Protein AF-A0A2E1SJV2-F1 (afdb_monomer)

Structure (mmCIF, N/CA/C/O backbone):
data_AF-A0A2E1SJV2-F1
#
_entry.id   AF-A0A2E1SJV2-F1
#
loop_
_atom_site.group_PDB
_atom_site.id
_atom_site.type_symbol
_atom_site.label_atom_id
_atom_site.label_alt_id
_atom_site.label_comp_id
_atom_site.label_asym_id
_atom_site.label_entity_id
_atom_site.label_seq_id
_atom_site.pdbx_PDB_ins_code
_atom_site.Cartn_x
_atom_site.Cartn_y
_atom_site.Cartn_z
_atom_site.occupancy
_atom_site.B_iso_or_equiv
_atom_site.auth_seq_id
_atom_site.auth_comp_id
_atom_site.auth_asym_id
_atom_site.auth_atom_id
_atom_site.pdbx_PDB_model_num
ATOM 1 N N . MET A 1 1 ? 0.946 51.300 10.091 1.00 60.34 1 MET A N 1
ATOM 2 C CA . MET A 1 1 ? 0.864 50.452 8.887 1.00 60.34 1 MET A CA 1
ATOM 3 C C . MET A 1 1 ? 0.881 51.401 7.708 1.00 60.34 1 MET A C 1
ATOM 5 O O . MET A 1 1 ? 0.133 52.373 7.735 1.00 60.34 1 MET A O 1
ATOM 9 N N . TYR A 1 2 ? 1.806 51.202 6.782 1.00 70.25 2 TYR A N 1
ATOM 10 C CA . TYR A 1 2 ? 2.090 52.101 5.667 1.00 70.25 2 TYR A CA 1
ATOM 11 C C . TYR A 1 2 ? 2.041 51.269 4.389 1.00 70.25 2 TYR A C 1
ATOM 13 O O . TYR A 1 2 ? 2.600 50.177 4.385 1.00 70.25 2 TYR A O 1
ATOM 21 N N . SER A 1 3 ? 1.367 51.740 3.344 1.00 62.84 3 SER A N 1
ATOM 22 C CA . SER A 1 3 ? 1.240 51.000 2.084 1.00 62.84 3 SER A CA 1
ATOM 23 C C . SER A 1 3 ? 1.877 51.750 0.918 1.00 62.84 3 SER A C 1
ATOM 25 O O . SER A 1 3 ? 1.916 52.982 0.914 1.00 62.84 3 SER A O 1
ATOM 27 N N . LEU A 1 4 ? 2.366 50.993 -0.062 1.00 63.81 4 LEU A N 1
ATOM 28 C CA . LEU A 1 4 ? 2.845 51.457 -1.358 1.00 63.81 4 LEU A CA 1
ATOM 29 C C . LEU A 1 4 ? 2.201 50.595 -2.451 1.00 63.81 4 LEU A C 1
ATOM 31 O O . LEU A 1 4 ? 2.452 49.393 -2.520 1.00 63.81 4 LEU A O 1
ATOM 35 N N . ASP A 1 5 ? 1.413 51.224 -3.317 1.00 65.19 5 ASP A N 1
ATOM 36 C CA . ASP A 1 5 ? 0.739 50.558 -4.433 1.00 65.19 5 ASP A CA 1
ATOM 37 C C . ASP A 1 5 ? 1.574 50.677 -5.716 1.00 65.19 5 ASP A C 1
ATOM 39 O O . ASP A 1 5 ? 1.928 51.778 -6.139 1.00 65.19 5 ASP A O 1
ATOM 43 N N . LEU A 1 6 ? 1.889 49.552 -6.357 1.00 64.00 6 LEU A N 1
ATOM 44 C CA . LEU A 1 6 ? 2.678 49.485 -7.588 1.00 64.00 6 LEU A CA 1
ATOM 45 C C . LEU A 1 6 ? 1.895 48.762 -8.690 1.00 64.00 6 LEU A C 1
ATOM 47 O O . LEU A 1 6 ? 1.257 47.731 -8.463 1.00 64.00 6 LEU A O 1
ATOM 51 N N . LYS A 1 7 ? 1.972 49.273 -9.924 1.00 58.56 7 LYS A N 1
ATOM 52 C CA . LYS A 1 7 ? 1.419 48.577 -11.098 1.00 58.56 7 LYS A CA 1
ATOM 53 C C . LYS A 1 7 ? 2.502 47.752 -11.778 1.00 58.56 7 LYS A C 1
ATOM 55 O O . LYS A 1 7 ? 3.576 48.277 -12.078 1.00 58.56 7 LYS A O 1
ATOM 60 N N . ALA A 1 8 ? 2.195 46.477 -12.033 1.00 53.44 8 ALA A N 1
ATOM 61 C CA . ALA A 1 8 ? 3.137 45.525 -12.617 1.00 53.44 8 ALA A CA 1
ATOM 62 C C . ALA A 1 8 ? 3.618 45.955 -14.008 1.00 53.44 8 ALA A C 1
ATOM 64 O O . ALA A 1 8 ? 4.771 45.699 -14.333 1.00 53.44 8 ALA A O 1
ATOM 65 N N . GLN A 1 9 ? 2.784 46.635 -14.796 1.00 56.28 9 GLN A N 1
ATOM 66 C CA . GLN A 1 9 ? 3.155 47.307 -16.036 1.00 56.28 9 GLN A CA 1
ATOM 67 C C . GLN A 1 9 ? 2.187 48.477 -16.260 1.00 56.28 9 GLN A C 1
ATOM 69 O O . GLN A 1 9 ? 1.059 48.517 -15.768 1.00 56.28 9 GLN A O 1
ATOM 74 N N . CYS A 1 10 ? 2.636 49.481 -17.002 1.00 57.31 10 CYS A N 1
ATOM 75 C CA . CYS A 1 10 ? 1.934 50.750 -17.210 1.00 57.31 10 CYS A CA 1
ATOM 76 C C . CYS A 1 10 ? 0.721 50.648 -18.170 1.00 57.31 10 CYS A C 1
ATOM 78 O O . CYS A 1 10 ? 0.432 51.585 -18.914 1.00 57.31 10 CYS A O 1
ATOM 80 N N . ASN A 1 11 ? 0.023 49.508 -18.179 1.00 59.34 11 ASN A N 1
ATOM 81 C CA . ASN A 1 11 ? -1.088 49.189 -19.072 1.00 59.34 11 ASN A CA 1
ATOM 82 C C . ASN A 1 11 ? -2.442 49.299 -18.349 1.00 59.34 11 ASN A C 1
ATOM 84 O O . ASN A 1 11 ? -2.560 49.092 -17.140 1.00 59.34 11 ASN A O 1
ATOM 88 N N . SER A 1 12 ? -3.502 49.628 -19.090 1.00 53.78 12 SER A N 1
ATOM 89 C CA . SER A 1 12 ? -4.867 49.638 -18.549 1.00 53.78 12 SER A CA 1
ATOM 90 C C . SER A 1 12 ? -5.387 48.201 -18.415 1.00 53.78 12 SER A C 1
ATOM 92 O O . SER A 1 12 ? -5.497 47.510 -19.423 1.00 53.78 12 SER A O 1
ATOM 94 N N . GLY A 1 13 ? -5.711 47.764 -17.190 1.00 56.81 13 GLY A N 1
ATOM 95 C CA . GLY A 1 13 ? -6.354 46.467 -16.918 1.00 56.81 13 GLY A CA 1
ATOM 96 C C . GLY A 1 13 ? -5.509 45.419 -16.182 1.00 56.81 13 GLY A C 1
ATOM 97 O O . GLY A 1 13 ? -6.016 44.332 -15.931 1.00 56.81 13 GLY A O 1
ATOM 98 N N . GLU A 1 14 ? -4.262 45.716 -15.813 1.00 63.84 14 GLU A N 1
ATOM 99 C CA . GLU A 1 14 ? -3.432 44.782 -15.037 1.00 63.84 14 GLU A CA 1
ATOM 100 C C . GLU A 1 14 ? -3.744 44.787 -13.536 1.00 63.84 14 GLU A C 1
ATOM 102 O O . GLU A 1 14 ? -4.152 45.803 -12.967 1.00 63.84 14 GLU A O 1
ATOM 107 N N . THR A 1 15 ? -3.517 43.636 -12.897 1.00 62.56 15 THR A N 1
ATOM 108 C CA . THR A 1 15 ? -3.645 43.443 -11.447 1.00 62.56 15 THR A CA 1
ATOM 109 C C . THR A 1 15 ? -2.653 44.322 -10.685 1.00 62.56 15 THR A C 1
ATOM 111 O O . THR A 1 15 ? -1.442 44.232 -10.887 1.00 62.56 15 THR A O 1
ATOM 114 N N . GLU A 1 16 ? -3.177 45.160 -9.794 1.00 70.94 16 GLU A N 1
ATOM 115 C CA . GLU A 1 16 ? -2.397 46.010 -8.892 1.00 70.94 16 GLU A CA 1
ATOM 116 C C . GLU A 1 16 ? -1.709 45.168 -7.809 1.00 70.94 16 GLU A C 1
ATOM 118 O O . GLU A 1 16 ? -2.302 44.221 -7.276 1.00 70.94 16 GLU A O 1
ATOM 123 N N . ILE A 1 17 ? -0.454 45.514 -7.508 1.00 74.69 17 ILE A N 1
ATOM 124 C CA . ILE A 1 17 ? 0.347 44.884 -6.459 1.00 74.69 17 ILE A CA 1
ATOM 125 C C . ILE A 1 17 ? 0.517 45.903 -5.336 1.00 74.69 17 ILE A C 1
ATOM 127 O O . ILE A 1 17 ? 1.076 46.977 -5.542 1.00 74.69 17 ILE A O 1
ATOM 131 N N . ASN A 1 18 ? 0.049 45.564 -4.143 1.00 78.44 18 ASN A N 1
ATOM 132 C CA . ASN A 1 18 ? 0.100 46.430 -2.974 1.00 78.44 18 ASN A CA 1
ATOM 133 C C . ASN A 1 18 ? 1.112 45.890 -1.961 1.00 78.44 18 ASN A C 1
ATOM 135 O O . ASN A 1 18 ? 1.009 44.752 -1.507 1.00 78.44 18 ASN A O 1
ATOM 139 N N . PHE A 1 19 ? 2.086 46.717 -1.602 1.00 81.00 19 PHE A N 1
ATOM 140 C CA . PHE A 1 19 ? 3.063 46.434 -0.562 1.00 81.00 19 PHE A CA 1
ATOM 141 C C . PHE A 1 19 ? 2.633 47.105 0.736 1.00 81.00 19 PHE A C 1
ATOM 143 O O . PHE A 1 19 ? 2.613 48.331 0.835 1.00 81.00 19 PHE A O 1
ATOM 150 N N . VAL A 1 20 ? 2.349 46.311 1.763 1.00 83.94 20 VAL A N 1
ATOM 151 C CA . VAL A 1 20 ? 1.936 46.794 3.079 1.00 83.94 20 VAL A CA 1
ATOM 152 C C . VAL A 1 20 ? 3.060 46.547 4.077 1.00 83.94 20 VAL A C 1
ATOM 154 O O . VAL A 1 20 ? 3.395 45.412 4.402 1.00 83.94 20 VAL A O 1
ATOM 157 N N . ALA A 1 21 ? 3.649 47.625 4.586 1.00 82.62 21 ALA A N 1
ATOM 158 C CA . ALA A 1 21 ? 4.642 47.581 5.646 1.00 82.62 21 ALA A CA 1
ATOM 159 C C . ALA A 1 21 ? 3.998 47.854 7.015 1.00 82.62 21 ALA A C 1
ATOM 161 O O . ALA A 1 21 ? 3.360 48.890 7.257 1.00 82.62 21 ALA A O 1
ATOM 162 N N . SER A 1 22 ? 4.200 46.939 7.957 1.00 83.00 22 SER A N 1
ATOM 163 C CA . SER A 1 22 ? 3.843 47.111 9.365 1.00 83.00 22 SER A CA 1
ATOM 164 C C . SER A 1 22 ? 5.102 47.193 10.236 1.00 83.00 22 SER A C 1
ATOM 166 O O . SER A 1 22 ? 6.210 46.942 9.770 1.00 83.00 22 SER A O 1
ATOM 168 N N . GLY A 1 23 ? 4.964 47.676 11.475 1.00 78.06 23 GLY A N 1
ATOM 169 C CA . GLY A 1 23 ? 6.099 47.818 12.401 1.00 78.06 23 GLY A CA 1
ATOM 170 C C . GLY A 1 23 ? 7.150 48.885 12.046 1.00 78.06 23 GLY A C 1
ATOM 171 O O . GLY A 1 23 ? 8.113 49.033 12.788 1.00 78.06 23 GLY A O 1
ATOM 172 N N . VAL A 1 24 ? 6.978 49.656 10.965 1.00 77.50 24 VAL A N 1
ATOM 173 C CA . VAL A 1 24 ? 7.882 50.767 10.603 1.00 77.50 24 VAL A CA 1
ATOM 174 C C . VAL A 1 24 ? 7.532 52.046 11.378 1.00 77.50 24 VAL A C 1
ATOM 176 O O . VAL A 1 24 ? 6.358 52.323 11.627 1.00 77.50 24 VAL A O 1
ATOM 179 N N . SER A 1 25 ? 8.541 52.828 11.777 1.00 70.62 25 SER A N 1
ATOM 180 C CA . SER A 1 25 ? 8.392 54.012 12.650 1.00 70.62 25 SER A CA 1
ATOM 181 C C . SER A 1 25 ? 8.785 55.335 11.973 1.00 70.62 25 SER A C 1
ATOM 183 O O . SER A 1 25 ? 8.702 56.403 12.580 1.00 70.62 25 SER A O 1
ATOM 185 N N . GLY A 1 26 ? 9.191 55.284 10.699 1.00 59.59 26 GLY A N 1
ATOM 186 C CA . GLY A 1 26 ? 9.558 56.456 9.896 1.00 59.59 26 GLY A CA 1
ATOM 187 C C . GLY A 1 26 ? 10.998 56.954 10.092 1.00 59.59 26 GLY A C 1
ATOM 188 O O . GLY A 1 26 ? 11.429 57.849 9.366 1.00 59.59 26 GLY A O 1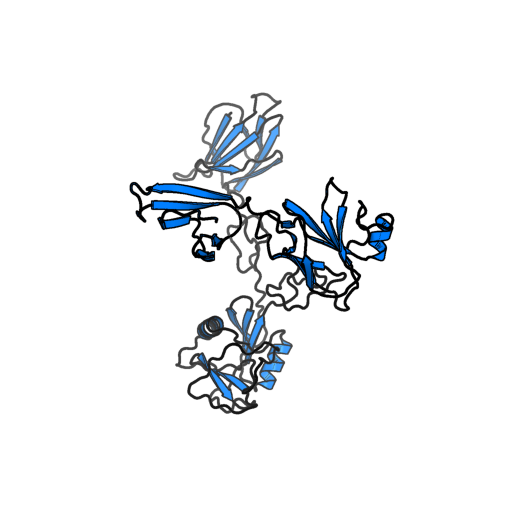
ATOM 189 N N . GLY A 1 27 ? 11.751 56.380 11.039 1.00 65.06 27 GLY A N 1
ATOM 190 C CA . GLY A 1 27 ? 13.170 56.668 11.290 1.00 65.06 27 GLY A CA 1
ATOM 191 C C . GLY A 1 27 ? 14.133 55.612 10.723 1.00 65.06 27 GLY A C 1
ATOM 192 O O . GLY A 1 27 ? 13.719 54.636 10.109 1.00 65.06 27 GLY A O 1
ATOM 193 N N . TRP A 1 28 ? 15.440 55.779 10.969 1.00 69.12 28 TRP A N 1
ATOM 194 C CA . TRP A 1 28 ? 16.489 54.830 10.540 1.00 69.12 28 TRP A CA 1
ATOM 195 C C . TRP A 1 28 ? 16.505 53.504 11.329 1.00 69.12 28 TRP A C 1
ATOM 197 O O . TRP A 1 28 ? 17.317 52.635 11.022 1.00 69.12 28 TRP A O 1
ATOM 207 N N . SER A 1 29 ? 15.656 53.362 12.355 1.00 73.12 29 SER A N 1
ATOM 208 C CA . SER A 1 29 ? 15.596 52.183 13.229 1.00 73.12 29 SER A CA 1
ATOM 209 C C . SER A 1 29 ? 14.617 51.106 12.758 1.00 73.12 29 SER A C 1
ATOM 211 O O . SER A 1 29 ? 14.918 49.932 12.941 1.00 73.12 29 SER A O 1
ATOM 213 N N . ASP A 1 30 ? 13.485 51.490 12.154 1.00 79.31 30 ASP A N 1
ATOM 214 C CA . ASP A 1 30 ? 12.462 50.555 11.669 1.00 79.31 30 ASP A CA 1
ATOM 215 C C . ASP A 1 30 ? 11.915 51.028 10.318 1.00 79.31 30 ASP A C 1
ATOM 217 O O . ASP A 1 30 ? 11.081 51.943 10.247 1.00 79.31 30 ASP A O 1
ATOM 221 N N . TYR A 1 31 ? 12.388 50.407 9.238 1.00 82.62 31 TYR A N 1
ATOM 222 C CA . TYR A 1 31 ? 11.955 50.709 7.875 1.00 82.62 31 TYR A CA 1
ATOM 223 C C . TYR A 1 31 ? 11.876 49.461 6.993 1.00 82.62 31 TYR A C 1
ATOM 225 O O . TYR A 1 31 ? 12.584 48.478 7.212 1.00 82.62 31 TYR A O 1
ATOM 233 N N . ALA A 1 32 ? 11.035 49.551 5.960 1.00 84.62 32 ALA A N 1
ATOM 234 C CA . ALA A 1 32 ? 10.981 48.616 4.845 1.00 84.62 32 ALA A CA 1
ATOM 235 C C . ALA A 1 32 ? 11.414 49.338 3.561 1.00 84.62 32 ALA A C 1
ATOM 237 O O . ALA A 1 32 ? 10.905 50.415 3.241 1.00 84.62 32 ALA A O 1
ATOM 238 N N . LEU A 1 33 ? 12.380 48.764 2.848 1.00 85.69 33 LEU A N 1
ATOM 239 C CA . LEU A 1 33 ? 12.982 49.338 1.647 1.00 85.69 33 LEU A CA 1
ATOM 240 C C . LEU A 1 33 ? 13.081 48.274 0.550 1.00 85.69 33 LEU A C 1
ATOM 242 O O . LEU A 1 33 ? 13.640 47.204 0.772 1.00 85.69 33 LEU A O 1
ATOM 246 N N . LEU A 1 34 ? 12.584 48.589 -0.644 1.00 84.94 34 LEU A N 1
ATOM 247 C CA . LEU A 1 34 ? 12.805 47.804 -1.858 1.00 84.94 34 LEU A CA 1
ATOM 248 C C . LEU A 1 34 ? 13.971 48.428 -2.627 1.00 84.94 34 LEU A C 1
ATOM 250 O O . LEU A 1 34 ? 13.846 49.538 -3.141 1.00 84.94 34 LEU A O 1
ATOM 254 N N . MET A 1 35 ? 15.113 47.747 -2.691 1.00 83.50 35 MET A N 1
ATOM 255 C CA . MET A 1 35 ? 16.310 48.235 -3.382 1.00 83.50 35 MET A CA 1
ATOM 256 C C . MET A 1 35 ? 16.402 47.637 -4.781 1.00 83.50 35 MET A C 1
ATOM 258 O O . MET A 1 35 ? 16.666 46.446 -4.920 1.00 83.50 35 MET A O 1
ATOM 262 N N . GLY A 1 36 ? 16.207 48.451 -5.812 1.00 79.62 36 GLY A N 1
ATOM 263 C CA . GLY A 1 36 ? 16.403 48.055 -7.203 1.00 79.62 36 GLY A CA 1
ATOM 264 C C . GLY A 1 36 ? 17.670 48.672 -7.791 1.00 79.62 36 GLY A C 1
ATOM 265 O O . GLY A 1 36 ? 18.261 49.603 -7.245 1.00 79.62 36 GLY A O 1
ATOM 266 N N . THR A 1 37 ? 18.095 48.160 -8.943 1.00 70.75 37 THR A N 1
ATOM 267 C CA . THR A 1 37 ? 19.259 48.685 -9.681 1.00 70.75 37 THR A CA 1
ATOM 268 C C . THR A 1 37 ? 18.962 49.999 -10.410 1.00 70.75 37 THR A C 1
ATOM 270 O O . THR A 1 37 ? 19.879 50.780 -10.658 1.00 70.75 37 THR A O 1
ATOM 273 N N . ALA A 1 38 ? 17.690 50.249 -10.743 1.00 68.75 38 ALA A N 1
ATOM 274 C CA . ALA A 1 38 ? 17.225 51.451 -11.439 1.00 68.75 38 ALA A CA 1
ATOM 275 C C . ALA A 1 38 ? 16.501 52.451 -10.516 1.00 68.75 38 ALA A C 1
ATOM 277 O O . ALA A 1 38 ? 16.611 53.660 -10.713 1.00 68.75 38 ALA A O 1
ATOM 278 N N . SER A 1 39 ? 15.775 51.961 -9.508 1.00 74.62 39 SER A N 1
ATOM 279 C CA . SER A 1 39 ? 15.030 52.762 -8.529 1.00 74.62 39 SER A CA 1
ATOM 280 C C . SER A 1 39 ? 14.981 52.046 -7.177 1.00 74.62 39 SER A C 1
ATOM 282 O O . SER A 1 39 ? 15.147 50.831 -7.119 1.00 74.62 39 SER A O 1
ATOM 284 N N . SER A 1 40 ? 14.744 52.789 -6.094 1.00 79.50 40 SER A N 1
ATOM 285 C CA . SER A 1 40 ? 14.555 52.224 -4.751 1.00 79.50 40 SER A CA 1
ATOM 286 C C . SER A 1 40 ? 13.360 52.873 -4.062 1.00 79.50 40 SER A C 1
ATOM 288 O O . SER A 1 40 ? 13.193 54.091 -4.142 1.00 79.50 40 SER A O 1
ATOM 290 N N . TYR A 1 41 ? 12.567 52.071 -3.352 1.00 80.19 41 TYR A N 1
ATOM 291 C CA . TYR A 1 41 ? 11.304 52.488 -2.742 1.00 80.19 41 TYR A CA 1
ATOM 292 C C . TYR A 1 41 ? 11.325 52.313 -1.230 1.00 80.19 41 TYR A C 1
ATOM 294 O O . TYR A 1 41 ? 11.324 51.191 -0.724 1.00 80.19 41 TYR A O 1
ATOM 302 N N . LEU A 1 42 ? 11.340 53.432 -0.505 1.00 79.75 42 LEU A N 1
ATOM 303 C CA . LEU A 1 42 ? 11.242 53.449 0.952 1.00 79.75 42 LEU A CA 1
ATOM 304 C C . LEU A 1 42 ? 9.769 53.536 1.369 1.00 79.75 42 LEU A C 1
ATOM 306 O O . LEU A 1 42 ? 9.094 54.513 1.052 1.00 79.75 42 LEU A O 1
ATOM 310 N N . ILE A 1 43 ? 9.283 52.539 2.109 1.00 77.62 43 ILE A N 1
ATOM 311 C CA . ILE A 1 43 ? 7.885 52.448 2.548 1.00 77.62 43 ILE A CA 1
ATOM 312 C C . ILE A 1 43 ? 7.800 52.941 3.998 1.00 77.62 43 ILE A C 1
ATOM 314 O O . ILE A 1 43 ? 7.904 52.160 4.945 1.00 77.62 43 ILE A O 1
ATOM 318 N N . ASN A 1 44 ? 7.688 54.262 4.184 1.00 69.31 44 ASN A N 1
ATOM 319 C CA . ASN A 1 44 ? 7.736 54.891 5.513 1.00 69.31 44 ASN A CA 1
ATOM 320 C C . ASN A 1 44 ? 6.716 56.022 5.765 1.00 69.31 44 ASN A C 1
ATOM 322 O O . ASN A 1 44 ? 6.704 56.571 6.865 1.00 69.31 44 ASN A O 1
ATOM 326 N N . ASN A 1 45 ? 5.869 56.367 4.788 1.00 61.09 45 ASN A N 1
ATOM 327 C CA . ASN A 1 45 ? 4.852 57.419 4.899 1.00 61.09 45 ASN A CA 1
ATOM 328 C C . ASN A 1 45 ? 3.500 56.969 4.311 1.00 61.09 45 ASN A C 1
ATOM 330 O O . ASN A 1 45 ? 3.485 56.110 3.434 1.00 61.09 45 ASN A O 1
ATOM 334 N N . PRO A 1 46 ? 2.357 57.512 4.782 1.00 54.69 46 PRO A N 1
ATOM 335 C CA . PRO A 1 46 ? 1.042 57.146 4.263 1.00 54.69 46 PRO A CA 1
ATOM 336 C C . PRO A 1 46 ? 0.789 57.848 2.924 1.00 54.69 46 PRO A C 1
ATOM 338 O O . PRO A 1 46 ? 0.745 59.078 2.877 1.00 54.69 46 PRO A O 1
ATOM 341 N N . GLY A 1 47 ? 0.591 57.088 1.848 1.00 56.97 47 GLY A N 1
ATOM 342 C CA . GLY A 1 47 ? 0.169 57.639 0.561 1.00 56.97 47 GLY A CA 1
ATOM 343 C C . GLY A 1 47 ? 0.413 56.685 -0.605 1.00 56.97 47 GLY A C 1
ATOM 344 O O . GLY A 1 47 ? 1.504 56.150 -0.758 1.00 56.97 47 GLY A O 1
ATOM 345 N N . SER A 1 48 ? -0.604 56.510 -1.446 1.00 53.75 48 SER A N 1
ATOM 346 C CA . SER A 1 48 ? -0.559 55.712 -2.672 1.00 53.75 48 SER A CA 1
ATOM 347 C C . SER A 1 48 ? 0.123 56.502 -3.798 1.00 53.75 48 SER A C 1
ATOM 349 O O . SER A 1 48 ? -0.521 57.303 -4.483 1.00 53.75 48 SER A O 1
ATOM 351 N N . ASN A 1 49 ? 1.429 56.302 -3.987 1.00 57.66 49 ASN A N 1
ATOM 352 C CA . ASN A 1 49 ? 2.121 56.715 -5.209 1.00 57.66 49 ASN A CA 1
ATOM 353 C C . ASN A 1 49 ? 2.022 55.581 -6.226 1.00 57.66 49 ASN A C 1
ATOM 355 O O . ASN A 1 49 ? 2.750 54.603 -6.114 1.00 57.66 49 ASN A O 1
ATOM 359 N N . ILE A 1 50 ? 1.143 55.722 -7.219 1.00 58.38 50 ILE A N 1
ATOM 360 C CA . ILE A 1 50 ? 1.072 54.774 -8.333 1.00 58.38 50 ILE A CA 1
ATOM 361 C C . ILE A 1 50 ? 2.263 55.046 -9.255 1.00 58.38 50 ILE A C 1
ATOM 363 O O . ILE A 1 50 ? 2.238 55.982 -10.056 1.00 58.38 50 ILE A O 1
ATOM 367 N N . GLU A 1 51 ? 3.295 54.217 -9.146 1.00 65.50 51 GLU A N 1
ATOM 368 C CA . GLU A 1 51 ? 4.400 54.161 -10.101 1.00 65.50 51 GLU A CA 1
ATOM 369 C C . GLU A 1 51 ? 4.323 52.884 -10.945 1.00 65.50 51 GLU A C 1
ATOM 371 O O . GLU A 1 51 ? 3.820 51.845 -10.510 1.00 65.50 51 GLU A O 1
ATOM 376 N N . CYS A 1 52 ? 4.809 52.973 -12.183 1.00 67.94 52 CYS A N 1
ATOM 377 C CA . CYS A 1 52 ? 4.916 51.828 -13.079 1.00 67.94 52 CYS A CA 1
ATOM 378 C C . CYS A 1 52 ? 6.334 51.271 -13.048 1.00 67.94 52 CYS A C 1
ATOM 380 O O . CYS A 1 52 ? 7.288 52.011 -13.292 1.00 67.94 52 CYS A O 1
ATOM 382 N N . ILE A 1 53 ? 6.461 49.964 -12.834 1.00 66.88 53 ILE A N 1
ATOM 383 C CA . ILE A 1 53 ? 7.739 49.256 -12.924 1.00 66.88 53 ILE A CA 1
ATOM 384 C C . ILE A 1 53 ? 7.825 48.567 -14.291 1.00 66.88 53 ILE A C 1
ATOM 386 O O . ILE A 1 53 ? 6.849 48.006 -14.785 1.00 66.88 53 ILE A O 1
ATOM 390 N N . THR A 1 54 ? 8.988 48.641 -14.940 1.00 66.19 54 THR A N 1
ATOM 391 C CA . THR A 1 54 ? 9.233 47.925 -16.200 1.00 66.19 54 THR A CA 1
ATOM 392 C C . THR A 1 54 ? 9.403 46.430 -15.934 1.00 66.19 54 THR A C 1
ATOM 394 O O . THR A 1 54 ? 10.060 46.034 -14.972 1.00 66.19 54 THR A O 1
ATOM 397 N N . ASN A 1 55 ? 8.864 45.603 -16.830 1.00 62.47 55 ASN A N 1
ATOM 398 C CA . ASN A 1 55 ? 9.016 44.153 -16.786 1.00 62.47 55 ASN A CA 1
ATOM 399 C C . ASN A 1 55 ? 10.498 43.731 -16.706 1.00 62.47 55 ASN A C 1
ATOM 401 O O . ASN A 1 55 ? 11.333 44.259 -17.443 1.00 62.47 55 ASN A O 1
ATOM 405 N N . GLY A 1 56 ? 10.816 42.768 -15.841 1.00 64.19 56 GLY A N 1
ATOM 406 C CA . GLY A 1 56 ? 12.164 42.233 -15.627 1.00 64.19 56 GLY A CA 1
ATOM 407 C C . GLY A 1 56 ? 13.000 42.952 -14.563 1.00 64.19 56 GLY A C 1
ATOM 408 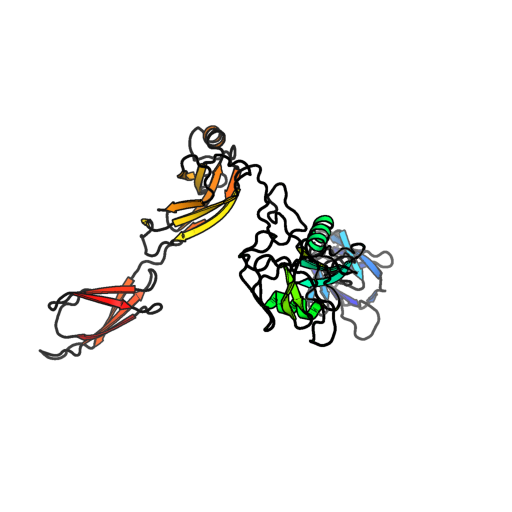O O . GLY A 1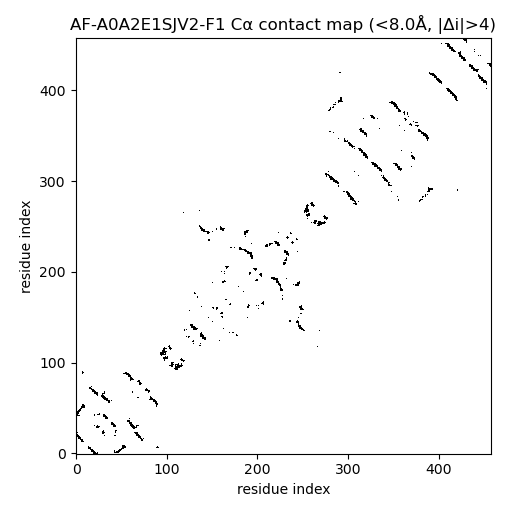 56 ? 14.176 42.625 -14.404 1.00 64.19 56 GLY A O 1
ATOM 409 N N . LEU A 1 57 ? 12.442 43.926 -13.834 1.00 75.25 57 LEU A N 1
ATOM 410 C CA . LEU A 1 57 ? 13.138 44.573 -12.719 1.00 75.25 57 LEU A CA 1
ATOM 411 C C . LEU A 1 57 ? 12.924 43.810 -11.410 1.00 75.25 57 LEU A C 1
ATOM 413 O O . LEU A 1 57 ? 11.803 43.439 -11.066 1.00 75.25 57 LEU A O 1
ATOM 417 N N . CYS A 1 58 ? 14.011 43.625 -10.665 1.00 78.94 58 CYS A N 1
ATOM 418 C CA . CYS A 1 58 ? 14.011 42.980 -9.359 1.00 78.94 58 CYS A CA 1
ATOM 419 C C . CYS A 1 58 ? 14.469 43.944 -8.268 1.00 78.94 58 CYS A C 1
ATOM 421 O O . CYS A 1 58 ? 15.335 44.795 -8.492 1.00 78.94 58 CYS A O 1
ATOM 423 N N . TYR A 1 59 ? 13.903 43.767 -7.081 1.00 85.12 59 TYR A N 1
ATOM 424 C CA . TYR A 1 59 ? 14.164 44.569 -5.901 1.00 85.12 59 TYR A CA 1
ATOM 425 C C . TYR A 1 59 ? 14.522 43.659 -4.733 1.00 85.12 59 TYR A C 1
ATOM 427 O O . TYR A 1 59 ? 13.793 42.720 -4.418 1.00 85.12 59 TYR A O 1
ATOM 435 N N . THR A 1 60 ? 15.628 43.952 -4.062 1.00 86.25 60 THR A N 1
ATOM 436 C CA . THR A 1 60 ? 15.995 43.287 -2.813 1.00 86.25 60 THR A CA 1
ATOM 437 C C . THR A 1 60 ? 15.306 43.978 -1.642 1.00 86.25 60 THR A C 1
ATOM 439 O O . THR A 1 60 ? 15.407 45.193 -1.469 1.00 86.25 60 THR A O 1
ATOM 442 N N . VAL A 1 61 ? 14.613 43.196 -0.825 1.00 88.12 61 VAL A N 1
ATOM 443 C CA . VAL A 1 61 ? 13.892 43.643 0.362 1.00 88.12 61 VAL A CA 1
ATOM 444 C C . VAL A 1 61 ? 14.882 43.877 1.494 1.00 88.12 61 VAL A C 1
ATOM 446 O O . VAL A 1 61 ? 15.647 42.991 1.858 1.00 88.12 61 VAL A O 1
ATOM 449 N N . THR A 1 62 ? 14.853 45.070 2.078 1.00 88.62 62 THR A N 1
ATOM 450 C CA . THR A 1 62 ? 15.588 45.408 3.298 1.00 88.62 62 THR A CA 1
ATOM 451 C C . THR A 1 62 ? 14.603 45.786 4.390 1.00 88.62 62 THR A C 1
ATOM 453 O O . THR A 1 62 ? 13.889 46.781 4.261 1.00 88.62 62 THR A O 1
ATOM 456 N N . LEU A 1 63 ? 14.578 44.995 5.461 1.00 87.88 63 LEU A N 1
ATOM 457 C CA . LEU A 1 63 ? 13.763 45.232 6.653 1.00 87.88 63 LEU A CA 1
ATOM 458 C C . LEU A 1 63 ? 14.685 45.463 7.847 1.00 87.88 63 LEU A C 1
ATOM 460 O O . LEU A 1 63 ? 15.648 44.722 8.048 1.00 87.88 63 LEU A O 1
ATOM 464 N N . THR A 1 64 ? 14.387 46.481 8.648 1.00 86.06 64 THR A N 1
ATOM 465 C CA . THR A 1 64 ? 15.132 46.785 9.876 1.00 86.06 64 THR A CA 1
ATOM 466 C C . THR A 1 64 ? 14.212 46.876 11.084 1.00 86.06 64 THR A C 1
ATOM 468 O O . THR A 1 64 ? 13.023 47.176 10.959 1.00 86.06 64 THR A O 1
ATOM 471 N N . GLY A 1 65 ? 14.775 46.593 12.261 1.00 85.81 65 GLY A N 1
ATOM 472 C CA . GLY A 1 65 ? 14.046 46.651 13.523 1.00 85.81 65 GLY A CA 1
ATOM 473 C C . GLY A 1 65 ? 12.843 45.709 13.528 1.00 85.81 65 GLY A C 1
ATOM 474 O O . GLY A 1 65 ? 13.002 44.511 13.306 1.00 85.81 65 GLY A O 1
ATOM 475 N N . SER A 1 66 ? 11.651 46.253 13.781 1.00 84.88 66 SER A N 1
ATOM 476 C CA . SER A 1 66 ? 10.392 45.484 13.838 1.00 84.88 66 SER A CA 1
ATOM 477 C C . SER A 1 66 ? 9.593 45.485 12.525 1.00 84.88 66 SER A C 1
ATOM 479 O O . SER A 1 66 ? 8.412 45.135 12.527 1.00 84.88 66 SER A O 1
ATOM 481 N N . ALA A 1 67 ? 10.196 45.921 11.416 1.00 84.19 67 ALA A N 1
ATOM 482 C CA . ALA A 1 67 ? 9.509 46.040 10.136 1.00 84.19 67 ALA A CA 1
ATOM 483 C C . ALA A 1 67 ? 9.106 44.673 9.555 1.00 84.19 67 ALA A C 1
ATOM 485 O O . ALA A 1 67 ? 9.931 43.767 9.443 1.00 84.19 67 ALA A O 1
ATOM 486 N N . VAL A 1 68 ? 7.852 44.562 9.113 1.00 85.31 68 VAL A N 1
ATOM 487 C CA . VAL A 1 68 ? 7.319 43.411 8.367 1.00 85.31 68 VAL A CA 1
ATOM 488 C C . VAL A 1 68 ? 6.729 43.916 7.060 1.00 85.31 68 VAL A C 1
ATOM 490 O O . VAL A 1 68 ? 6.046 44.941 7.054 1.00 85.31 68 VAL A O 1
ATOM 493 N N . LEU A 1 69 ? 6.990 43.202 5.966 1.00 85.44 69 LEU A N 1
ATOM 494 C CA . LEU A 1 69 ? 6.462 43.510 4.643 1.00 85.44 69 LEU A CA 1
ATOM 495 C C . LEU A 1 69 ? 5.517 42.400 4.187 1.00 85.44 69 LEU A C 1
ATOM 497 O O . LEU A 1 69 ? 5.870 41.225 4.209 1.00 85.44 69 LEU A O 1
ATOM 501 N N . GLU A 1 70 ? 4.334 42.798 3.748 1.00 86.62 70 GLU A N 1
ATOM 502 C CA . GLU A 1 70 ? 3.315 41.945 3.152 1.00 86.62 70 GLU A CA 1
ATOM 503 C C . GLU A 1 70 ? 3.062 42.409 1.717 1.00 86.62 70 GLU A C 1
ATOM 505 O O . GLU A 1 70 ? 3.018 43.610 1.444 1.00 86.62 70 GLU A O 1
ATOM 510 N N . VAL A 1 71 ? 2.905 41.467 0.794 1.00 82.56 71 VAL A N 1
ATOM 511 C CA . VAL A 1 71 ? 2.659 41.747 -0.622 1.00 82.56 71 VAL A CA 1
ATOM 512 C C . VAL A 1 71 ? 1.308 41.181 -1.003 1.00 82.56 71 VAL A C 1
ATOM 514 O O . VAL A 1 71 ? 1.064 39.992 -0.812 1.00 82.56 71 VAL A O 1
ATOM 517 N N . TYR A 1 72 ? 0.447 42.023 -1.561 1.00 78.06 72 TYR A N 1
ATOM 518 C CA . TYR A 1 72 ? -0.891 41.664 -1.998 1.00 78.06 72 TYR A CA 1
ATOM 519 C C . TYR A 1 72 ? -1.023 41.832 -3.509 1.00 78.06 72 TYR A C 1
ATOM 521 O O . TYR A 1 72 ? -0.588 42.841 -4.055 1.00 78.06 72 TYR A O 1
ATOM 529 N N . GLN A 1 73 ? -1.679 40.893 -4.185 1.00 77.69 73 GLN A N 1
ATOM 530 C CA . GLN A 1 73 ? -2.003 40.986 -5.609 1.00 77.69 73 GLN A CA 1
ATOM 531 C C . GLN A 1 73 ? -3.506 40.790 -5.786 1.00 77.69 73 GLN A C 1
ATOM 533 O O . GLN A 1 73 ? -4.071 39.812 -5.300 1.00 77.69 73 GLN A O 1
ATOM 538 N N . GLY A 1 74 ? -4.186 41.759 -6.408 1.00 74.06 74 GLY A N 1
ATOM 539 C CA . GLY A 1 74 ? -5.652 41.718 -6.527 1.00 74.06 74 GLY A CA 1
ATOM 540 C C . GLY A 1 74 ? -6.390 41.655 -5.176 1.00 74.06 74 GLY A C 1
ATOM 541 O O . GLY A 1 74 ? -7.515 41.169 -5.116 1.00 74.06 74 GLY A O 1
ATOM 542 N N . GLY A 1 75 ? -5.751 42.118 -4.093 1.00 75.38 75 GLY A N 1
ATOM 543 C CA . GLY A 1 75 ? -6.288 42.096 -2.726 1.00 75.38 75 GLY A CA 1
ATOM 544 C C . GLY A 1 75 ? -5.994 40.829 -1.911 1.00 75.38 75 GLY A C 1
ATOM 545 O O . GLY A 1 75 ? -6.383 40.775 -0.747 1.00 75.38 75 GLY A O 1
ATOM 546 N N . VAL A 1 76 ? -5.297 39.833 -2.470 1.00 76.19 76 VAL A N 1
ATOM 547 C CA . VAL A 1 76 ? -4.914 38.589 -1.773 1.00 76.19 76 VAL A CA 1
ATOM 548 C C . VAL A 1 76 ? -3.452 38.658 -1.338 1.00 76.19 76 VAL A C 1
ATOM 550 O O . VAL A 1 76 ? -2.614 39.057 -2.142 1.00 76.19 76 VAL A O 1
ATOM 553 N N . LEU A 1 77 ? -3.141 38.269 -0.095 1.00 80.19 77 LEU A N 1
ATOM 554 C CA . LEU A 1 77 ? -1.763 38.164 0.402 1.00 80.19 77 LEU A CA 1
ATOM 555 C C . LEU A 1 77 ? -1.029 37.051 -0.360 1.00 80.19 77 LEU A C 1
ATOM 557 O O . LEU A 1 77 ? -1.419 35.890 -0.272 1.00 80.19 77 LEU A O 1
ATOM 561 N N . VAL A 1 78 ? 0.025 37.406 -1.090 1.00 74.62 78 VAL A N 1
ATOM 562 C CA . VAL A 1 78 ? 0.783 36.497 -1.968 1.00 74.62 78 VAL A CA 1
ATOM 563 C C . VAL A 1 78 ? 2.221 36.262 -1.506 1.00 74.62 78 VAL A C 1
ATOM 565 O O . VAL A 1 78 ? 2.819 35.261 -1.887 1.00 74.62 78 VAL A O 1
ATOM 568 N N . ALA A 1 79 ? 2.787 37.142 -0.674 1.00 77.50 79 ALA A N 1
ATOM 569 C CA . ALA A 1 79 ? 4.084 36.904 -0.040 1.00 77.50 79 ALA A CA 1
ATOM 570 C C . ALA A 1 79 ? 4.270 37.720 1.246 1.00 77.50 79 ALA A C 1
ATOM 572 O O . ALA A 1 79 ? 3.770 38.838 1.368 1.00 77.50 79 ALA A O 1
ATOM 573 N N . THR A 1 80 ? 5.077 37.191 2.166 1.00 85.94 80 THR A N 1
ATOM 574 C CA . THR A 1 80 ? 5.590 37.895 3.356 1.00 85.94 80 THR A CA 1
ATOM 575 C C . THR A 1 80 ? 7.121 37.854 3.349 1.00 85.94 80 THR A C 1
ATOM 577 O O . THR A 1 80 ? 7.728 37.050 4.064 1.00 85.94 80 THR A O 1
ATOM 580 N N . PRO A 1 81 ? 7.767 38.627 2.463 1.00 82.31 81 PRO A N 1
ATOM 581 C CA . PRO A 1 81 ? 9.197 38.521 2.228 1.00 82.31 81 PRO A CA 1
ATOM 582 C C . PRO A 1 81 ? 10.027 38.875 3.469 1.00 82.31 81 PRO A C 1
ATOM 584 O O . PRO A 1 81 ? 9.723 39.820 4.199 1.00 82.31 81 PRO A O 1
ATOM 587 N N . THR A 1 82 ? 11.117 38.141 3.684 1.00 86.38 82 THR A N 1
ATOM 588 C CA . THR A 1 82 ? 12.076 38.377 4.773 1.00 86.38 82 THR A CA 1
ATOM 589 C C . THR A 1 82 ? 13.242 39.269 4.329 1.00 86.38 82 THR A C 1
ATOM 591 O O . THR A 1 82 ? 13.470 39.493 3.137 1.00 86.38 82 THR A O 1
ATOM 594 N N . ASN A 1 83 ? 13.987 39.821 5.294 1.00 87.75 83 ASN A N 1
ATOM 595 C CA . ASN A 1 83 ? 15.129 40.695 5.016 1.00 87.75 83 ASN A CA 1
ATOM 596 C C . ASN A 1 83 ? 16.175 39.990 4.127 1.00 87.75 83 ASN A C 1
ATOM 598 O O . ASN A 1 83 ? 16.677 38.928 4.486 1.00 87.75 83 ASN A O 1
ATOM 602 N N . GLY A 1 84 ? 16.523 40.599 2.993 1.00 81.19 84 GLY A N 1
ATOM 603 C CA . GLY A 1 84 ? 17.458 40.067 1.999 1.00 81.19 84 GLY A CA 1
ATOM 604 C C . GLY A 1 84 ? 16.812 39.281 0.853 1.00 81.19 84 GLY A C 1
ATOM 605 O O . GLY A 1 84 ? 17.504 38.973 -0.118 1.00 81.19 84 GLY A O 1
ATOM 606 N N . GLN A 1 85 ? 15.511 38.976 0.908 1.00 83.81 85 GLN A N 1
ATOM 607 C CA . GLN A 1 85 ? 14.823 38.316 -0.205 1.00 83.81 85 GLN A CA 1
ATOM 608 C C . GLN A 1 85 ? 14.667 39.246 -1.410 1.00 83.81 85 GLN A C 1
ATOM 610 O O . GLN A 1 85 ? 14.596 40.465 -1.273 1.00 83.81 85 GLN A O 1
ATOM 615 N N . THR A 1 86 ? 14.623 38.668 -2.608 1.00 82.69 86 THR A N 1
ATOM 616 C CA . THR A 1 86 ? 14.472 39.416 -3.861 1.00 82.69 86 THR A CA 1
ATOM 617 C C . THR A 1 86 ? 13.080 39.198 -4.438 1.00 82.69 86 THR A C 1
ATOM 619 O O . THR A 1 86 ? 12.603 38.070 -4.485 1.00 82.69 86 THR A O 1
ATOM 622 N N . ILE A 1 87 ? 12.444 40.280 -4.883 1.00 78.00 87 ILE A N 1
ATOM 623 C CA . ILE A 1 87 ? 11.128 40.291 -5.524 1.00 78.00 87 ILE A CA 1
ATOM 624 C C . ILE A 1 87 ? 11.291 40.839 -6.936 1.00 78.00 87 ILE A C 1
ATOM 626 O O . ILE A 1 87 ? 11.824 41.934 -7.110 1.00 78.00 87 ILE A O 1
ATOM 630 N N . CYS A 1 88 ? 10.826 40.102 -7.939 1.00 76.19 88 CYS A N 1
ATOM 631 C CA . CYS A 1 88 ? 10.925 40.487 -9.345 1.00 76.19 88 CYS A CA 1
ATOM 632 C C . CYS A 1 88 ? 9.553 40.805 -9.939 1.00 76.19 88 CYS A C 1
ATOM 634 O O . CYS A 1 88 ? 8.549 40.222 -9.534 1.00 76.19 88 CYS A O 1
ATOM 636 N N . PHE A 1 89 ? 9.524 41.724 -10.907 1.00 69.75 89 PHE A N 1
ATOM 637 C CA . PHE A 1 89 ? 8.326 42.082 -11.661 1.00 69.75 89 PHE A CA 1
ATOM 638 C C . PHE A 1 89 ? 8.411 41.540 -13.102 1.00 69.75 89 PHE A C 1
ATOM 640 O O . PHE A 1 89 ? 9.477 41.655 -13.712 1.00 69.75 89 PHE A O 1
ATOM 647 N N . PRO A 1 90 ? 7.336 40.939 -13.651 1.00 63.16 90 PRO A N 1
ATOM 648 C CA . PRO A 1 90 ? 5.985 40.921 -13.102 1.00 63.16 90 PRO A CA 1
ATOM 649 C C . PRO A 1 90 ? 5.936 39.987 -11.890 1.00 63.16 90 PRO A C 1
ATOM 651 O O . PRO A 1 90 ? 6.624 38.971 -11.868 1.00 63.16 90 PRO A O 1
ATOM 654 N N . PHE A 1 91 ? 5.201 40.384 -10.848 1.00 62.09 91 PHE A N 1
ATOM 655 C CA . PHE A 1 91 ? 5.149 39.608 -9.613 1.00 62.09 91 PHE A CA 1
ATOM 656 C C . PHE A 1 91 ? 4.422 38.300 -9.906 1.00 62.09 91 PHE A C 1
ATOM 658 O O . PHE A 1 91 ? 3.198 38.264 -10.026 1.00 62.09 91 PHE A O 1
ATOM 665 N N . VAL A 1 92 ? 5.203 37.245 -10.096 1.00 57.59 92 VAL A N 1
ATOM 666 C CA . VAL A 1 92 ? 4.733 35.870 -10.106 1.00 57.59 92 VAL A CA 1
ATOM 667 C C . VAL A 1 92 ? 4.940 35.356 -8.694 1.00 57.59 92 VAL A C 1
ATOM 669 O O . VAL A 1 92 ? 6.074 35.246 -8.228 1.00 57.59 92 VAL A O 1
ATOM 672 N N . ALA A 1 93 ? 3.837 35.101 -7.983 1.00 54.50 93 ALA A N 1
ATOM 673 C CA . ALA A 1 93 ? 3.891 34.227 -6.821 1.00 54.50 93 ALA A CA 1
ATOM 674 C C . ALA A 1 93 ? 4.640 32.962 -7.257 1.00 54.50 93 ALA A C 1
ATOM 676 O O . ALA A 1 93 ? 4.392 32.471 -8.359 1.00 54.50 93 ALA A O 1
ATOM 677 N N . SER A 1 94 ? 5.598 32.505 -6.447 1.00 59.03 94 SER A N 1
ATOM 678 C CA . SER A 1 94 ? 6.302 31.240 -6.659 1.00 59.03 94 SER A CA 1
ATOM 679 C C . SER A 1 94 ? 5.298 30.201 -7.140 1.00 59.03 94 SER A C 1
ATOM 681 O O . SER A 1 94 ? 4.388 29.892 -6.376 1.00 59.03 94 SER A O 1
ATOM 683 N N . ASN A 1 95 ? 5.414 29.756 -8.392 1.00 64.00 95 ASN A N 1
ATOM 684 C CA . ASN A 1 95 ? 4.592 28.684 -8.942 1.00 64.00 95 ASN A CA 1
ATOM 685 C C . ASN A 1 95 ? 5.400 27.397 -8.743 1.00 64.00 95 ASN A C 1
ATOM 687 O O . ASN A 1 95 ? 6.353 27.191 -9.508 1.00 64.00 95 ASN A O 1
ATOM 691 N N . PRO A 1 96 ? 5.146 26.630 -7.663 1.00 70.06 96 PRO A N 1
ATOM 692 C CA . PRO A 1 96 ? 5.822 25.370 -7.423 1.00 70.06 96 PRO A CA 1
ATOM 693 C C . PRO A 1 96 ? 5.238 24.342 -8.392 1.00 70.06 96 PRO A C 1
ATOM 695 O O . PRO A 1 96 ? 4.022 24.279 -8.573 1.00 70.06 96 PRO A O 1
ATOM 698 N N . GLY A 1 97 ? 6.111 23.594 -9.044 1.00 75.94 97 GLY A N 1
ATOM 699 C CA . GLY A 1 97 ? 5.746 22.553 -9.994 1.00 75.94 97 GLY A CA 1
ATOM 700 C C . GLY A 1 97 ? 6.999 22.006 -10.659 1.00 75.94 97 GLY A C 1
ATOM 701 O O . GLY A 1 97 ? 8.094 22.541 -10.464 1.00 75.94 97 GLY A O 1
ATOM 702 N N . CYS A 1 98 ? 6.862 20.961 -11.470 1.00 84.81 98 CYS A N 1
ATOM 703 C CA . CYS A 1 98 ? 8.023 20.385 -12.129 1.00 84.81 98 CYS A CA 1
ATOM 704 C C . CYS A 1 98 ? 8.665 21.376 -13.114 1.00 84.81 98 CYS A C 1
ATOM 706 O O . CYS A 1 98 ? 8.050 21.776 -14.104 1.00 84.81 98 CYS A O 1
ATOM 708 N N . THR A 1 99 ? 9.926 21.743 -12.863 1.00 85.25 99 THR A N 1
ATOM 709 C CA . THR A 1 99 ? 10.678 22.680 -13.724 1.00 85.25 99 THR A CA 1
ATOM 710 C C . THR A 1 99 ? 11.520 21.993 -14.795 1.00 85.25 99 THR A C 1
ATOM 712 O O . THR A 1 99 ? 12.137 22.678 -15.615 1.00 85.25 99 THR A O 1
ATOM 715 N N . ASP A 1 100 ? 11.550 20.660 -14.809 1.00 80.38 100 ASP A N 1
ATOM 716 C CA . ASP A 1 100 ? 12.356 19.900 -15.752 1.00 80.38 100 ASP A CA 1
ATOM 717 C C . ASP A 1 100 ? 11.604 19.651 -17.074 1.00 80.38 100 ASP A C 1
ATOM 719 O O . ASP A 1 100 ? 10.633 18.897 -17.081 1.00 80.38 100 ASP A O 1
ATOM 723 N N . PRO A 1 101 ? 12.044 20.230 -18.210 1.00 80.19 101 PRO A N 1
ATOM 724 C CA . PRO A 1 101 ? 11.388 20.064 -19.507 1.00 80.19 101 PRO A CA 1
ATOM 725 C C . PRO A 1 101 ? 11.399 18.636 -20.070 1.00 80.19 101 PRO A C 1
ATOM 727 O O . PRO A 1 101 ? 10.763 18.413 -21.100 1.00 80.19 101 PRO A O 1
ATOM 730 N N . ILE A 1 102 ? 12.128 17.692 -19.460 1.00 70.94 102 ILE A N 1
ATOM 731 C CA . ILE A 1 102 ? 12.085 16.267 -19.835 1.00 70.94 102 ILE A CA 1
ATOM 732 C C . ILE A 1 102 ? 11.132 15.422 -18.969 1.00 70.94 102 ILE A C 1
ATOM 734 O O . ILE A 1 102 ? 10.988 14.235 -19.245 1.00 70.94 102 ILE A O 1
ATOM 738 N N . ALA A 1 103 ? 10.479 15.997 -17.957 1.00 73.56 103 ALA A N 1
ATOM 739 C CA . ALA A 1 103 ? 9.467 15.310 -17.153 1.00 73.56 103 ALA A CA 1
ATOM 740 C C . ALA A 1 103 ? 8.079 15.349 -17.820 1.00 73.56 103 ALA A C 1
ATOM 742 O O . ALA A 1 103 ? 7.711 16.328 -18.472 1.00 73.56 103 ALA A O 1
ATOM 743 N N . ASP A 1 104 ? 7.261 14.322 -17.599 1.00 74.38 104 ASP A N 1
ATOM 744 C CA . ASP A 1 104 ? 5.917 14.211 -18.182 1.00 74.38 104 ASP A CA 1
ATOM 745 C C . ASP A 1 104 ? 4.928 15.235 -17.629 1.00 74.38 104 ASP A C 1
ATOM 747 O O . ASP A 1 104 ? 3.995 15.649 -18.317 1.00 74.38 104 ASP A O 1
ATOM 751 N N . ASN A 1 105 ? 5.121 15.657 -16.381 1.00 76.56 105 ASN A N 1
ATOM 752 C CA . ASN A 1 105 ? 4.332 16.704 -15.740 1.00 76.56 105 ASN A CA 1
ATOM 753 C C . ASN A 1 105 ? 5.066 18.051 -15.701 1.00 76.56 105 ASN A C 1
ATOM 755 O O . ASN A 1 105 ? 4.773 18.873 -14.831 1.00 76.56 105 ASN A O 1
ATOM 759 N N . TYR A 1 106 ? 6.006 18.280 -16.626 1.00 82.25 106 TYR A N 1
ATOM 760 C CA . TYR A 1 106 ? 6.668 19.570 -16.785 1.00 82.25 106 TYR A CA 1
ATOM 761 C C . TYR A 1 106 ? 5.649 20.718 -16.858 1.00 82.25 106 TYR A C 1
ATOM 763 O O . TYR A 1 106 ? 4.816 20.776 -17.768 1.00 82.25 106 TYR A O 1
ATOM 771 N N . ASP A 1 107 ? 5.750 21.666 -15.926 1.00 77.38 107 ASP A N 1
ATOM 772 C CA . ASP A 1 107 ? 4.970 22.897 -15.936 1.00 77.38 107 ASP A CA 1
ATOM 773 C C . ASP A 1 107 ? 5.850 24.043 -16.445 1.00 77.38 107 ASP A C 1
ATOM 775 O O . ASP A 1 107 ? 6.724 24.563 -15.753 1.00 77.38 107 ASP A O 1
ATOM 779 N N . ALA A 1 108 ? 5.581 24.492 -17.671 1.00 80.62 108 ALA A N 1
ATOM 780 C CA . ALA A 1 108 ? 6.290 25.612 -18.287 1.00 80.62 108 ALA A CA 1
ATOM 781 C C . ALA A 1 108 ? 6.098 26.955 -17.551 1.00 80.62 108 ALA A C 1
ATOM 783 O O . ALA A 1 108 ? 6.803 27.924 -17.848 1.00 80.62 108 ALA A O 1
ATOM 784 N N . LEU A 1 109 ? 5.135 27.039 -16.627 1.00 74.75 109 LEU A N 1
ATOM 785 C CA . LEU A 1 109 ? 4.911 28.185 -15.750 1.00 74.75 109 LEU A CA 1
ATOM 786 C C . LEU A 1 109 ? 5.553 27.994 -14.371 1.00 74.75 109 LEU A C 1
ATOM 788 O O . LEU A 1 109 ? 5.572 28.948 -13.586 1.00 74.75 109 LEU A O 1
ATOM 792 N N . ALA A 1 110 ? 6.050 26.799 -14.037 1.00 75.69 110 ALA A N 1
ATOM 793 C CA . ALA A 1 110 ? 6.753 26.563 -12.786 1.00 75.69 110 ALA A CA 1
ATOM 794 C C . ALA A 1 110 ? 8.094 27.301 -12.787 1.00 75.69 110 ALA A C 1
ATOM 796 O O . ALA A 1 110 ? 8.841 27.329 -13.765 1.00 75.69 110 ALA A O 1
ATOM 797 N N . THR A 1 111 ? 8.385 27.950 -11.664 1.00 74.75 111 THR A N 1
ATOM 798 C CA . THR A 1 111 ? 9.613 28.747 -11.473 1.00 74.75 111 THR A CA 1
ATOM 799 C C . THR A 1 111 ? 10.450 28.252 -10.300 1.00 74.75 111 THR A C 1
ATOM 801 O O . THR A 1 111 ? 11.573 28.718 -10.106 1.00 74.75 111 THR A O 1
ATOM 804 N N . ILE A 1 112 ? 9.909 27.306 -9.532 1.00 72.94 112 ILE A N 1
ATOM 805 C CA . ILE A 1 112 ? 10.550 26.631 -8.411 1.00 72.94 112 ILE A CA 1
ATOM 806 C C . ILE A 1 112 ? 10.198 25.152 -8.532 1.00 72.94 112 ILE A C 1
ATOM 808 O O . ILE A 1 112 ? 9.016 24.820 -8.575 1.00 72.94 112 ILE A O 1
ATOM 812 N N . ASP A 1 113 ? 11.219 24.297 -8.578 1.00 72.19 113 ASP A N 1
ATOM 813 C CA . ASP A 1 113 ? 11.029 22.850 -8.535 1.00 72.19 113 ASP A CA 1
ATOM 814 C C . ASP A 1 113 ? 10.519 22.446 -7.150 1.00 72.19 113 ASP A C 1
ATOM 816 O O . ASP A 1 113 ? 11.160 22.736 -6.135 1.00 72.19 113 ASP A O 1
ATOM 820 N N . ASP A 1 114 ? 9.352 21.815 -7.107 1.00 75.38 114 ASP A N 1
ATOM 821 C CA . ASP A 1 114 ? 8.743 21.289 -5.887 1.00 75.38 114 ASP A CA 1
ATOM 822 C C . ASP A 1 114 ? 9.027 19.793 -5.683 1.00 75.38 114 ASP A C 1
ATOM 824 O O . ASP A 1 114 ? 8.510 19.193 -4.740 1.00 75.38 114 ASP A O 1
ATOM 828 N N . GLY A 1 115 ? 9.865 19.198 -6.540 1.00 69.31 115 GLY A N 1
ATOM 829 C CA . GLY A 1 115 ? 10.190 17.776 -6.515 1.00 69.31 115 GLY A CA 1
ATOM 830 C C . GLY A 1 115 ? 9.069 16.890 -7.055 1.00 69.31 115 GLY A C 1
ATOM 831 O O . GLY A 1 115 ? 9.151 15.674 -6.919 1.00 69.31 115 GLY A O 1
ATOM 832 N N . SER A 1 116 ? 8.029 17.471 -7.667 1.00 73.25 116 SER A N 1
ATOM 833 C CA . SER A 1 116 ? 6.914 16.714 -8.242 1.00 73.25 116 SER A CA 1
ATOM 834 C C . SER A 1 116 ? 7.219 16.108 -9.612 1.00 73.25 116 SER A C 1
ATOM 836 O O . SER A 1 116 ? 6.334 15.464 -10.166 1.00 73.25 116 SER A O 1
ATOM 838 N N . CYS A 1 117 ? 8.414 16.306 -10.186 1.00 81.06 117 CYS A N 1
ATOM 839 C CA . CYS A 1 117 ? 8.747 15.820 -11.526 1.00 81.06 117 CYS A CA 1
ATOM 840 C C . CYS A 1 117 ? 8.552 14.304 -11.671 1.00 81.06 117 CYS A C 1
ATOM 842 O O . CYS A 1 117 ? 9.195 13.504 -10.994 1.00 81.06 117 CYS A O 1
ATOM 844 N N . ILE A 1 118 ? 7.673 13.926 -12.597 1.00 73.88 118 ILE A N 1
ATOM 845 C CA . ILE A 1 118 ? 7.392 12.551 -12.995 1.00 73.88 118 ILE A CA 1
ATOM 846 C C . ILE A 1 118 ? 8.172 12.281 -14.272 1.00 73.88 118 ILE A C 1
ATOM 848 O O . ILE A 1 118 ? 7.991 12.972 -15.272 1.00 73.88 118 ILE A O 1
ATOM 852 N N . TYR A 1 119 ? 9.010 11.253 -14.245 1.00 67.62 119 TYR A N 1
ATOM 853 C CA . TYR A 1 119 ? 9.735 10.783 -15.415 1.00 67.62 119 TYR A CA 1
ATOM 854 C C . TYR A 1 119 ? 9.274 9.359 -15.719 1.00 67.62 119 TYR A C 1
ATOM 856 O O . TYR A 1 119 ? 9.802 8.400 -15.156 1.00 67.62 119 TYR A O 1
ATOM 864 N N . ASN A 1 120 ? 8.292 9.191 -16.607 1.00 64.19 120 ASN A N 1
ATOM 865 C CA . ASN A 1 120 ? 8.108 7.901 -17.255 1.00 64.19 120 ASN A CA 1
ATOM 866 C C . ASN A 1 120 ? 9.304 7.742 -18.185 1.00 64.19 120 ASN A C 1
ATOM 868 O O . ASN A 1 120 ? 9.372 8.331 -19.263 1.00 64.19 120 ASN A O 1
ATOM 872 N N . ASN A 1 121 ? 10.286 6.952 -17.762 1.00 63.72 121 ASN A N 1
ATOM 873 C CA . ASN A 1 121 ? 11.495 6.698 -18.538 1.00 63.72 121 ASN A CA 1
ATOM 874 C C . ASN A 1 121 ? 11.210 5.754 -19.721 1.00 63.72 121 ASN A C 1
ATOM 876 O O . ASN A 1 121 ? 11.978 4.821 -19.970 1.00 63.72 121 ASN A O 1
ATOM 880 N N . CYS A 1 122 ? 10.112 5.982 -20.455 1.00 75.38 122 CYS A N 1
ATOM 881 C CA . CYS A 1 122 ? 9.757 5.273 -21.672 1.00 75.38 122 CYS A CA 1
ATOM 882 C C . CYS A 1 122 ? 10.706 5.684 -22.810 1.00 75.38 122 CYS A C 1
ATOM 884 O O . CYS A 1 122 ? 10.349 6.392 -23.754 1.00 75.38 122 CYS A O 1
ATOM 886 N N . ASN A 1 123 ? 11.971 5.302 -22.667 1.00 74.19 123 ASN A N 1
ATOM 887 C CA . ASN A 1 123 ? 13.037 5.657 -23.582 1.00 74.19 123 ASN A CA 1
ATOM 888 C C . ASN A 1 123 ? 12.800 5.023 -24.955 1.00 74.19 123 ASN A C 1
ATOM 890 O O . ASN A 1 123 ? 12.243 3.937 -25.083 1.00 74.19 123 ASN A O 1
ATOM 894 N N . SER A 1 124 ? 13.281 5.678 -26.011 1.00 81.38 124 SER A N 1
ATOM 895 C CA . SER A 1 124 ? 13.260 5.079 -27.347 1.00 81.38 124 SER A CA 1
ATOM 896 C C . SER A 1 124 ? 14.162 3.840 -27.394 1.00 81.38 124 SER A C 1
ATOM 898 O O . SER A 1 124 ? 15.376 3.947 -27.213 1.00 81.38 124 SER A O 1
ATOM 900 N N . ILE A 1 125 ? 13.580 2.674 -27.683 1.00 87.81 125 ILE A N 1
ATOM 901 C CA . ILE A 1 125 ? 14.297 1.399 -27.810 1.00 87.81 125 ILE A CA 1
ATOM 902 C C . ILE A 1 125 ? 14.494 1.085 -29.297 1.00 87.81 125 ILE A C 1
ATOM 904 O O . ILE A 1 125 ? 13.565 1.132 -30.099 1.00 87.81 125 ILE A O 1
ATOM 908 N N . SER A 1 126 ? 15.731 0.777 -29.694 1.00 90.62 126 SER A N 1
ATOM 909 C CA . SER A 1 126 ? 16.063 0.500 -31.096 1.00 90.62 126 SER A CA 1
ATOM 910 C C . SER A 1 126 ? 15.289 -0.711 -31.623 1.00 90.62 126 SER A C 1
ATOM 912 O O . SER A 1 126 ? 15.395 -1.805 -31.077 1.00 90.62 126 SER A O 1
ATOM 914 N N . GLY A 1 127 ? 14.566 -0.530 -32.729 1.00 92.44 127 GLY A N 1
ATOM 915 C CA . GLY A 1 127 ? 13.733 -1.578 -33.328 1.00 92.44 127 GLY A CA 1
ATOM 916 C C . GLY A 1 127 ? 12.321 -1.667 -32.752 1.00 92.44 127 GLY A C 1
ATOM 917 O O . GLY A 1 127 ? 11.529 -2.437 -33.282 1.00 92.44 127 GLY A O 1
ATOM 918 N N . PHE A 1 128 ? 11.994 -0.862 -31.742 1.00 94.50 128 PHE A N 1
ATOM 919 C CA . PHE A 1 128 ? 10.660 -0.773 -31.166 1.00 94.50 128 PHE A CA 1
ATOM 920 C C . PHE A 1 128 ? 10.028 0.596 -31.433 1.00 94.50 128 PHE A C 1
ATOM 922 O O . PHE A 1 128 ? 10.703 1.628 -31.447 1.00 94.50 128 PHE A O 1
ATOM 929 N N . THR A 1 129 ? 8.715 0.592 -31.613 1.00 93.94 129 THR A N 1
ATOM 930 C CA . THR A 1 129 ? 7.858 1.770 -31.650 1.00 93.94 129 THR A CA 1
ATOM 931 C C . THR A 1 129 ? 7.142 1.885 -30.309 1.00 93.94 129 THR A C 1
ATOM 933 O O . THR A 1 129 ? 6.462 0.959 -29.878 1.00 93.94 129 THR A O 1
ATOM 936 N N . TYR A 1 130 ? 7.311 3.018 -29.629 1.00 92.62 130 TYR A N 1
ATOM 937 C CA . TYR A 1 130 ? 6.576 3.319 -28.401 1.00 92.62 130 TYR A CA 1
ATOM 938 C C . TYR A 1 130 ? 5.096 3.559 -28.722 1.00 92.62 130 TYR A C 1
ATOM 940 O O . TYR A 1 130 ? 4.783 4.381 -29.585 1.00 92.62 130 TYR A O 1
ATOM 948 N N . ILE A 1 131 ? 4.208 2.833 -28.041 1.00 91.69 131 ILE A N 1
ATOM 949 C CA . ILE A 1 131 ? 2.759 2.858 -28.288 1.00 91.69 131 ILE A CA 1
ATOM 950 C C . ILE A 1 131 ? 2.048 3.736 -27.252 1.00 91.69 131 ILE A C 1
ATOM 952 O O . ILE A 1 131 ? 1.124 4.472 -27.595 1.00 91.69 131 ILE A O 1
ATOM 956 N N . GLY A 1 132 ? 2.495 3.717 -25.997 1.00 88.81 132 GLY A N 1
ATOM 957 C CA . GLY A 1 132 ? 1.924 4.541 -24.935 1.00 88.81 132 GLY A CA 1
ATOM 958 C C . GLY A 1 132 ? 2.179 3.971 -23.547 1.00 88.81 132 GLY A C 1
ATOM 959 O O . GLY A 1 132 ? 2.924 3.003 -23.383 1.00 88.81 132 GLY A O 1
ATOM 960 N N . THR A 1 133 ? 1.528 4.569 -22.555 1.00 87.38 133 THR A N 1
ATOM 961 C CA . THR A 1 133 ? 1.562 4.131 -21.159 1.00 87.38 133 THR A CA 1
ATOM 962 C C . THR A 1 133 ? 0.182 3.694 -20.685 1.00 87.38 133 THR A C 1
ATOM 964 O O . THR A 1 133 ? -0.835 4.292 -21.042 1.00 87.38 133 THR A O 1
ATOM 967 N N . ILE A 1 134 ? 0.152 2.655 -19.853 1.00 84.75 134 ILE A N 1
ATOM 968 C CA . ILE A 1 134 ? -1.025 2.247 -19.077 1.00 84.75 134 ILE A CA 1
ATOM 969 C C . ILE A 1 134 ? -0.546 2.075 -17.639 1.00 84.75 134 ILE A C 1
ATOM 971 O O . ILE A 1 134 ? 0.361 1.290 -17.373 1.00 84.75 134 ILE A O 1
ATOM 975 N N . GLY A 1 135 ? -1.119 2.849 -16.716 1.00 78.44 135 GLY A N 1
ATOM 976 C CA . GLY A 1 135 ? -0.621 2.904 -15.343 1.00 78.44 135 GLY A CA 1
ATOM 977 C C . GLY A 1 135 ? 0.854 3.312 -15.300 1.00 78.44 135 GLY A C 1
ATOM 978 O O . GLY A 1 135 ? 1.215 4.381 -15.787 1.00 78.44 135 GLY A O 1
ATOM 979 N N . SER A 1 136 ? 1.679 2.444 -14.718 1.00 75.31 136 SER A N 1
ATOM 980 C CA . SER A 1 136 ? 3.125 2.596 -14.534 1.00 75.31 136 SER A CA 1
ATOM 981 C C . SER A 1 136 ? 3.987 1.981 -15.641 1.00 75.31 136 SER A C 1
ATOM 983 O O . SER A 1 136 ? 5.216 2.043 -15.572 1.00 75.31 136 SER A O 1
ATOM 985 N N . CYS A 1 137 ? 3.362 1.346 -16.633 1.00 84.62 137 CYS A N 1
ATOM 986 C CA . CYS A 1 137 ? 4.060 0.539 -17.622 1.00 84.62 137 CYS A CA 1
ATOM 987 C C . CYS A 1 137 ? 4.142 1.255 -18.973 1.00 84.62 137 CYS A C 1
ATOM 989 O O . CYS A 1 137 ? 3.174 1.856 -19.449 1.00 84.62 137 CYS A O 1
ATOM 991 N N . CYS A 1 138 ? 5.310 1.162 -19.604 1.00 88.44 138 CYS A N 1
ATOM 992 C CA . CYS A 1 138 ? 5.564 1.601 -20.970 1.00 88.44 138 CYS A CA 1
ATOM 993 C C . CYS A 1 138 ? 5.321 0.440 -21.938 1.00 88.44 138 CYS A C 1
ATOM 995 O O . CYS A 1 138 ? 5.896 -0.634 -21.757 1.00 88.44 138 CYS A O 1
ATOM 997 N N . TYR A 1 139 ? 4.549 0.668 -22.998 1.00 93.19 139 TYR A N 1
ATOM 998 C CA . TYR A 1 139 ? 4.226 -0.354 -23.993 1.00 93.19 139 TYR A CA 1
ATOM 999 C C . TYR A 1 139 ? 4.904 -0.047 -25.325 1.00 93.19 139 TYR A C 1
ATOM 1001 O O . TYR A 1 139 ? 4.866 1.084 -25.825 1.00 93.19 139 TYR A O 1
ATOM 1009 N N . TYR A 1 140 ? 5.509 -1.073 -25.917 1.00 95.00 140 TYR A N 1
ATOM 1010 C CA . TYR A 1 140 ? 6.261 -0.971 -27.160 1.00 95.00 140 TYR A CA 1
ATOM 1011 C C . TYR A 1 140 ? 5.911 -2.103 -28.118 1.00 95.00 140 TYR A C 1
ATOM 1013 O O . TYR A 1 140 ? 5.909 -3.272 -27.744 1.00 95.00 140 TYR A O 1
ATOM 1021 N N . GLU A 1 141 ? 5.715 -1.767 -29.384 1.00 95.69 141 GLU A N 1
ATOM 1022 C CA . GLU A 1 141 ? 5.587 -2.732 -30.470 1.00 95.69 141 GLU A CA 1
ATOM 1023 C C . GLU A 1 141 ? 6.948 -2.903 -31.146 1.00 95.69 141 GLU A C 1
ATOM 1025 O O . GLU A 1 141 ? 7.610 -1.918 -31.472 1.00 95.69 141 GLU A O 1
ATOM 1030 N N . TYR A 1 142 ? 7.398 -4.133 -31.371 1.00 96.81 142 TYR A N 1
ATOM 1031 C CA . TYR A 1 142 ? 8.581 -4.358 -32.200 1.00 96.81 142 TYR A CA 1
ATOM 1032 C C . TYR A 1 142 ? 8.247 -4.161 -33.683 1.00 96.81 142 TYR A C 1
ATOM 1034 O O . TYR A 1 142 ? 7.167 -4.511 -34.132 1.00 96.81 142 TYR A O 1
ATOM 1042 N N . ASN A 1 143 ? 9.184 -3.644 -34.474 1.00 94.75 143 ASN A N 1
ATOM 1043 C CA . ASN A 1 143 ? 8.908 -3.223 -35.854 1.00 94.75 143 ASN A CA 1
ATOM 1044 C C . ASN A 1 143 ? 8.795 -4.375 -36.876 1.00 94.75 143 ASN A C 1
ATOM 1046 O O . ASN A 1 143 ? 8.595 -4.111 -38.063 1.00 94.75 143 ASN A O 1
ATOM 1050 N N . ASP A 1 144 ? 8.967 -5.630 -36.454 1.00 95.06 144 ASP A N 1
ATOM 1051 C CA . ASP A 1 144 ? 8.893 -6.813 -37.318 1.00 95.06 144 ASP A CA 1
ATOM 1052 C C . ASP A 1 144 ? 8.201 -7.985 -36.601 1.00 95.06 144 ASP A C 1
ATOM 1054 O O . ASP A 1 144 ? 8.065 -8.012 -35.378 1.00 95.06 144 ASP A O 1
ATOM 1058 N N . THR A 1 145 ? 7.766 -8.975 -37.366 1.00 95.69 145 THR A N 1
ATOM 1059 C CA . THR A 1 145 ? 7.116 -10.180 -36.840 1.00 95.69 145 THR A CA 1
ATOM 1060 C C . THR A 1 145 ? 8.152 -11.197 -36.380 1.00 95.69 145 THR A C 1
ATOM 1062 O O . THR A 1 145 ? 9.250 -11.296 -36.933 1.00 95.69 145 THR A O 1
ATOM 1065 N N . THR A 1 146 ? 7.828 -11.979 -35.351 1.00 96.88 146 THR A N 1
ATOM 1066 C CA . THR A 1 146 ? 8.740 -13.017 -34.847 1.00 96.88 146 THR A CA 1
ATOM 1067 C C . THR A 1 146 ? 7.982 -14.256 -34.369 1.00 96.88 146 THR A C 1
ATOM 1069 O O . THR A 1 146 ? 6.760 -14.247 -34.235 1.00 96.88 146 THR A O 1
ATOM 1072 N N . THR A 1 147 ? 8.711 -15.339 -34.086 1.00 98.00 147 THR A N 1
ATOM 1073 C CA . THR A 1 147 ? 8.169 -16.462 -33.305 1.00 98.00 147 THR A CA 1
ATOM 1074 C C . THR A 1 147 ? 7.989 -16.049 -31.846 1.00 98.00 147 THR A C 1
ATOM 1076 O O . THR A 1 147 ? 8.836 -15.301 -31.355 1.00 98.00 147 THR A O 1
ATOM 1079 N N . TRP A 1 148 ? 7.030 -16.615 -31.113 1.00 98.00 148 TRP A N 1
ATOM 1080 C CA . TRP A 1 148 ? 6.795 -16.247 -29.708 1.00 98.00 148 TRP A CA 1
ATOM 1081 C C . TRP A 1 148 ? 8.058 -16.347 -28.836 1.00 98.00 148 TRP A C 1
ATOM 1083 O O . TRP A 1 148 ? 8.406 -15.419 -28.114 1.00 98.00 148 TRP A O 1
ATOM 1093 N N . THR A 1 149 ? 8.829 -17.431 -28.966 1.00 97.00 149 THR A N 1
ATOM 1094 C CA . THR A 1 149 ? 10.059 -17.627 -28.173 1.00 97.00 149 THR A CA 1
ATOM 1095 C C . THR A 1 149 ? 11.106 -16.546 -28.466 1.00 97.00 149 THR A C 1
ATOM 1097 O O . THR A 1 149 ? 11.806 -16.088 -27.566 1.00 97.00 149 THR A O 1
ATOM 1100 N N . ALA A 1 150 ? 11.214 -16.119 -29.728 1.00 97.69 150 ALA A N 1
ATOM 1101 C CA . ALA A 1 150 ? 12.104 -15.026 -30.113 1.00 97.69 150 ALA A CA 1
ATOM 1102 C C . ALA A 1 150 ? 11.588 -13.676 -29.600 1.00 97.69 150 ALA A C 1
ATOM 1104 O O . ALA A 1 150 ? 12.396 -12.876 -29.135 1.00 97.69 150 ALA A O 1
ATOM 1105 N N . ALA A 1 151 ? 10.270 -13.455 -29.634 1.00 97.69 151 ALA A N 1
ATOM 1106 C CA . ALA A 1 151 ? 9.618 -12.286 -29.057 1.00 97.69 151 ALA A CA 1
ATOM 1107 C C . ALA A 1 151 ? 9.939 -12.161 -27.561 1.00 97.69 151 ALA A C 1
ATOM 1109 O O . ALA A 1 151 ? 10.429 -11.125 -27.124 1.00 97.69 151 ALA A O 1
ATOM 1110 N N . ASN A 1 152 ? 9.775 -13.249 -26.804 1.00 95.25 152 ASN A N 1
ATOM 1111 C CA . ASN A 1 152 ? 10.055 -13.276 -25.371 1.00 95.25 152 ASN A CA 1
ATOM 1112 C C . ASN A 1 152 ? 11.528 -12.946 -25.062 1.00 95.25 152 ASN A C 1
ATOM 1114 O O . ASN A 1 152 ? 11.825 -12.058 -24.266 1.00 95.25 152 ASN A O 1
ATOM 1118 N N . VAL A 1 153 ? 12.472 -13.594 -25.759 1.00 95.31 153 VAL A N 1
ATOM 1119 C CA . VAL A 1 153 ? 13.910 -13.295 -25.611 1.00 95.31 153 VAL A CA 1
ATOM 1120 C C . VAL A 1 153 ? 14.219 -11.836 -25.958 1.00 95.31 153 VAL A C 1
ATOM 1122 O O . VAL A 1 153 ? 15.026 -11.201 -25.277 1.00 95.31 153 VAL A O 1
ATOM 1125 N N . LEU A 1 154 ? 13.588 -11.300 -27.003 1.00 95.94 154 LEU A N 1
ATOM 1126 C CA . LEU A 1 154 ? 13.785 -9.923 -27.437 1.00 95.94 154 LEU A CA 1
ATOM 1127 C C . LEU A 1 154 ? 13.314 -8.929 -26.368 1.00 95.94 154 LEU A C 1
ATOM 1129 O O . LEU A 1 154 ? 14.081 -8.026 -26.027 1.00 95.94 154 LEU A O 1
ATOM 1133 N N . CYS A 1 155 ? 12.116 -9.122 -25.811 1.00 94.00 155 CYS A N 1
ATOM 1134 C CA . CYS A 1 155 ? 11.571 -8.287 -24.741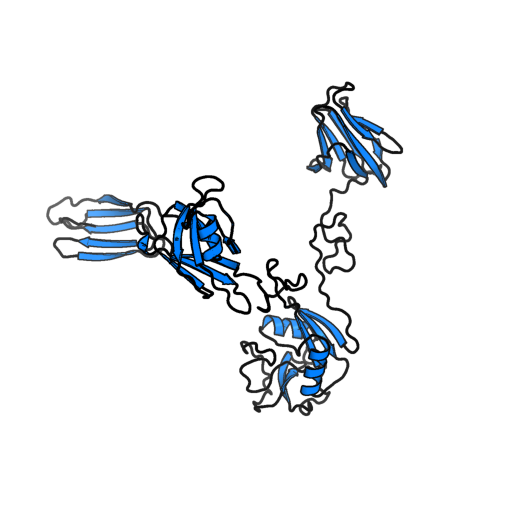 1.00 94.00 155 CYS A CA 1
ATOM 1135 C C . CYS A 1 155 ? 12.472 -8.310 -23.498 1.00 94.00 155 CYS A C 1
ATOM 1137 O O . CYS A 1 155 ? 12.931 -7.258 -23.050 1.00 94.00 155 CYS A O 1
ATOM 1139 N N . ILE A 1 156 ? 12.849 -9.508 -23.034 1.00 87.75 156 ILE A N 1
ATOM 1140 C CA . ILE A 1 156 ? 13.740 -9.694 -21.875 1.00 87.75 156 ILE A CA 1
ATOM 1141 C C . ILE A 1 156 ? 15.091 -9.008 -22.097 1.00 87.75 156 ILE A C 1
ATOM 1143 O O . ILE A 1 156 ? 15.605 -8.321 -21.215 1.00 87.75 156 ILE A O 1
ATOM 1147 N N . SER A 1 157 ? 15.673 -9.141 -23.292 1.00 90.69 157 SER A N 1
ATOM 1148 C CA . SER A 1 157 ? 16.970 -8.523 -23.603 1.00 90.69 157 SER A CA 1
ATOM 1149 C C . SER A 1 157 ? 16.952 -6.988 -23.604 1.00 90.69 157 SER A C 1
ATOM 1151 O O . SER A 1 157 ? 18.016 -6.378 -23.500 1.00 90.69 157 SER A O 1
ATOM 1153 N N . ASN A 1 158 ? 15.767 -6.371 -23.693 1.00 88.44 158 ASN A N 1
ATOM 1154 C CA . ASN A 1 158 ? 15.564 -4.922 -23.647 1.00 88.44 158 ASN A CA 1
ATOM 1155 C C . ASN A 1 158 ? 14.993 -4.437 -22.301 1.00 88.44 158 ASN A C 1
ATOM 1157 O O . ASN A 1 158 ? 14.576 -3.286 -22.202 1.00 88.44 158 ASN A O 1
ATOM 1161 N N . GLY A 1 159 ? 15.021 -5.281 -21.263 1.00 83.06 159 GLY A N 1
ATOM 1162 C CA . GLY A 1 159 ? 14.617 -4.904 -19.904 1.00 83.06 159 GLY A CA 1
ATOM 1163 C C . GLY A 1 159 ? 13.107 -4.914 -19.662 1.00 83.06 159 GLY A C 1
ATOM 1164 O O . GLY A 1 159 ? 12.660 -4.313 -18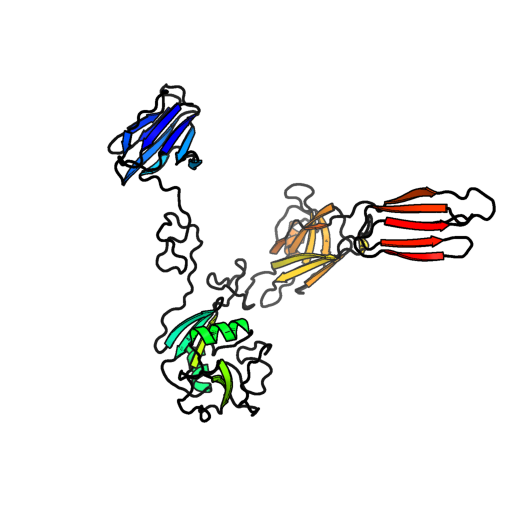.694 1.00 83.06 159 GLY A O 1
ATOM 1165 N N . GLY A 1 160 ? 12.337 -5.575 -20.529 1.00 88.50 160 GLY A N 1
ATOM 1166 C CA . GLY A 1 160 ? 10.897 -5.768 -20.371 1.00 88.50 160 GLY A CA 1
ATOM 1167 C C . GLY A 1 160 ? 10.486 -7.231 -20.459 1.00 88.50 160 GLY A C 1
ATOM 1168 O O . GLY A 1 160 ? 11.317 -8.138 -20.481 1.00 88.50 160 GLY A O 1
ATOM 1169 N N . THR A 1 161 ? 9.190 -7.465 -20.580 1.00 93.19 161 THR A N 1
ATOM 1170 C CA . THR A 1 161 ? 8.599 -8.778 -20.866 1.00 93.19 161 THR A CA 1
ATOM 1171 C C . THR A 1 161 ? 7.641 -8.656 -22.039 1.00 93.19 161 THR A C 1
ATOM 1173 O O . THR A 1 161 ? 7.306 -7.550 -22.466 1.00 93.19 161 THR A O 1
ATOM 1176 N N . LEU A 1 162 ? 7.203 -9.783 -22.606 1.00 97.12 162 LEU A N 1
ATOM 1177 C CA . LEU A 1 162 ?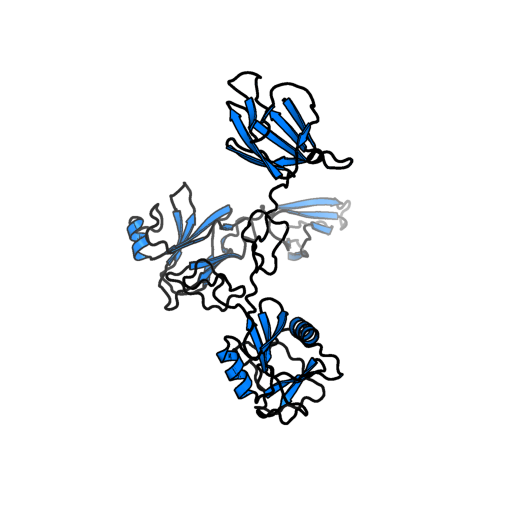 5.949 -9.737 -23.358 1.00 97.12 162 LEU A CA 1
ATOM 1178 C C . LEU A 1 162 ? 4.839 -9.236 -22.425 1.00 97.12 162 LEU A C 1
ATOM 1180 O O . LEU A 1 162 ? 4.932 -9.410 -21.210 1.00 97.12 162 LEU A O 1
ATOM 1184 N N . VAL A 1 163 ? 3.807 -8.626 -22.999 1.00 95.94 163 VAL A N 1
ATOM 1185 C CA . VAL A 1 163 ? 2.730 -8.008 -22.218 1.00 95.94 163 VAL A CA 1
ATOM 1186 C C . VAL A 1 163 ? 1.899 -9.024 -21.426 1.00 95.94 163 VAL A C 1
ATOM 1188 O O . VAL A 1 163 ? 1.509 -10.065 -21.968 1.00 95.94 163 VAL A O 1
ATOM 1191 N N . SER A 1 164 ? 1.580 -8.699 -20.174 1.00 94.38 164 SER A N 1
ATOM 1192 C CA . SER A 1 164 ? 0.778 -9.518 -19.260 1.00 94.38 164 SER A CA 1
ATOM 1193 C C . SER A 1 164 ? -0.485 -8.744 -18.876 1.00 94.38 164 SER A C 1
ATOM 1195 O O . SER A 1 164 ? -0.433 -7.794 -18.109 1.00 94.38 164 SER A O 1
ATOM 1197 N N . ILE A 1 165 ? -1.641 -9.131 -19.423 1.00 94.75 165 ILE A N 1
ATOM 1198 C CA . ILE A 1 165 ? -2.869 -8.324 -19.330 1.00 94.75 165 ILE A CA 1
ATOM 1199 C C . ILE A 1 165 ? -3.727 -8.797 -18.153 1.00 94.75 165 ILE A C 1
ATOM 1201 O O . ILE A 1 165 ? -4.446 -9.793 -18.241 1.00 94.75 165 ILE A O 1
ATOM 1205 N N . ASN A 1 166 ? -3.699 -8.063 -17.049 1.00 90.75 166 ASN A N 1
ATOM 1206 C CA . ASN A 1 166 ? -4.239 -8.513 -15.766 1.00 90.75 166 ASN A CA 1
ATOM 1207 C C . ASN A 1 166 ? -5.667 -8.037 -15.479 1.00 90.75 166 ASN A C 1
ATOM 1209 O O . ASN A 1 166 ? -6.332 -8.566 -14.584 1.00 90.75 166 ASN A O 1
ATOM 1213 N N . THR A 1 167 ? -6.170 -7.049 -16.223 1.00 92.50 167 THR A N 1
ATOM 1214 C CA . THR A 1 167 ? -7.512 -6.494 -16.000 1.00 92.50 167 THR A CA 1
ATOM 1215 C C . THR A 1 167 ? -8.244 -6.181 -17.300 1.00 92.50 167 THR A C 1
ATOM 1217 O O . THR A 1 167 ? -7.638 -5.943 -18.345 1.00 92.50 167 THR A O 1
ATOM 1220 N N . SER A 1 168 ? -9.575 -6.095 -17.225 1.00 94.06 168 SER A N 1
ATOM 1221 C CA . SER A 1 168 ? -10.385 -5.636 -18.358 1.00 94.06 168 SER A CA 1
ATOM 1222 C C . SER A 1 168 ? -10.055 -4.196 -18.760 1.00 94.06 168 SER A C 1
ATOM 1224 O O . SER A 1 168 ? -10.028 -3.887 -19.944 1.00 94.06 168 SER A O 1
ATOM 1226 N N . LEU A 1 169 ? -9.758 -3.324 -17.788 1.00 91.69 169 LEU A N 1
ATOM 1227 C CA . LEU A 1 169 ? -9.400 -1.927 -18.045 1.00 91.69 169 LEU A CA 1
ATOM 1228 C C . LEU A 1 169 ? -8.070 -1.805 -18.797 1.00 91.69 169 LEU A C 1
ATOM 1230 O O . LEU A 1 169 ? -7.946 -0.985 -19.706 1.00 91.69 169 LEU A O 1
ATOM 1234 N N . GLU A 1 170 ? -7.086 -2.622 -18.426 1.00 92.38 170 GLU A N 1
ATOM 1235 C CA . GLU A 1 170 ? -5.815 -2.709 -19.139 1.00 92.38 170 GLU A CA 1
ATOM 1236 C C . GLU A 1 170 ? -6.027 -3.211 -20.567 1.00 92.38 170 GLU A C 1
ATOM 1238 O O . GLU A 1 170 ? -5.556 -2.576 -21.507 1.00 92.38 170 GLU A O 1
ATOM 1243 N N . SER A 1 171 ? -6.809 -4.283 -20.745 1.00 93.88 171 SER A N 1
ATOM 1244 C CA . SER A 1 171 ? -7.148 -4.803 -22.074 1.00 93.88 171 SER A CA 1
ATOM 1245 C C . SER A 1 171 ? -7.808 -3.738 -22.957 1.00 93.88 171 SER A C 1
ATOM 1247 O O . SER A 1 171 ? -7.431 -3.585 -24.119 1.00 93.88 171 SER A O 1
ATOM 1249 N N . ASP A 1 172 ? -8.772 -2.983 -22.425 1.00 92.19 172 ASP A N 1
ATOM 1250 C CA . ASP A 1 172 ? -9.454 -1.906 -23.153 1.00 92.19 172 ASP A CA 1
ATOM 1251 C C . ASP A 1 172 ? -8.490 -0.766 -23.519 1.00 92.19 172 ASP A C 1
ATOM 1253 O O . ASP A 1 172 ? -8.506 -0.265 -24.647 1.00 92.19 172 ASP A O 1
ATOM 1257 N N . SER A 1 173 ? -7.623 -0.375 -22.580 1.00 92.81 173 SER A N 1
ATOM 1258 C CA . SER A 1 173 ? -6.633 0.691 -22.777 1.00 92.81 173 SER A CA 1
ATOM 1259 C C . SER A 1 173 ? -5.593 0.302 -23.826 1.00 92.81 173 SER A C 1
ATOM 1261 O O . SER A 1 173 ? -5.278 1.096 -24.711 1.00 92.81 173 SER A O 1
ATOM 1263 N N . LEU A 1 174 ? -5.115 -0.941 -23.784 1.00 93.38 174 LEU A N 1
ATOM 1264 C CA . LEU A 1 174 ? -4.158 -1.474 -24.744 1.00 93.38 174 LEU A CA 1
ATOM 1265 C C . LEU A 1 174 ? -4.761 -1.559 -26.148 1.00 93.38 174 LEU A C 1
ATOM 1267 O O . LEU A 1 174 ? -4.132 -1.138 -27.116 1.00 93.38 174 LEU A O 1
ATOM 1271 N N . ASN A 1 175 ? -6.013 -2.008 -26.261 1.00 92.00 175 ASN A N 1
ATOM 1272 C CA . ASN A 1 175 ? -6.737 -2.021 -27.531 1.00 92.00 175 ASN A CA 1
ATOM 1273 C C . ASN A 1 175 ? -6.895 -0.621 -28.133 1.00 92.00 175 ASN A C 1
ATOM 1275 O O . ASN A 1 175 ? -6.767 -0.454 -29.348 1.00 92.00 175 ASN A O 1
ATOM 1279 N N . LEU A 1 176 ? -7.131 0.389 -27.293 1.00 90.69 176 LEU A N 1
ATOM 1280 C CA . LEU A 1 176 ? -7.184 1.779 -27.729 1.00 90.69 176 LEU A CA 1
ATOM 1281 C C . LEU A 1 176 ? -5.815 2.281 -28.214 1.00 90.69 176 LEU A C 1
ATOM 1283 O O . LEU A 1 176 ? -5.750 2.906 -29.273 1.00 90.69 176 LEU A O 1
ATOM 1287 N N . LEU A 1 177 ? -4.742 1.999 -27.469 1.00 90.88 177 LEU A N 1
ATOM 1288 C CA . LEU A 1 177 ? -3.374 2.403 -27.811 1.00 90.88 177 LEU A CA 1
ATOM 1289 C C . LEU A 1 177 ? -2.886 1.771 -29.124 1.00 90.88 177 LEU A C 1
ATOM 1291 O O . LEU A 1 177 ? -2.288 2.454 -29.952 1.00 90.88 177 LEU A O 1
ATOM 1295 N N . LEU A 1 178 ? -3.194 0.492 -29.344 1.00 91.19 178 LEU A N 1
ATOM 1296 C CA . LEU A 1 178 ? -2.859 -0.234 -30.574 1.00 91.19 178 LEU A CA 1
ATOM 1297 C C . LEU A 1 178 ? -3.759 0.146 -31.763 1.00 91.19 178 LEU A C 1
ATOM 1299 O O . LEU A 1 178 ? -3.465 -0.204 -32.904 1.00 91.19 178 LEU A O 1
ATOM 1303 N N . GLY A 1 179 ? -4.859 0.865 -31.516 1.00 85.88 179 GLY A N 1
ATOM 1304 C CA . GLY A 1 179 ? -5.826 1.231 -32.548 1.00 85.88 179 GLY A CA 1
ATOM 1305 C C . GLY A 1 179 ? -6.649 0.048 -33.071 1.00 85.88 179 GLY A C 1
ATOM 1306 O O . GLY A 1 179 ? -7.135 0.106 -34.202 1.00 85.88 179 GLY A O 1
ATOM 1307 N N . ASN A 1 180 ? -6.825 -1.002 -32.263 1.00 84.88 180 ASN A N 1
ATOM 1308 C CA . ASN A 1 180 ? -7.575 -2.206 -32.618 1.00 84.88 180 ASN A CA 1
ATOM 1309 C C . ASN A 1 180 ? -9.052 -1.867 -32.867 1.00 84.88 180 ASN A C 1
ATOM 1311 O O . ASN A 1 180 ? -9.765 -1.383 -31.988 1.00 84.88 180 ASN A O 1
ATOM 1315 N N . ASN A 1 181 ? -9.522 -2.084 -34.096 1.00 75.44 181 ASN A N 1
ATOM 1316 C CA . ASN A 1 181 ? -10.828 -1.605 -34.558 1.00 75.44 181 ASN A CA 1
ATOM 1317 C C . ASN A 1 181 ? -11.521 -2.555 -35.556 1.00 75.44 181 ASN A C 1
ATOM 1319 O O . ASN A 1 181 ? -12.420 -2.130 -36.284 1.00 75.44 181 ASN A O 1
ATOM 1323 N N . ASN A 1 182 ? -11.160 -3.845 -35.562 1.00 68.88 182 ASN A N 1
ATOM 1324 C CA . ASN A 1 182 ? -11.702 -4.888 -36.454 1.00 68.88 182 ASN A CA 1
ATOM 1325 C C . ASN A 1 182 ? -11.394 -4.714 -37.957 1.00 68.88 182 ASN A C 1
ATOM 1327 O O . ASN A 1 182 ? -11.895 -5.491 -38.773 1.00 68.88 182 ASN A O 1
ATOM 1331 N N . THR A 1 183 ? -10.605 -3.713 -38.365 1.00 58.78 183 THR A N 1
ATOM 1332 C CA . THR A 1 183 ? -10.300 -3.452 -39.782 1.00 58.78 183 THR A CA 1
ATOM 1333 C C . THR A 1 183 ? -8.820 -3.163 -39.995 1.00 58.78 183 THR A C 1
ATOM 1335 O O . THR A 1 183 ? -8.403 -2.008 -40.002 1.00 58.78 183 THR A O 1
ATOM 1338 N N . GLY A 1 184 ? -8.036 -4.218 -40.232 1.00 63.53 184 GLY A N 1
ATOM 1339 C CA . GLY A 1 184 ? -6.580 -4.103 -40.345 1.00 63.53 184 GLY A CA 1
ATOM 1340 C C . GLY A 1 184 ? -5.918 -3.779 -39.001 1.00 63.53 184 GLY A C 1
ATOM 1341 O O . GLY A 1 184 ? -6.594 -3.483 -38.022 1.00 63.53 184 GLY A O 1
ATOM 1342 N N . GLY A 1 185 ? -4.593 -3.893 -38.954 1.00 74.12 185 GLY A N 1
ATOM 1343 C CA . GLY A 1 185 ? -3.801 -3.748 -37.731 1.00 74.12 185 GLY A CA 1
ATOM 1344 C C . GLY A 1 185 ? -2.933 -4.975 -37.476 1.00 74.12 185 GLY A C 1
ATOM 1345 O O . GLY A 1 185 ? -3.256 -6.074 -37.935 1.00 74.12 185 GLY A O 1
ATOM 1346 N N . ASN A 1 186 ? -1.827 -4.755 -36.774 1.00 89.12 186 ASN A N 1
ATOM 1347 C CA . ASN A 1 186 ? -0.893 -5.800 -36.379 1.00 89.12 186 ASN A CA 1
ATOM 1348 C C . ASN A 1 186 ? -1.535 -6.705 -35.316 1.00 89.12 186 ASN A C 1
ATOM 1350 O O . ASN A 1 186 ? -2.408 -6.275 -34.566 1.00 89.12 186 ASN A O 1
ATOM 1354 N N . GLN A 1 187 ? -1.113 -7.964 -35.272 1.00 93.81 187 GLN A N 1
ATOM 1355 C CA . GLN A 1 187 ? -1.429 -8.889 -34.184 1.00 93.81 187 GLN A CA 1
ATOM 1356 C C . GLN A 1 187 ? -0.214 -9.002 -33.269 1.00 93.81 187 GLN A C 1
ATOM 1358 O O . GLN A 1 187 ? 0.915 -8.898 -33.754 1.00 93.81 187 GLN A O 1
ATOM 1363 N N . HIS A 1 188 ? -0.425 -9.252 -31.977 1.00 96.38 188 HIS A N 1
ATOM 1364 C CA . HIS A 1 188 ? 0.638 -9.093 -30.984 1.00 96.38 188 HIS A CA 1
ATOM 1365 C C . HIS A 1 188 ? 0.794 -10.282 -30.058 1.00 96.38 188 HIS A C 1
ATOM 1367 O O . HIS A 1 188 ? -0.168 -10.694 -29.422 1.00 96.38 188 HIS A O 1
ATOM 1373 N N . TRP A 1 189 ? 2.008 -10.804 -29.910 1.00 98.19 189 TRP A N 1
ATOM 1374 C CA . TRP A 1 189 ? 2.274 -11.837 -28.912 1.00 98.19 189 TRP A CA 1
ATOM 1375 C C . TRP A 1 189 ? 2.044 -11.278 -27.507 1.00 98.19 189 TRP A C 1
ATOM 1377 O O . TRP A 1 189 ? 2.482 -10.167 -27.208 1.00 98.19 189 TRP A O 1
ATOM 1387 N N . ILE A 1 190 ? 1.397 -12.069 -26.649 1.00 97.44 190 ILE A N 1
ATOM 1388 C CA . ILE A 1 190 ? 1.231 -11.769 -25.222 1.00 97.44 190 ILE A CA 1
ATOM 1389 C C . ILE A 1 190 ? 1.931 -12.845 -24.385 1.00 97.44 190 ILE A C 1
ATOM 1391 O O . ILE A 1 190 ? 2.271 -13.920 -24.885 1.00 97.44 190 ILE A O 1
ATOM 1395 N N . ASN A 1 191 ? 2.177 -12.563 -23.112 1.00 96.88 191 ASN A N 1
ATOM 1396 C CA . ASN A 1 191 ? 3.062 -13.338 -22.241 1.00 96.88 191 ASN A CA 1
ATOM 1397 C C . ASN A 1 191 ? 2.435 -14.620 -21.664 1.00 96.88 191 ASN A C 1
ATOM 1399 O O . ASN A 1 191 ? 2.635 -14.950 -20.494 1.00 96.88 191 ASN A O 1
ATOM 1403 N N . LEU A 1 192 ? 1.620 -15.318 -22.459 1.00 97.12 192 LEU A N 1
ATOM 1404 C CA . LEU A 1 192 ? 0.808 -16.442 -22.003 1.00 97.12 192 LEU A CA 1
ATOM 1405 C C . LEU A 1 192 ? 0.949 -17.653 -22.923 1.00 97.12 192 LEU A C 1
ATOM 1407 O O . LEU A 1 192 ? 0.838 -17.553 -24.147 1.00 97.12 192 LEU A O 1
ATOM 1411 N N . ILE A 1 193 ? 1.135 -18.812 -22.297 1.00 96.25 193 ILE A N 1
ATOM 1412 C CA . ILE A 1 193 ? 1.052 -20.125 -22.934 1.00 96.25 193 ILE A CA 1
ATOM 1413 C C . ILE A 1 193 ? -0.359 -20.671 -22.713 1.00 96.25 193 ILE A C 1
ATOM 1415 O O . ILE A 1 193 ? -0.873 -20.670 -21.591 1.00 96.25 193 ILE A O 1
ATOM 1419 N N . ASP A 1 194 ? -0.988 -21.146 -23.782 1.00 95.25 194 ASP A N 1
ATOM 1420 C CA . ASP A 1 194 ? -2.328 -21.713 -23.741 1.00 95.25 194 ASP A CA 1
ATOM 1421 C C . ASP A 1 194 ? -2.384 -22.931 -22.807 1.00 95.25 194 ASP A C 1
ATOM 1423 O O . ASP A 1 194 ? -1.570 -23.855 -22.893 1.00 95.25 194 ASP A O 1
ATOM 1427 N N . GLY A 1 195 ? -3.363 -22.923 -21.902 1.00 91.38 195 GLY A N 1
ATOM 1428 C CA . GLY A 1 195 ? -3.525 -23.911 -20.837 1.00 91.38 195 GLY A CA 1
ATOM 1429 C C . GLY A 1 195 ? -2.768 -23.607 -19.537 1.00 91.38 195 GLY A C 1
ATOM 1430 O O . GLY A 1 195 ? -2.951 -24.348 -18.567 1.00 91.38 195 GLY A O 1
ATOM 1431 N N . SER A 1 196 ? -1.960 -22.541 -19.477 1.00 93.88 196 SER A N 1
ATOM 1432 C CA . SER A 1 196 ? -1.295 -22.108 -18.241 1.00 93.88 196 SER A CA 1
ATOM 1433 C C . SER A 1 196 ? -2.257 -21.396 -17.281 1.00 93.88 196 SER A C 1
ATOM 1435 O O . SER A 1 196 ? -3.175 -20.693 -17.698 1.00 93.88 196 SER A O 1
ATOM 1437 N N . SER A 1 197 ? -2.026 -21.555 -15.974 1.00 93.56 197 SER A N 1
ATOM 1438 C CA . SER A 1 197 ? -2.713 -20.795 -14.916 1.00 93.56 197 SER A CA 1
ATOM 1439 C C . SER A 1 197 ? -1.945 -19.546 -14.466 1.00 93.56 197 SER A C 1
ATOM 1441 O O . SER A 1 197 ? -2.394 -18.853 -13.554 1.00 93.56 197 SER A O 1
ATOM 1443 N N . THR A 1 198 ? -0.779 -19.289 -15.055 1.00 93.06 198 THR A N 1
ATOM 1444 C CA . THR A 1 198 ? 0.080 -18.133 -14.773 1.00 93.06 198 THR A CA 1
ATOM 1445 C C . THR A 1 198 ? 0.601 -17.538 -16.075 1.00 93.06 198 THR A C 1
ATOM 1447 O O . THR A 1 198 ? 0.820 -18.264 -17.050 1.00 93.06 198 THR A O 1
ATOM 1450 N N . TRP A 1 199 ? 0.840 -16.233 -16.073 1.00 94.69 199 TRP A N 1
ATOM 1451 C CA . TRP A 1 199 ? 1.686 -15.576 -17.065 1.00 94.69 199 TRP A CA 1
ATOM 1452 C C . TRP A 1 199 ? 3.132 -16.073 -16.928 1.00 94.69 199 TRP A C 1
ATOM 1454 O O . TRP A 1 199 ? 3.532 -16.598 -15.885 1.00 94.69 199 TRP A O 1
ATOM 1464 N N . GLU A 1 200 ? 3.944 -15.900 -17.967 1.00 91.56 200 GLU A N 1
ATOM 1465 C CA . GLU A 1 200 ? 5.343 -16.358 -17.941 1.00 91.56 200 GLU A CA 1
ATOM 1466 C C . GLU A 1 200 ? 6.242 -15.493 -17.038 1.00 91.56 200 GLU A C 1
ATOM 1468 O O . GLU A 1 200 ? 7.353 -15.902 -16.704 1.00 91.56 200 GLU A O 1
ATOM 1473 N N . ASN A 1 201 ? 5.761 -14.325 -16.592 1.00 80.69 201 ASN A N 1
ATOM 1474 C CA . ASN A 1 201 ? 6.402 -13.532 -15.537 1.00 80.69 201 ASN A CA 1
ATOM 1475 C C . ASN A 1 201 ? 6.130 -14.083 -14.114 1.00 80.69 201 ASN A C 1
ATOM 1477 O O . ASN A 1 201 ? 6.753 -13.624 -13.161 1.00 80.69 201 ASN A O 1
ATOM 1481 N N . GLY A 1 202 ? 5.251 -15.085 -13.969 1.00 82.56 202 GLY A N 1
ATOM 1482 C CA . GLY A 1 202 ? 4.889 -15.715 -12.695 1.00 82.56 202 GLY A CA 1
ATOM 1483 C C . GLY A 1 202 ? 3.566 -15.237 -12.090 1.00 82.56 202 GLY A C 1
ATOM 1484 O O . GLY A 1 202 ? 3.074 -15.882 -11.160 1.00 82.56 202 GLY A O 1
ATOM 1485 N N . ASP A 1 203 ? 2.960 -14.176 -12.627 1.00 84.31 203 ASP A N 1
ATOM 1486 C CA . ASP A 1 203 ? 1.697 -13.649 -12.116 1.00 84.31 203 ASP A CA 1
ATOM 1487 C C . ASP A 1 203 ? 0.540 -14.636 -12.343 1.00 84.31 203 ASP A C 1
ATOM 1489 O O . ASP A 1 203 ? 0.471 -15.304 -13.383 1.00 84.31 203 ASP A O 1
ATOM 1493 N N . PRO A 1 204 ? -0.410 -14.747 -11.397 1.00 88.94 204 PRO A N 1
ATOM 1494 C CA . PRO A 1 204 ? -1.587 -15.586 -11.579 1.00 88.94 204 PRO A CA 1
ATOM 1495 C C . PRO A 1 204 ? -2.467 -15.068 -12.724 1.00 88.94 204 PRO A C 1
ATOM 1497 O O . PRO A 1 204 ? -2.729 -13.872 -12.840 1.00 88.94 204 PRO A O 1
ATOM 1500 N N . LEU A 1 205 ? -3.003 -15.978 -13.542 1.00 92.75 205 LEU A N 1
ATOM 1501 C CA . LEU A 1 205 ? -3.946 -15.627 -14.604 1.00 92.75 205 LEU A CA 1
ATOM 1502 C C . LEU A 1 205 ? -5.333 -15.339 -14.005 1.00 92.75 205 LEU A C 1
ATOM 1504 O O . LEU A 1 205 ? -6.139 -16.247 -13.795 1.00 92.75 205 LEU A O 1
ATOM 1508 N N . LEU A 1 206 ? -5.606 -14.067 -13.706 1.00 91.88 206 LEU A N 1
ATOM 1509 C CA . LEU A 1 206 ? -6.861 -13.619 -13.081 1.00 91.88 206 LEU A CA 1
ATOM 1510 C C . LEU A 1 206 ? -7.906 -13.105 -14.085 1.00 91.88 206 LEU A C 1
ATOM 1512 O O . LEU A 1 206 ? -9.088 -13.009 -13.751 1.00 91.88 206 LEU A O 1
ATOM 1516 N N . PHE A 1 207 ? -7.485 -12.791 -15.309 1.00 95.31 207 PHE A N 1
ATOM 1517 C CA . PHE A 1 207 ? -8.318 -12.230 -16.368 1.00 95.31 207 PHE A CA 1
ATOM 1518 C C . PHE A 1 207 ? -8.032 -12.924 -17.703 1.00 95.31 207 PHE A C 1
ATOM 1520 O O . PHE A 1 207 ? -6.894 -13.271 -18.001 1.00 95.31 207 PHE A O 1
ATOM 1527 N N . THR A 1 208 ? -9.076 -13.132 -18.508 1.00 95.06 208 THR A N 1
ATOM 1528 C CA . THR A 1 208 ? -8.965 -13.685 -19.865 1.00 95.06 208 THR A CA 1
ATOM 1529 C C . THR A 1 208 ? -9.926 -12.960 -20.796 1.00 95.06 208 THR A C 1
ATOM 1531 O O . THR A 1 208 ? -11.030 -12.598 -20.382 1.00 95.06 208 THR A O 1
ATOM 1534 N N . ASN A 1 209 ? -9.521 -12.768 -22.051 1.00 95.69 209 ASN A N 1
ATOM 1535 C CA . ASN A 1 209 ? -10.350 -12.132 -23.075 1.00 95.69 209 ASN A CA 1
ATOM 1536 C C . ASN A 1 209 ? -10.311 -12.903 -24.403 1.00 95.69 209 ASN A C 1
ATOM 1538 O O . ASN A 1 209 ? -9.980 -12.346 -25.446 1.00 95.69 209 ASN A O 1
ATOM 1542 N N . TYR A 1 210 ? -10.579 -14.209 -24.354 1.00 95.94 210 TYR A N 1
ATOM 1543 C CA . TYR A 1 210 ? -10.490 -15.086 -25.524 1.00 95.94 210 TYR A CA 1
ATOM 1544 C C . TYR A 1 210 ? -11.510 -14.732 -26.615 1.00 95.94 210 TYR A C 1
ATOM 1546 O O . TYR A 1 210 ? -12.656 -14.382 -26.324 1.00 95.94 210 TYR A O 1
ATOM 1554 N N . ASP A 1 211 ? -11.096 -14.870 -27.873 1.00 94.19 211 ASP A N 1
ATOM 1555 C CA . ASP A 1 211 ? -11.964 -14.700 -29.034 1.00 94.19 211 ASP A CA 1
ATOM 1556 C C . ASP A 1 211 ? -12.950 -15.867 -29.180 1.00 94.19 211 ASP A C 1
ATOM 1558 O O . ASP A 1 211 ? -12.771 -16.954 -28.636 1.00 94.19 211 ASP A O 1
ATOM 1562 N N . VAL A 1 212 ? -13.996 -15.669 -29.976 1.00 91.69 212 VAL A N 1
ATOM 1563 C CA . VAL A 1 212 ? -14.907 -16.746 -30.370 1.00 91.69 212 VAL A CA 1
ATOM 1564 C C . VAL A 1 212 ? -14.249 -17.788 -31.286 1.00 91.69 212 VAL A C 1
ATOM 1566 O O . VAL A 1 212 ? -14.764 -18.903 -31.375 1.00 91.69 212 VAL A O 1
ATOM 1569 N N . SER A 1 213 ? -13.154 -17.445 -31.975 1.00 88.69 213 SER A N 1
ATOM 1570 C CA . SER A 1 213 ? -12.333 -18.368 -32.768 1.00 88.69 213 SER A CA 1
ATOM 1571 C C . SER A 1 213 ? -11.383 -19.216 -31.930 1.00 88.69 213 SER A C 1
ATOM 1573 O O . SER A 1 213 ? -10.948 -20.259 -32.423 1.00 88.69 213 SER A O 1
ATOM 1575 N N . TYR A 1 214 ? -11.116 -18.819 -30.682 1.00 91.94 214 TYR A N 1
ATOM 1576 C CA . TYR A 1 214 ? -10.172 -19.508 -29.812 1.00 91.94 214 TYR A CA 1
ATOM 1577 C C . TYR A 1 214 ? -10.555 -20.974 -29.605 1.00 91.94 214 TYR A C 1
ATOM 1579 O O . TYR A 1 214 ? -11.688 -21.326 -29.251 1.00 91.94 214 TYR A O 1
ATOM 1587 N N . SER A 1 215 ? -9.564 -21.842 -29.785 1.00 90.00 215 SER A N 1
ATOM 1588 C CA . SER A 1 215 ? -9.671 -23.269 -29.524 1.00 90.00 215 SER A CA 1
ATOM 1589 C C . SER A 1 215 ? -8.486 -23.711 -28.684 1.00 90.00 215 SER A C 1
ATOM 1591 O O . SER A 1 215 ? -7.360 -23.706 -29.165 1.00 90.00 215 SER A O 1
ATOM 1593 N N . ALA A 1 216 ? -8.752 -24.187 -27.468 1.00 87.88 216 ALA A N 1
ATOM 1594 C CA . ALA A 1 216 ? -7.711 -24.640 -26.552 1.00 87.88 216 ALA A CA 1
ATOM 1595 C C . ALA A 1 216 ? -6.819 -25.736 -27.172 1.00 87.88 216 ALA A C 1
ATOM 1597 O O . ALA A 1 216 ? -7.271 -26.852 -27.455 1.00 87.88 216 ALA A O 1
ATOM 1598 N N . VAL A 1 217 ? -5.538 -25.419 -27.332 1.00 89.38 217 VAL A N 1
ATOM 1599 C CA . VAL A 1 217 ? -4.449 -26.294 -27.765 1.00 89.38 217 VAL A CA 1
ATOM 1600 C C . VAL A 1 217 ? -3.298 -26.100 -26.780 1.00 89.38 217 VAL A C 1
ATOM 1602 O O . VAL A 1 217 ? -2.469 -25.209 -26.912 1.00 89.38 217 VAL A O 1
ATOM 1605 N N . ASN A 1 218 ? -3.254 -26.958 -25.759 1.00 87.50 218 ASN A N 1
ATOM 1606 C CA . ASN A 1 218 ? -2.264 -26.856 -24.688 1.00 87.50 218 ASN A CA 1
ATOM 1607 C C . ASN A 1 218 ? -0.826 -26.836 -25.243 1.00 87.50 218 ASN A C 1
ATOM 1609 O O . ASN A 1 218 ? -0.416 -27.781 -25.927 1.00 87.50 218 ASN A O 1
ATOM 1613 N N . GLY A 1 219 ? -0.075 -25.787 -24.903 1.00 86.56 219 GLY A N 1
ATOM 1614 C CA . GLY A 1 219 ? 1.298 -25.563 -25.358 1.00 86.56 219 GLY A CA 1
ATOM 1615 C C . GLY A 1 219 ? 1.450 -24.655 -26.583 1.00 86.56 219 GLY A C 1
ATOM 1616 O O . GLY A 1 219 ? 2.589 -24.347 -26.937 1.00 86.56 219 GLY A O 1
ATOM 1617 N N . ASP A 1 220 ? 0.352 -24.213 -27.205 1.00 95.62 220 ASP A N 1
ATOM 1618 C CA . ASP A 1 220 ? 0.382 -23.076 -28.133 1.00 95.62 220 ASP A CA 1
ATOM 1619 C C . ASP A 1 220 ? 0.533 -21.755 -27.358 1.00 95.62 220 ASP A C 1
ATOM 1621 O O . ASP A 1 220 ? 0.392 -21.700 -26.136 1.00 95.62 220 ASP A O 1
ATOM 1625 N N . TYR A 1 221 ? 0.855 -20.677 -28.068 1.00 97.38 221 TYR A N 1
ATOM 1626 C CA . TYR A 1 221 ? 1.130 -19.369 -27.486 1.00 97.38 221 TYR A CA 1
ATOM 1627 C C . TYR A 1 221 ? 0.009 -18.391 -27.791 1.00 97.38 221 TYR A C 1
ATOM 1629 O O . TYR A 1 221 ? -0.530 -18.377 -28.898 1.00 97.38 221 TYR A O 1
ATOM 1637 N N . MET A 1 222 ? -0.329 -17.559 -26.814 1.00 97.19 222 MET A N 1
ATOM 1638 C CA . MET A 1 222 ? -1.422 -16.607 -26.940 1.00 97.19 222 MET A CA 1
ATOM 1639 C C . MET A 1 222 ? -0.961 -15.320 -27.625 1.00 97.19 222 MET A C 1
ATOM 1641 O O . MET A 1 222 ? 0.150 -14.832 -27.400 1.00 97.19 222 MET A O 1
ATOM 1645 N N . PHE A 1 223 ? -1.845 -14.729 -28.421 1.00 96.31 223 PHE A N 1
ATOM 1646 C CA . PHE A 1 223 ? -1.650 -13.424 -29.038 1.00 96.31 223 PHE A CA 1
ATOM 1647 C C . PHE A 1 223 ? -2.942 -12.600 -29.026 1.00 96.31 223 PHE A C 1
ATOM 1649 O O . PHE A 1 223 ? -4.048 -13.136 -29.067 1.00 96.31 223 PHE A O 1
ATOM 1656 N N . LEU A 1 224 ? -2.793 -11.281 -28.972 1.00 95.31 224 LEU A N 1
ATOM 1657 C CA . LEU A 1 224 ? -3.851 -10.293 -29.103 1.00 95.31 224 LEU A CA 1
ATOM 1658 C C . LEU A 1 224 ? -4.144 -10.052 -30.588 1.00 95.31 224 LEU A C 1
ATOM 1660 O O . LEU A 1 224 ? -3.255 -9.721 -31.376 1.00 95.31 224 LEU A O 1
ATOM 1664 N N . GLN A 1 225 ? -5.405 -10.215 -30.968 1.00 92.75 225 GLN A N 1
ATOM 1665 C CA . GLN A 1 225 ? -5.885 -9.943 -32.314 1.00 92.75 225 GLN A CA 1
ATOM 1666 C C . GLN A 1 225 ? -6.246 -8.460 -32.494 1.00 92.75 225 GLN A C 1
ATOM 1668 O O . GLN A 1 225 ? -6.521 -7.735 -31.540 1.00 92.75 225 GLN A O 1
ATOM 1673 N N . ASN A 1 226 ? -6.355 -8.022 -33.750 1.00 89.44 226 ASN A N 1
ATOM 1674 C CA . ASN A 1 226 ? -6.764 -6.658 -34.119 1.00 89.44 226 ASN A CA 1
ATOM 1675 C C . ASN A 1 226 ? -8.239 -6.315 -33.799 1.00 89.44 226 ASN A C 1
ATOM 1677 O O . ASN A 1 226 ? -8.675 -5.172 -33.969 1.00 89.44 226 ASN A O 1
ATOM 1681 N N . ASN A 1 227 ? -9.023 -7.299 -33.353 1.00 89.94 227 ASN A N 1
ATOM 1682 C CA . ASN A 1 227 ? -10.365 -7.116 -32.801 1.00 89.94 227 ASN A CA 1
ATOM 1683 C C . ASN A 1 227 ? -10.365 -6.924 -31.273 1.00 89.94 227 ASN A C 1
ATOM 1685 O O . ASN A 1 227 ? -11.417 -6.679 -30.685 1.00 89.94 227 ASN A O 1
ATOM 1689 N N . GLY A 1 228 ? -9.190 -7.026 -30.651 1.00 90.88 228 GLY A N 1
ATOM 1690 C CA . GLY A 1 228 ? -8.956 -6.837 -29.231 1.00 90.88 228 GLY A CA 1
ATOM 1691 C C . GLY A 1 228 ? -9.191 -8.049 -28.333 1.00 90.88 228 GLY A C 1
ATOM 1692 O O . GLY A 1 228 ? -9.050 -7.920 -27.114 1.00 90.88 228 GLY A O 1
ATOM 1693 N N . PHE A 1 229 ? -9.508 -9.207 -28.915 1.00 94.06 229 PHE A N 1
ATOM 1694 C CA . PHE A 1 229 ? -9.621 -10.491 -28.225 1.00 94.06 229 PHE A CA 1
ATOM 1695 C C . PHE A 1 229 ? -8.375 -11.353 -28.447 1.00 94.06 229 PHE A C 1
ATOM 1697 O O . PHE A 1 229 ? -7.568 -11.098 -29.341 1.00 94.06 229 PHE A O 1
ATOM 1704 N N . TRP A 1 230 ? -8.188 -12.366 -27.606 1.00 95.31 230 TRP A N 1
ATOM 1705 C CA . TRP A 1 230 ? -7.001 -13.219 -27.620 1.00 95.31 230 TRP A CA 1
ATOM 1706 C C . TRP A 1 230 ? -7.272 -14.522 -28.361 1.00 95.31 230 TRP A C 1
ATOM 1708 O O . TRP A 1 230 ? -8.319 -15.138 -28.173 1.00 95.31 230 TRP A O 1
ATOM 1718 N N . ASP A 1 231 ? -6.309 -14.970 -29.151 1.00 95.19 231 ASP A N 1
ATOM 1719 C CA . ASP A 1 231 ? -6.323 -16.283 -29.798 1.00 95.19 231 ASP A CA 1
ATOM 1720 C C . ASP A 1 231 ? -4.977 -16.984 -29.583 1.00 95.19 231 ASP A C 1
ATOM 1722 O O . ASP A 1 231 ? -4.046 -16.389 -29.034 1.00 95.19 231 ASP A O 1
ATOM 1726 N N . ASN A 1 232 ? -4.866 -18.250 -29.969 1.00 95.69 232 ASN A N 1
ATOM 1727 C CA . ASN A 1 232 ? -3.647 -19.035 -29.825 1.00 95.69 232 ASN A CA 1
ATOM 1728 C C . ASN A 1 232 ? -3.032 -19.409 -31.176 1.00 95.69 232 ASN A C 1
ATOM 1730 O O . ASN A 1 232 ? -3.700 -19.556 -32.193 1.00 95.69 232 ASN A O 1
ATOM 1734 N N . SER A 1 233 ? -1.713 -19.559 -31.201 1.00 95.62 233 SER A N 1
ATOM 1735 C CA . SER A 1 233 ? -0.979 -20.020 -32.374 1.00 95.62 233 SER A CA 1
ATOM 1736 C C . SER A 1 233 ? 0.244 -20.831 -31.950 1.00 95.62 233 SER A C 1
ATOM 1738 O O . SER A 1 233 ? 0.846 -20.531 -30.915 1.00 95.62 233 SER A O 1
ATOM 1740 N N . PRO A 1 234 ? 0.708 -21.798 -32.767 1.00 96.50 234 PRO A N 1
ATOM 1741 C CA . PRO A 1 234 ? 2.023 -22.390 -32.575 1.00 96.50 234 PRO A CA 1
ATOM 1742 C C . PRO A 1 234 ? 3.109 -21.310 -32.558 1.00 96.50 234 PRO A C 1
ATOM 1744 O O . PRO A 1 234 ? 2.917 -20.215 -33.096 1.00 96.50 234 PRO A O 1
ATOM 1747 N N . ASN A 1 235 ? 4.275 -21.642 -31.993 1.00 96.38 235 ASN A N 1
ATOM 1748 C CA . ASN A 1 235 ? 5.405 -20.716 -31.814 1.00 96.38 235 ASN A CA 1
ATOM 1749 C C . ASN A 1 235 ? 5.776 -19.929 -33.081 1.00 96.38 235 ASN A C 1
ATOM 1751 O O . ASN A 1 235 ? 6.298 -18.826 -32.980 1.00 96.38 235 ASN A O 1
ATOM 1755 N N . ASP A 1 236 ? 5.558 -20.497 -34.267 1.00 95.06 236 ASP A N 1
ATOM 1756 C CA . ASP A 1 236 ? 5.883 -19.878 -35.551 1.00 95.06 236 ASP A CA 1
ATOM 1757 C C . ASP A 1 236 ? 4.866 -18.835 -36.043 1.00 95.06 236 ASP A C 1
ATOM 1759 O O . ASP A 1 236 ? 5.098 -18.217 -37.079 1.00 95.06 236 ASP A O 1
ATOM 1763 N N . GLY A 1 237 ? 3.766 -18.619 -35.316 1.00 93.88 237 GLY A N 1
ATOM 1764 C CA . GLY A 1 237 ? 2.726 -17.659 -35.684 1.00 93.88 237 GLY A CA 1
ATOM 1765 C C . GLY A 1 237 ? 1.859 -18.096 -36.866 1.00 93.88 237 GLY A C 1
ATOM 1766 O O . GLY A 1 237 ? 1.192 -17.260 -37.466 1.00 93.88 237 GLY A O 1
ATOM 1767 N N . SER A 1 238 ? 1.863 -19.384 -37.225 1.00 92.94 238 SER A N 1
ATOM 1768 C CA . SER A 1 238 ? 1.191 -19.908 -38.425 1.00 92.94 238 SER A CA 1
ATOM 1769 C C . SER A 1 238 ? -0.334 -19.750 -38.464 1.00 92.94 238 SER A C 1
ATOM 1771 O O . SER A 1 238 ? -0.918 -19.926 -39.535 1.00 92.94 238 SER A O 1
ATOM 1773 N N . GLN A 1 239 ? -0.989 -19.406 -37.349 1.00 88.38 239 GLN A N 1
ATOM 1774 C CA . GLN A 1 239 ? -2.416 -19.060 -37.354 1.00 88.38 239 GLN A CA 1
ATOM 1775 C C . GLN A 1 239 ? -2.689 -17.595 -37.754 1.00 88.38 239 GLN A C 1
ATOM 1777 O O . GLN A 1 239 ? -3.839 -17.225 -37.985 1.00 88.38 239 GLN A O 1
ATOM 1782 N N . SER A 1 240 ? -1.648 -16.771 -37.904 1.00 88.62 240 SER A N 1
ATOM 1783 C CA . SER A 1 240 ? -1.736 -15.403 -38.416 1.00 88.62 240 SER A CA 1
ATOM 1784 C C . SER A 1 240 ? -1.439 -15.336 -39.916 1.00 88.62 240 SER A C 1
ATOM 1786 O O . SER A 1 240 ? -0.490 -15.949 -40.405 1.00 88.62 240 SER A O 1
ATOM 1788 N N . ASN A 1 241 ? -2.218 -14.541 -40.656 1.00 83.25 241 ASN A N 1
ATOM 1789 C CA . ASN A 1 241 ? -1.966 -14.290 -42.082 1.00 83.25 241 ASN A CA 1
ATOM 1790 C C . ASN A 1 241 ? -0.851 -13.262 -42.329 1.00 83.25 241 ASN A C 1
ATOM 1792 O O . ASN A 1 241 ? -0.215 -13.312 -43.381 1.00 83.25 241 ASN A O 1
ATOM 1796 N N . ASP A 1 242 ? -0.622 -12.355 -41.376 1.00 84.19 242 ASP A N 1
ATOM 1797 C CA . ASP A 1 242 ? 0.293 -11.214 -41.520 1.00 84.19 242 ASP A CA 1
ATOM 1798 C C . ASP A 1 242 ? 1.496 -11.300 -40.559 1.00 84.19 242 ASP A C 1
ATOM 1800 O O . ASP A 1 242 ? 2.345 -10.412 -40.537 1.00 84.19 242 ASP A O 1
ATOM 1804 N N . GLY A 1 243 ? 1.598 -12.402 -39.807 1.00 91.19 243 GLY A N 1
ATOM 1805 C CA . GLY A 1 243 ? 2.586 -12.601 -38.753 1.00 91.19 243 GLY A CA 1
ATOM 1806 C C . GLY A 1 243 ? 2.221 -11.862 -37.464 1.00 91.19 243 GLY A C 1
ATOM 1807 O O . GLY A 1 243 ? 1.291 -11.057 -37.412 1.00 91.19 243 GLY A O 1
ATOM 1808 N N . ILE A 1 244 ? 2.948 -12.176 -36.391 1.00 96.56 244 ILE A N 1
ATOM 1809 C CA . ILE A 1 244 ? 2.645 -11.674 -35.049 1.00 96.56 244 ILE A CA 1
ATOM 1810 C C . ILE A 1 244 ? 3.851 -10.897 -34.514 1.00 96.56 244 ILE A C 1
ATOM 1812 O O . ILE A 1 244 ? 4.988 -11.382 -34.501 1.00 96.56 244 ILE A O 1
ATOM 1816 N N . TYR A 1 245 ? 3.590 -9.662 -34.105 1.00 96.62 245 TYR A N 1
ATOM 1817 C CA . TYR A 1 245 ? 4.568 -8.705 -33.615 1.00 96.62 245 TYR A CA 1
ATOM 1818 C C . TYR A 1 245 ? 4.774 -8.877 -32.101 1.00 96.62 245 TYR A C 1
ATOM 1820 O O . TYR A 1 245 ? 3.815 -9.084 -31.361 1.00 96.62 245 TYR A O 1
ATOM 1828 N N . PRO A 1 246 ? 6.010 -8.808 -31.590 1.00 97.56 246 PRO A N 1
ATOM 1829 C CA . PRO A 1 246 ? 6.250 -8.666 -30.157 1.00 97.56 246 PRO A CA 1
ATOM 1830 C C . PRO A 1 246 ? 5.606 -7.391 -29.604 1.00 97.56 246 PRO A C 1
ATOM 1832 O O . PRO A 1 246 ? 5.870 -6.297 -30.109 1.00 97.56 246 PRO A O 1
ATOM 1835 N N . LEU A 1 247 ? 4.822 -7.531 -28.537 1.00 97.12 247 LEU A N 1
ATOM 1836 C CA . LEU A 1 247 ? 4.334 -6.415 -27.737 1.00 97.12 247 LEU A CA 1
ATOM 1837 C C . LEU A 1 247 ? 4.961 -6.503 -26.354 1.00 97.12 247 LEU A C 1
ATOM 1839 O O . LEU A 1 247 ? 4.698 -7.428 -25.586 1.00 97.12 247 LEU A O 1
ATOM 1843 N N . MET A 1 248 ? 5.855 -5.560 -26.097 1.00 95.50 248 MET A N 1
ATOM 1844 C CA . MET A 1 248 ? 6.642 -5.491 -24.883 1.00 95.50 248 MET A CA 1
ATOM 1845 C C . MET A 1 248 ? 6.001 -4.531 -23.897 1.00 95.50 248 MET A C 1
ATOM 1847 O O . MET A 1 248 ? 5.619 -3.421 -24.272 1.00 95.50 248 MET A O 1
ATOM 1851 N N . GLU A 1 249 ? 5.988 -4.930 -22.636 1.00 92.38 249 GLU A N 1
ATOM 1852 C CA . GLU A 1 249 ? 5.774 -4.032 -21.512 1.00 92.38 249 GLU A CA 1
ATOM 1853 C C . GLU A 1 249 ? 7.086 -3.853 -20.743 1.00 92.38 249 GLU A C 1
ATOM 1855 O O . GLU A 1 249 ? 7.875 -4.787 -20.580 1.00 92.38 249 GLU A O 1
ATOM 1860 N N . ILE A 1 250 ? 7.330 -2.630 -20.285 1.00 88.12 250 ILE A N 1
ATOM 1861 C CA . ILE A 1 250 ? 8.327 -2.324 -19.262 1.00 88.12 250 ILE A CA 1
ATOM 1862 C C . ILE A 1 250 ? 7.568 -1.634 -18.142 1.00 88.12 250 ILE A C 1
ATOM 1864 O O . ILE A 1 250 ? 7.236 -0.453 -18.250 1.00 88.12 250 ILE A O 1
ATOM 1868 N N . CYS A 1 251 ? 7.264 -2.385 -17.092 1.00 80.81 251 CYS A N 1
ATOM 1869 C CA . CYS A 1 251 ? 6.728 -1.830 -15.861 1.00 80.81 251 CYS A CA 1
ATOM 1870 C C . CYS A 1 251 ? 7.886 -1.350 -14.989 1.00 80.81 251 CYS A C 1
ATOM 1872 O O . CYS A 1 251 ? 8.866 -2.073 -14.802 1.00 80.81 251 CYS A O 1
ATOM 1874 N N . LEU A 1 252 ? 7.787 -0.121 -14.481 1.00 72.31 252 LEU A N 1
ATOM 1875 C CA . LEU A 1 252 ? 8.742 0.429 -13.520 1.00 72.31 252 LEU A CA 1
ATOM 1876 C C . LEU A 1 252 ? 8.476 -0.185 -12.138 1.00 72.31 252 LEU A C 1
ATOM 1878 O O . LEU A 1 252 ? 7.920 0.458 -11.242 1.00 72.31 252 LEU A O 1
ATOM 1882 N N . SER A 1 253 ? 8.821 -1.464 -12.018 1.00 73.75 253 SER A N 1
ATOM 1883 C CA . SER A 1 253 ? 8.725 -2.240 -10.790 1.00 73.75 253 SER A CA 1
ATOM 1884 C C . SER A 1 253 ? 10.107 -2.388 -10.162 1.00 73.75 253 SER A C 1
ATOM 1886 O O . SER A 1 253 ? 11.108 -2.549 -10.858 1.00 73.75 253 SER A O 1
ATOM 1888 N N . GLY A 1 254 ? 10.152 -2.306 -8.844 1.00 74.12 254 GLY A N 1
ATOM 1889 C CA . GLY A 1 254 ? 11.371 -2.318 -8.047 1.00 74.12 254 GLY A CA 1
ATOM 1890 C C . GLY A 1 254 ? 11.008 -2.016 -6.602 1.00 74.12 254 GLY A C 1
ATOM 1891 O O . GLY A 1 254 ? 9.847 -1.746 -6.302 1.00 74.12 254 GLY A O 1
ATOM 1892 N N . CYS A 1 255 ? 11.981 -2.021 -5.698 1.00 79.69 255 CYS A N 1
ATOM 1893 C CA . CYS A 1 255 ? 11.671 -1.714 -4.311 1.00 79.69 255 CYS A CA 1
ATOM 1894 C C . CYS A 1 255 ? 11.187 -0.262 -4.159 1.00 79.69 255 CYS A C 1
ATOM 1896 O O . CYS A 1 255 ? 11.963 0.673 -4.364 1.00 79.69 255 CYS A O 1
ATOM 1898 N N . THR A 1 256 ? 9.928 -0.071 -3.756 1.00 80.00 256 THR A N 1
ATOM 1899 C CA . THR A 1 256 ? 9.346 1.267 -3.542 1.00 80.00 256 THR A CA 1
ATOM 1900 C C . THR A 1 256 ? 9.547 1.798 -2.126 1.00 80.00 256 THR A C 1
ATOM 1902 O O . THR A 1 256 ? 9.175 2.935 -1.845 1.00 80.00 256 THR A O 1
ATOM 1905 N N . ASP A 1 257 ? 10.105 0.992 -1.221 1.00 74.69 257 ASP A N 1
ATOM 1906 C CA . ASP A 1 257 ? 10.362 1.397 0.159 1.00 74.69 257 ASP A CA 1
ATOM 1907 C C . ASP A 1 257 ? 11.665 2.217 0.260 1.00 74.69 257 ASP A C 1
ATOM 1909 O O . ASP A 1 257 ? 12.750 1.658 0.066 1.00 74.69 257 ASP A O 1
ATOM 1913 N N . PRO A 1 258 ? 11.605 3.523 0.597 1.00 78.00 258 PRO A N 1
ATOM 1914 C CA . PRO A 1 258 ? 12.787 4.375 0.730 1.00 78.00 258 PRO A CA 1
ATOM 1915 C C . PRO A 1 258 ? 13.735 3.974 1.870 1.00 78.00 258 PRO A C 1
ATOM 1917 O O . PRO A 1 258 ? 14.857 4.486 1.923 1.00 78.00 258 PRO A O 1
ATOM 1920 N N . LEU A 1 259 ? 13.311 3.098 2.786 1.00 74.25 259 LEU A N 1
ATOM 1921 C CA . LEU A 1 259 ? 14.140 2.565 3.870 1.00 74.25 259 LEU A CA 1
ATOM 1922 C C . LEU A 1 259 ? 14.933 1.316 3.456 1.00 74.25 259 LEU A C 1
ATOM 1924 O O . LEU A 1 259 ? 15.899 0.946 4.133 1.00 74.25 259 LEU A O 1
ATOM 1928 N N . ALA A 1 260 ? 14.591 0.682 2.334 1.00 77.44 260 ALA A N 1
ATOM 1929 C CA . ALA A 1 260 ? 15.313 -0.477 1.832 1.00 77.44 260 ALA A CA 1
ATOM 1930 C C . ALA A 1 260 ? 16.637 -0.091 1.146 1.00 77.44 260 ALA A C 1
ATOM 1932 O O . ALA A 1 260 ? 16.787 0.955 0.515 1.00 77.44 260 ALA A O 1
ATOM 1933 N N . ASN A 1 261 ? 17.624 -0.989 1.191 1.00 79.88 261 ASN A N 1
ATOM 1934 C CA . ASN A 1 261 ? 18.954 -0.740 0.619 1.00 79.88 261 ASN A CA 1
ATOM 1935 C C . ASN A 1 261 ? 18.985 -0.721 -0.914 1.00 79.88 261 ASN A C 1
ATOM 1937 O O . ASN A 1 261 ? 19.946 -0.222 -1.499 1.00 79.88 261 ASN A O 1
ATOM 1941 N N . ASN A 1 262 ? 17.988 -1.315 -1.561 1.00 80.06 262 ASN A N 1
ATOM 1942 C CA . ASN A 1 262 ? 17.812 -1.314 -3.011 1.00 80.06 262 ASN A CA 1
ATOM 1943 C C . ASN A 1 262 ? 16.582 -0.502 -3.432 1.00 80.06 262 ASN A C 1
ATOM 1945 O O . ASN A 1 262 ? 16.030 -0.797 -4.490 1.00 80.06 262 ASN A O 1
ATOM 1949 N N . TYR A 1 263 ? 16.169 0.481 -2.620 1.00 76.94 263 TYR A N 1
ATOM 1950 C CA . TYR A 1 263 ? 15.147 1.446 -3.009 1.00 76.94 263 TYR A CA 1
ATOM 1951 C C . TYR A 1 263 ? 15.421 1.964 -4.423 1.00 76.94 263 TYR A C 1
ATOM 1953 O O . TYR A 1 263 ? 16.494 2.516 -4.698 1.00 76.94 263 TYR A O 1
ATOM 1961 N N . ASP A 1 264 ? 14.451 1.770 -5.308 1.00 72.75 264 ASP A N 1
ATOM 1962 C CA . ASP A 1 264 ? 14.483 2.283 -6.663 1.00 72.75 264 ASP A CA 1
ATOM 1963 C C . ASP A 1 264 ? 13.579 3.522 -6.726 1.00 72.75 264 ASP A C 1
ATOM 1965 O O . ASP A 1 264 ? 12.357 3.393 -6.741 1.00 72.75 264 ASP A O 1
ATOM 1969 N N . PRO A 1 265 ? 14.146 4.741 -6.795 1.00 69.44 265 PRO A N 1
ATOM 1970 C CA . PRO A 1 265 ? 13.353 5.966 -6.858 1.00 69.44 265 PRO A CA 1
ATOM 1971 C C . PRO A 1 265 ? 12.550 6.109 -8.159 1.00 69.44 265 PRO A C 1
ATOM 1973 O O . PRO A 1 265 ? 11.773 7.053 -8.284 1.00 69.44 265 PRO A O 1
ATOM 1976 N N . THR A 1 266 ? 12.767 5.231 -9.142 1.00 63.50 266 THR A N 1
ATOM 1977 C CA . THR A 1 266 ? 11.978 5.164 -10.375 1.00 63.50 266 THR A CA 1
ATOM 1978 C C . THR A 1 266 ? 10.878 4.110 -10.314 1.00 63.50 266 THR A C 1
ATOM 1980 O O . THR A 1 266 ? 9.980 4.143 -11.155 1.00 63.50 266 THR A O 1
ATOM 1983 N N . ALA A 1 267 ? 10.908 3.214 -9.320 1.00 66.75 267 ALA A N 1
ATOM 1984 C CA . ALA A 1 267 ? 9.857 2.237 -9.114 1.00 66.75 267 ALA A CA 1
ATOM 1985 C C . ALA A 1 267 ? 8.602 2.909 -8.554 1.00 66.75 267 ALA A C 1
ATOM 1987 O O . ALA A 1 267 ? 8.641 3.694 -7.609 1.00 66.75 267 ALA A O 1
ATOM 1988 N N . ILE A 1 268 ? 7.465 2.561 -9.142 1.00 68.19 268 ILE A N 1
ATOM 1989 C CA . ILE A 1 268 ? 6.133 3.011 -8.707 1.00 68.19 268 ILE A CA 1
ATOM 1990 C C . ILE A 1 268 ? 5.218 1.828 -8.390 1.00 68.19 268 ILE A C 1
ATOM 1992 O O . ILE A 1 268 ? 4.035 1.993 -8.096 1.00 68.19 268 ILE A O 1
ATOM 1996 N N . THR A 1 269 ? 5.756 0.615 -8.455 1.00 70.25 269 THR A N 1
ATOM 1997 C CA . THR A 1 269 ? 5.102 -0.622 -8.042 1.00 70.25 269 THR A CA 1
ATOM 1998 C C . THR A 1 269 ? 6.144 -1.488 -7.346 1.00 70.25 269 THR A C 1
ATOM 2000 O O . THR A 1 269 ? 7.190 -1.760 -7.933 1.00 70.25 269 THR A O 1
ATOM 2003 N N . ASP A 1 270 ? 5.876 -1.884 -6.100 1.00 74.56 270 ASP A N 1
ATOM 2004 C CA . ASP A 1 270 ? 6.774 -2.772 -5.361 1.00 74.56 270 ASP A CA 1
ATOM 2005 C C . ASP A 1 270 ? 6.786 -4.154 -6.015 1.00 74.56 270 ASP A C 1
ATOM 2007 O O . ASP A 1 270 ? 5.734 -4.774 -6.188 1.00 74.56 270 ASP A O 1
ATOM 2011 N N . ASP A 1 271 ? 7.967 -4.637 -6.385 1.00 72.44 271 ASP A N 1
ATOM 2012 C CA . ASP A 1 271 ? 8.163 -5.991 -6.908 1.00 72.44 271 ASP A CA 1
ATOM 2013 C C . ASP A 1 271 ? 8.519 -7.004 -5.806 1.00 72.44 271 ASP A C 1
ATOM 2015 O O . ASP A 1 271 ? 8.820 -8.165 -6.096 1.00 72.44 271 ASP A O 1
ATOM 2019 N N . GLY A 1 272 ? 8.508 -6.575 -4.539 1.00 73.12 272 GLY A N 1
ATOM 2020 C CA . GLY A 1 272 ? 8.883 -7.391 -3.388 1.00 73.12 272 GLY A CA 1
ATOM 2021 C C . GLY A 1 272 ? 10.383 -7.681 -3.321 1.00 73.12 272 GLY A C 1
ATOM 2022 O O . GLY A 1 272 ? 10.810 -8.537 -2.544 1.00 73.12 272 GLY A O 1
ATOM 2023 N N . SER A 1 273 ? 11.203 -6.996 -4.128 1.00 77.19 273 SER A N 1
ATOM 2024 C CA . SER A 1 273 ? 12.657 -7.159 -4.121 1.00 77.19 273 SER A CA 1
ATOM 2025 C C . SER A 1 273 ? 13.348 -6.381 -3.001 1.00 77.19 273 SER A C 1
ATOM 2027 O O . SER A 1 273 ? 14.577 -6.429 -2.924 1.00 77.19 273 SER A O 1
ATOM 2029 N N . CYS A 1 274 ? 12.612 -5.658 -2.148 1.00 81.69 274 CYS A N 1
ATOM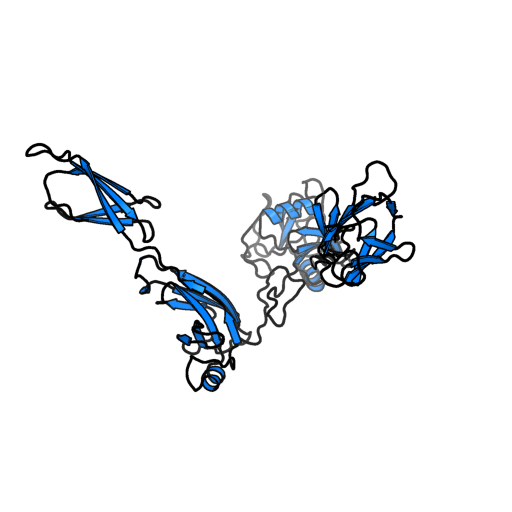 2030 C CA . CYS A 1 274 ? 13.176 -4.820 -1.092 1.00 81.69 274 CYS A CA 1
ATOM 2031 C C . CYS A 1 274 ? 14.167 -5.571 -0.186 1.00 81.69 274 CYS A C 1
ATOM 2033 O O . CYS A 1 274 ? 13.886 -6.625 0.385 1.00 81.69 274 CYS A O 1
ATOM 2035 N N . LEU A 1 275 ? 15.370 -5.009 -0.060 1.00 81.62 275 LEU A N 1
ATOM 2036 C CA . LEU A 1 275 ? 16.508 -5.581 0.642 1.00 81.62 275 LEU A CA 1
ATOM 2037 C C . LEU A 1 275 ? 16.802 -4.804 1.916 1.00 81.62 275 LEU A C 1
ATOM 2039 O O . LEU A 1 275 ? 17.393 -3.723 1.887 1.00 81.62 275 LEU A O 1
ATOM 2043 N N . TYR A 1 276 ? 16.521 -5.420 3.054 1.00 79.31 276 TYR A N 1
ATOM 2044 C CA . TYR A 1 276 ? 16.800 -4.833 4.358 1.00 79.31 276 TYR A CA 1
ATOM 2045 C C . TYR A 1 276 ? 18.105 -5.374 4.952 1.00 79.31 276 TYR A C 1
ATOM 2047 O O . TYR A 1 276 ? 18.464 -6.545 4.793 1.00 79.31 276 TYR A O 1
ATOM 2055 N N . THR A 1 277 ? 18.840 -4.506 5.646 1.00 81.50 277 THR A N 1
ATOM 2056 C CA . THR A 1 277 ? 20.055 -4.858 6.407 1.00 81.50 277 THR A CA 1
ATOM 2057 C C . THR A 1 277 ? 19.732 -5.344 7.814 1.00 81.50 277 THR A C 1
ATOM 2059 O O . THR A 1 277 ? 20.550 -6.031 8.426 1.00 81.50 277 THR A O 1
ATOM 2062 N N . TYR A 1 278 ? 18.552 -4.989 8.317 1.00 86.88 278 TYR A N 1
ATOM 2063 C CA . TYR A 1 278 ? 18.007 -5.355 9.620 1.00 86.88 278 TYR A CA 1
ATOM 2064 C C . TYR A 1 278 ? 16.485 -5.509 9.471 1.00 86.88 278 TYR A C 1
ATOM 2066 O O . TYR A 1 278 ? 15.940 -4.933 8.535 1.00 86.88 278 TYR A O 1
ATOM 2074 N N . PRO A 1 279 ? 15.800 -6.271 10.339 1.00 91.06 279 PRO A N 1
ATOM 2075 C CA . PRO A 1 279 ? 14.341 -6.319 10.339 1.00 91.06 279 PRO A CA 1
ATOM 2076 C C . PRO A 1 279 ? 13.745 -4.935 10.601 1.00 91.06 279 PRO A C 1
ATOM 2078 O O . PRO A 1 279 ? 14.206 -4.247 11.513 1.00 91.06 279 PRO A O 1
ATOM 2081 N N . ASP A 1 280 ? 12.720 -4.585 9.836 1.00 90.94 280 ASP A N 1
ATOM 2082 C CA . ASP A 1 280 ? 12.062 -3.275 9.833 1.00 90.94 280 ASP A CA 1
ATOM 2083 C C . ASP A 1 280 ? 10.545 -3.443 10.027 1.00 90.94 280 ASP A C 1
ATOM 2085 O O . ASP A 1 280 ? 9.994 -4.480 9.643 1.00 90.94 280 ASP A O 1
ATOM 2089 N N . ILE A 1 281 ? 9.870 -2.499 10.689 1.00 93.38 281 ILE A N 1
ATOM 2090 C CA . ILE A 1 281 ? 8.425 -2.595 10.933 1.00 93.38 281 ILE A CA 1
ATOM 2091 C C . ILE A 1 281 ? 7.691 -2.050 9.708 1.00 93.38 281 ILE A C 1
ATOM 2093 O O . ILE A 1 281 ? 7.598 -0.842 9.520 1.00 93.38 281 ILE A O 1
ATOM 2097 N N . ASP A 1 282 ? 7.102 -2.952 8.923 1.00 91.44 282 ASP A N 1
ATOM 2098 C CA . ASP A 1 282 ? 6.281 -2.597 7.762 1.00 91.44 282 ASP A CA 1
ATOM 2099 C C . ASP A 1 282 ? 5.018 -1.849 8.201 1.00 91.44 282 ASP A C 1
ATOM 2101 O O . ASP A 1 282 ? 4.702 -0.742 7.760 1.00 91.44 282 ASP A O 1
ATOM 2105 N N . SER A 1 283 ? 4.291 -2.449 9.144 1.00 92.75 283 SER A N 1
ATOM 2106 C CA . SER A 1 283 ? 3.102 -1.839 9.716 1.00 92.75 283 SER A CA 1
ATOM 2107 C C . SER A 1 283 ? 2.800 -2.377 11.108 1.00 92.75 283 SER A C 1
ATOM 2109 O O . SER A 1 283 ? 3.186 -3.482 11.488 1.00 92.75 283 SER A O 1
ATOM 2111 N N . ALA A 1 284 ? 2.080 -1.582 11.895 1.00 95.25 284 ALA A N 1
ATOM 2112 C CA . ALA A 1 284 ? 1.508 -2.031 13.152 1.00 95.25 284 ALA A CA 1
ATOM 2113 C C . ALA A 1 284 ? 0.167 -1.333 13.399 1.00 95.25 284 ALA A C 1
ATOM 2115 O O . ALA A 1 284 ? 0.077 -0.103 13.390 1.00 95.25 284 ALA A O 1
ATOM 2116 N N . PHE A 1 285 ? -0.890 -2.117 13.609 1.00 93.31 285 PHE A N 1
ATOM 2117 C CA . PHE A 1 285 ? -2.257 -1.609 13.720 1.00 93.31 285 PHE A CA 1
ATOM 2118 C C . PHE A 1 285 ? -3.110 -2.440 14.683 1.00 93.31 285 PHE A C 1
ATOM 2120 O O . PHE A 1 285 ? -2.795 -3.582 15.017 1.00 93.31 285 PHE A O 1
ATOM 2127 N N . VAL A 1 286 ? -4.216 -1.850 15.143 1.00 93.31 286 VAL A N 1
ATOM 2128 C CA . VAL A 1 286 ? -5.209 -2.527 15.988 1.00 93.31 286 VAL A CA 1
ATOM 2129 C C . VAL A 1 286 ? -6.037 -3.470 15.113 1.00 93.31 286 VAL A C 1
ATOM 2131 O O . VAL A 1 286 ? -6.919 -3.016 14.383 1.00 93.31 286 VAL A O 1
ATOM 2134 N N . SER A 1 287 ? -5.755 -4.772 15.161 1.00 92.56 287 SER A N 1
ATOM 2135 C CA . SER A 1 287 ? -6.490 -5.791 14.398 1.00 92.56 287 SER A CA 1
ATOM 2136 C C . SER A 1 287 ? -7.812 -6.166 15.074 1.00 92.56 287 SER A C 1
ATOM 2138 O O . SER A 1 287 ? -8.793 -6.465 14.391 1.00 92.56 287 SER A O 1
ATOM 2140 N N . GLN A 1 288 ? -7.874 -6.099 16.409 1.00 90.62 288 GLN A N 1
ATOM 2141 C CA . GLN A 1 288 ? -9.100 -6.288 17.189 1.00 90.62 288 GLN A CA 1
ATOM 2142 C C . GLN A 1 288 ? -9.219 -5.173 18.238 1.00 90.62 288 GLN A C 1
ATOM 2144 O O . GLN A 1 288 ? -8.387 -5.095 19.142 1.00 90.62 288 GLN A O 1
ATOM 2149 N N . PRO A 1 289 ? -10.213 -4.272 18.131 1.00 86.50 289 PRO A N 1
ATOM 2150 C CA . PRO A 1 289 ? -10.358 -3.168 19.071 1.00 86.50 289 PRO A CA 1
ATOM 2151 C C . PRO A 1 289 ? -11.006 -3.613 20.386 1.00 86.50 289 PRO A C 1
ATOM 2153 O O . PRO A 1 289 ? -11.671 -4.646 20.472 1.00 86.50 289 PRO A O 1
ATOM 2156 N N . ILE A 1 290 ? -10.888 -2.765 21.407 1.00 86.62 290 ILE A N 1
ATOM 2157 C CA . ILE A 1 290 ? -11.616 -2.917 22.668 1.00 86.62 290 ILE A CA 1
ATOM 2158 C C . ILE A 1 290 ? -13.104 -2.639 22.406 1.00 86.62 290 ILE A C 1
ATOM 2160 O O . ILE A 1 290 ? -13.491 -1.520 22.079 1.00 86.62 290 ILE A O 1
ATOM 2164 N N . ILE A 1 291 ? -13.953 -3.660 22.534 1.00 85.94 291 ILE A N 1
ATOM 2165 C CA . ILE A 1 291 ? -15.382 -3.570 22.176 1.00 85.94 291 ILE A CA 1
ATOM 2166 C C . ILE A 1 291 ? -16.294 -3.158 23.338 1.00 85.94 291 ILE A C 1
ATOM 2168 O O . ILE A 1 291 ? -17.427 -2.720 23.122 1.00 85.94 291 ILE A O 1
ATOM 2172 N N . CYS A 1 292 ? -15.828 -3.274 24.577 1.00 84.31 292 CYS A N 1
ATOM 2173 C CA . CYS A 1 292 ? -16.574 -2.854 25.755 1.00 84.31 292 CYS A CA 1
ATOM 2174 C C . CYS A 1 292 ? -15.660 -2.168 26.762 1.00 84.31 292 CYS A C 1
ATOM 2176 O O . CYS A 1 292 ? -14.460 -2.430 26.817 1.00 84.31 292 CYS A O 1
ATOM 2178 N N . TYR A 1 293 ? -16.253 -1.295 27.571 1.00 86.81 293 TYR A N 1
ATOM 2179 C CA . TYR A 1 293 ? -15.545 -0.667 28.673 1.00 86.81 293 TYR A CA 1
ATOM 2180 C C . TYR A 1 293 ? -15.061 -1.746 29.660 1.00 86.81 293 TYR A C 1
ATOM 2182 O O . TYR A 1 293 ? -15.840 -2.589 30.106 1.00 86.81 293 TYR A O 1
ATOM 2190 N N . GLY A 1 294 ? -13.765 -1.765 29.948 1.00 83.50 294 GLY A N 1
ATOM 2191 C CA . GLY A 1 294 ? -13.035 -2.768 30.716 1.00 83.50 294 GLY A CA 1
ATOM 2192 C C . GLY A 1 294 ? -12.654 -4.027 29.929 1.00 83.50 294 GLY A C 1
ATOM 2193 O O . GLY A 1 294 ? -11.985 -4.901 30.478 1.00 83.50 294 GLY A O 1
ATOM 2194 N N . GLY A 1 295 ? -13.054 -4.144 28.661 1.00 84.19 295 GLY A N 1
ATOM 2195 C CA . GLY A 1 295 ? -12.936 -5.345 27.828 1.00 84.19 295 GLY A CA 1
ATOM 2196 C C . GLY A 1 295 ? -11.620 -5.505 27.079 1.00 84.19 295 GLY A C 1
ATOM 2197 O O . GLY A 1 295 ? -11.632 -5.865 25.907 1.00 84.19 295 GLY A O 1
ATOM 2198 N N . PHE A 1 296 ? -10.489 -5.224 27.718 1.00 83.38 296 PHE A N 1
ATOM 2199 C CA . PHE A 1 296 ? -9.194 -5.161 27.035 1.00 83.38 296 PHE A CA 1
ATOM 2200 C C . PHE A 1 296 ? -8.530 -6.526 26.793 1.00 83.38 296 PHE A C 1
ATOM 2202 O O . PHE A 1 296 ? -7.495 -6.593 26.165 1.00 83.38 296 PHE A O 1
ATOM 2209 N N . LEU A 1 297 ? -9.084 -7.645 27.270 1.00 83.12 297 LEU A N 1
ATOM 2210 C CA . LEU A 1 297 ? -8.447 -8.964 27.088 1.00 83.12 297 LEU A CA 1
ATOM 2211 C C . LEU A 1 297 ? -8.549 -9.520 25.661 1.00 83.12 297 LEU A C 1
ATOM 2213 O O . LEU A 1 297 ? -7.829 -10.458 25.326 1.00 83.12 297 LEU A O 1
ATOM 2217 N N . THR A 1 298 ? -9.484 -9.007 24.866 1.00 81.62 298 THR A N 1
ATOM 2218 C CA . THR A 1 298 ? -9.738 -9.453 23.488 1.00 81.62 298 THR A CA 1
ATOM 2219 C C . THR A 1 298 ? -9.172 -8.498 22.452 1.00 81.62 298 THR A C 1
ATOM 2221 O O . THR A 1 298 ? -9.422 -8.687 21.268 1.00 81.62 298 THR A O 1
ATOM 2224 N N . ASP A 1 299 ? -8.487 -7.443 22.884 1.00 88.12 299 ASP A N 1
ATOM 2225 C CA . ASP A 1 299 ? -7.830 -6.563 21.941 1.00 88.12 299 ASP A CA 1
ATOM 2226 C C . ASP A 1 299 ? -6.626 -7.262 21.298 1.00 88.12 299 ASP A C 1
ATOM 2228 O O . ASP A 1 299 ? -6.123 -8.288 21.776 1.00 88.12 299 ASP A O 1
ATOM 2232 N N . GLU A 1 300 ? -6.205 -6.741 20.156 1.00 93.12 300 GLU A N 1
ATOM 2233 C CA . GLU A 1 300 ? -5.072 -7.282 19.427 1.00 93.12 300 GLU A CA 1
ATOM 2234 C C . GLU A 1 300 ? -4.407 -6.191 18.593 1.00 93.12 300 GLU A C 1
ATOM 2236 O O . GLU A 1 300 ? -5.069 -5.432 17.880 1.00 93.12 300 GLU A O 1
ATOM 2241 N N . MET A 1 301 ? -3.083 -6.125 18.693 1.00 95.00 301 MET A N 1
ATOM 2242 C CA . MET A 1 301 ? -2.216 -5.436 17.750 1.00 95.00 301 MET A CA 1
ATOM 2243 C C . MET A 1 301 ? -1.584 -6.478 16.834 1.00 95.00 301 MET A C 1
ATOM 2245 O O . MET A 1 301 ? -0.916 -7.392 17.327 1.00 95.00 301 MET A O 1
ATOM 2249 N N . GLN A 1 302 ? -1.750 -6.304 15.527 1.00 96.81 302 GLN A N 1
ATOM 2250 C CA . GLN A 1 302 ? -0.959 -7.012 14.529 1.00 96.81 302 GLN A CA 1
ATOM 2251 C C . GLN A 1 302 ? 0.223 -6.129 14.124 1.00 96.81 302 GLN A C 1
ATOM 2253 O O . GLN A 1 302 ? 0.067 -4.922 13.932 1.00 96.81 302 GLN A O 1
ATOM 2258 N N . ILE A 1 303 ? 1.402 -6.736 14.039 1.00 97.44 303 ILE A N 1
ATOM 2259 C CA . ILE A 1 303 ? 2.656 -6.103 13.634 1.00 97.44 303 ILE A CA 1
ATOM 2260 C C . ILE A 1 303 ? 3.232 -6.928 12.491 1.00 97.44 303 ILE A C 1
ATOM 2262 O O . ILE A 1 303 ? 3.542 -8.109 12.686 1.00 97.44 303 ILE A O 1
ATOM 2266 N N . ASP A 1 304 ? 3.407 -6.297 11.339 1.00 96.06 304 ASP A N 1
ATOM 2267 C CA . ASP A 1 304 ? 4.018 -6.881 10.154 1.00 96.06 304 ASP A CA 1
ATOM 2268 C C . ASP A 1 304 ? 5.449 -6.346 9.991 1.00 96.06 304 ASP A C 1
ATOM 2270 O O . ASP A 1 304 ? 5.728 -5.169 10.220 1.00 96.06 304 ASP A O 1
ATOM 2274 N N . ILE A 1 305 ? 6.378 -7.251 9.687 1.00 95.44 305 ILE A N 1
ATOM 2275 C CA . ILE A 1 305 ? 7.826 -7.036 9.706 1.00 95.44 305 ILE A CA 1
ATOM 2276 C C . ILE A 1 305 ? 8.416 -7.373 8.342 1.00 95.44 305 ILE A C 1
ATOM 2278 O O . ILE A 1 305 ? 8.363 -8.527 7.897 1.00 95.44 305 ILE A O 1
ATOM 2282 N N . ASN A 1 306 ? 9.097 -6.392 7.761 1.00 90.00 306 ASN A N 1
ATOM 2283 C CA . ASN A 1 306 ? 9.957 -6.565 6.606 1.00 90.00 306 ASN A CA 1
ATOM 2284 C C . ASN A 1 306 ? 11.256 -7.257 7.044 1.00 90.00 306 ASN A C 1
ATOM 2286 O O . ASN A 1 306 ? 12.053 -6.740 7.833 1.00 90.00 306 ASN A O 1
ATOM 2290 N N . GLN A 1 307 ? 11.445 -8.497 6.584 1.00 90.38 307 GLN A N 1
ATOM 2291 C CA . GLN A 1 307 ? 12.601 -9.321 6.940 1.00 90.38 307 GLN A CA 1
ATOM 2292 C C . GLN A 1 307 ? 13.781 -9.107 5.994 1.00 90.38 307 GLN A C 1
ATOM 2294 O O . GLN A 1 307 ? 13.651 -8.762 4.824 1.00 90.38 307 GLN A O 1
ATOM 2299 N N . THR A 1 308 ? 14.973 -9.402 6.501 1.00 86.88 308 THR A N 1
ATOM 2300 C CA . THR A 1 308 ? 16.193 -9.446 5.694 1.00 86.88 308 THR A CA 1
ATOM 2301 C C . THR A 1 308 ? 16.226 -10.710 4.821 1.00 86.88 308 THR A C 1
ATOM 2303 O O . THR A 1 308 ? 15.739 -11.760 5.240 1.00 86.88 308 THR A O 1
ATOM 2306 N N . ASN A 1 309 ? 16.895 -10.671 3.656 1.00 79.25 309 ASN A N 1
ATOM 2307 C CA . ASN A 1 309 ? 17.028 -11.824 2.731 1.00 79.25 309 ASN A CA 1
ATOM 2308 C C . ASN A 1 309 ? 17.438 -13.142 3.402 1.00 79.25 309 ASN A C 1
ATOM 2310 O O . ASN A 1 309 ? 17.047 -14.232 2.991 1.00 79.25 309 ASN A O 1
ATOM 2314 N N . SER A 1 310 ? 18.302 -13.044 4.410 1.00 85.06 310 SER A N 1
ATOM 2315 C CA . SER A 1 310 ? 18.529 -14.111 5.380 1.00 85.06 310 SER A CA 1
ATOM 2316 C C . SER A 1 310 ? 17.872 -13.669 6.679 1.00 85.06 310 SER A C 1
ATOM 2318 O O . SER A 1 310 ? 18.391 -12.713 7.254 1.00 85.06 310 SER A O 1
ATOM 2320 N N . PRO A 1 311 ? 16.765 -14.290 7.125 1.00 90.81 311 PRO A N 1
ATOM 2321 C CA . PRO A 1 311 ? 15.967 -13.774 8.231 1.00 90.81 311 PRO A CA 1
ATOM 2322 C C . PRO A 1 311 ? 16.803 -13.513 9.478 1.00 90.81 311 PRO A C 1
ATOM 2324 O O . PRO A 1 311 ? 17.488 -14.405 9.992 1.00 90.81 311 PRO A O 1
ATOM 2327 N N . SER A 1 312 ? 16.759 -12.271 9.943 1.00 91.94 312 SER A N 1
ATOM 2328 C CA . SER A 1 312 ? 17.505 -11.840 11.116 1.00 91.94 312 SER A CA 1
ATOM 2329 C C . SER A 1 312 ? 16.674 -12.074 12.367 1.00 91.94 312 SER A C 1
ATOM 2331 O O . SER A 1 312 ? 15.468 -11.838 12.405 1.00 91.94 312 SER A O 1
ATOM 2333 N N . ILE A 1 313 ? 17.334 -12.560 13.415 1.00 95.69 313 ILE A N 1
ATOM 2334 C CA . ILE A 1 313 ? 16.682 -12.807 14.697 1.00 95.69 313 ILE A CA 1
ATOM 2335 C C . ILE A 1 313 ? 16.452 -11.468 15.392 1.00 95.69 313 ILE A C 1
ATOM 2337 O O . ILE A 1 313 ? 17.399 -10.714 15.608 1.00 95.69 313 ILE A O 1
ATOM 2341 N N . TYR A 1 314 ? 15.222 -11.219 15.823 1.00 96.44 314 TYR A N 1
ATOM 2342 C CA . TYR A 1 314 ? 14.857 -10.027 16.580 1.00 96.44 314 TYR A CA 1
ATOM 2343 C C . TYR A 1 314 ? 13.947 -10.371 17.759 1.00 96.44 314 TYR A C 1
ATOM 2345 O O . TYR A 1 314 ? 13.359 -11.451 17.810 1.00 96.44 314 TYR A O 1
ATOM 2353 N N . SER A 1 315 ? 13.823 -9.441 18.702 1.00 97.06 315 SER A N 1
ATOM 2354 C CA . SER A 1 315 ? 12.741 -9.430 19.692 1.00 97.06 315 SER A CA 1
ATOM 2355 C C . SER A 1 315 ? 11.881 -8.189 19.478 1.00 97.06 315 SER A C 1
ATOM 2357 O O . SER A 1 315 ? 12.406 -7.127 19.147 1.00 97.06 315 SER A O 1
ATOM 2359 N N . CYS A 1 316 ? 10.575 -8.309 19.696 1.00 97.56 316 CYS A N 1
ATOM 2360 C CA . CYS A 1 316 ? 9.653 -7.182 19.684 1.00 97.56 316 CYS A CA 1
ATOM 2361 C C . CYS A 1 316 ? 9.409 -6.700 21.117 1.00 97.56 316 CYS A C 1
ATOM 2363 O O . CYS A 1 316 ? 9.199 -7.511 22.025 1.00 97.56 316 CYS A O 1
ATOM 2365 N N . ILE A 1 317 ? 9.443 -5.387 21.335 1.00 97.75 317 ILE A N 1
ATOM 2366 C CA . ILE A 1 317 ? 9.171 -4.760 22.629 1.00 97.75 317 ILE A CA 1
ATOM 2367 C C . ILE A 1 317 ? 8.126 -3.673 22.427 1.00 97.75 317 ILE A C 1
ATOM 2369 O O . ILE A 1 317 ? 8.353 -2.717 21.696 1.00 97.75 317 ILE A O 1
ATOM 2373 N N . ILE A 1 318 ? 6.998 -3.809 23.114 1.00 97.94 318 ILE A N 1
ATOM 2374 C CA . ILE A 1 318 ? 5.899 -2.850 23.078 1.00 97.94 318 ILE A CA 1
ATOM 2375 C C . ILE A 1 318 ? 5.895 -2.098 24.399 1.00 97.94 318 ILE A C 1
ATOM 2377 O O . ILE A 1 318 ? 6.007 -2.702 25.471 1.00 97.94 318 ILE A O 1
ATOM 2381 N N . GLY A 1 319 ? 5.797 -0.779 24.337 1.00 97.62 319 GLY A N 1
ATOM 2382 C CA . GLY A 1 319 ? 5.877 0.080 25.509 1.00 97.62 319 GLY A CA 1
ATOM 2383 C C . GLY A 1 319 ? 5.420 1.495 25.213 1.00 97.62 319 GLY A C 1
ATOM 2384 O O . GLY A 1 319 ? 4.822 1.752 24.179 1.00 97.62 319 GLY A O 1
ATOM 2385 N N . TRP A 1 320 ? 5.689 2.415 26.128 1.00 97.94 320 TRP A N 1
ATOM 2386 C CA . TRP A 1 320 ? 5.342 3.825 25.964 1.00 97.94 320 TRP A CA 1
ATOM 2387 C C . TRP A 1 320 ? 6.417 4.722 26.580 1.00 97.94 320 TRP A C 1
ATOM 2389 O O . TRP A 1 320 ? 7.294 4.263 27.322 1.00 97.94 320 TRP A O 1
ATOM 2399 N N . TYR A 1 321 ? 6.330 6.021 26.301 1.00 96.75 321 TYR A N 1
ATOM 2400 C CA . TYR A 1 321 ? 7.216 7.035 26.869 1.00 96.75 321 TYR A CA 1
ATOM 2401 C C . TYR A 1 321 ? 6.513 7.808 27.995 1.00 96.75 321 TYR A C 1
ATOM 2403 O O . TYR A 1 321 ? 5.860 8.815 27.725 1.00 96.75 321 TYR A O 1
ATOM 2411 N N . PRO A 1 322 ? 6.635 7.403 29.278 1.00 94.75 322 PRO A N 1
ATOM 2412 C CA . PRO A 1 322 ? 6.086 8.190 30.387 1.00 94.75 322 PRO A CA 1
ATOM 2413 C C . PRO A 1 322 ? 6.784 9.547 30.555 1.00 94.75 322 PRO A C 1
ATOM 2415 O O . PRO A 1 322 ? 6.225 10.461 31.158 1.00 94.75 322 PRO A O 1
ATOM 2418 N N . LEU A 1 323 ? 8.020 9.665 30.062 1.00 94.00 323 LEU A N 1
ATOM 2419 C CA . LEU A 1 323 ? 8.813 10.888 30.012 1.00 94.00 323 LEU A CA 1
ATOM 2420 C C . LEU A 1 323 ? 9.606 10.908 28.695 1.00 94.00 323 LEU A C 1
ATOM 2422 O O . LEU A 1 323 ? 9.965 9.836 28.196 1.00 94.00 323 LEU A O 1
ATOM 2426 N N . PRO A 1 324 ? 9.946 12.093 28.151 1.00 92.50 324 PRO A N 1
ATOM 2427 C CA . PRO A 1 324 ? 10.753 12.192 26.939 1.00 92.50 324 PRO A CA 1
ATOM 2428 C C . PRO A 1 324 ? 12.061 11.396 27.052 1.00 92.50 324 PRO A C 1
ATOM 2430 O O . PRO A 1 324 ? 12.843 11.602 27.980 1.00 92.50 324 PRO A O 1
ATOM 2433 N N . GLY A 1 325 ? 12.289 10.481 26.108 1.00 91.81 325 GLY A N 1
ATOM 2434 C CA . GLY A 1 325 ? 13.511 9.674 26.025 1.00 91.81 325 GLY A CA 1
ATOM 2435 C C . GLY A 1 325 ? 13.617 8.510 27.018 1.00 91.81 325 GLY A C 1
ATOM 2436 O O . GLY A 1 325 ? 14.644 7.835 27.027 1.00 91.81 325 GLY A O 1
ATOM 2437 N N . ILE A 1 326 ? 12.597 8.242 27.842 1.00 95.44 326 ILE A N 1
ATOM 2438 C CA . ILE A 1 326 ? 12.553 7.056 28.711 1.00 95.44 326 ILE A CA 1
ATOM 2439 C C . ILE A 1 326 ? 11.475 6.116 28.195 1.00 95.44 326 ILE A C 1
ATOM 2441 O O . ILE A 1 326 ? 10.294 6.406 28.345 1.00 95.44 326 ILE A O 1
ATOM 2445 N N . PHE A 1 327 ? 11.877 4.980 27.635 1.00 98.00 327 PHE A N 1
ATOM 2446 C CA . PHE A 1 327 ? 10.953 3.952 27.176 1.00 98.00 327 PHE A CA 1
ATOM 2447 C C . PHE A 1 327 ? 10.652 2.964 28.304 1.00 98.00 327 PHE A C 1
ATOM 2449 O O . PHE A 1 327 ? 11.564 2.401 28.918 1.00 98.00 327 PHE A O 1
ATOM 2456 N N . THR A 1 328 ? 9.370 2.745 28.580 1.00 97.94 328 THR A N 1
ATOM 2457 C CA . THR A 1 328 ? 8.896 1.749 29.546 1.00 97.94 328 THR A CA 1
ATOM 2458 C C . THR A 1 328 ? 8.205 0.620 28.804 1.00 97.94 328 THR A C 1
ATOM 2460 O O . THR A 1 328 ? 7.159 0.826 28.197 1.00 97.94 328 THR A O 1
ATOM 2463 N N . SER A 1 329 ? 8.796 -0.571 28.856 1.00 97.44 329 SER A N 1
ATOM 2464 C CA . SER A 1 329 ? 8.222 -1.774 28.261 1.00 97.44 329 SER A CA 1
ATOM 2465 C C . SER A 1 329 ? 6.973 -2.224 29.020 1.00 97.44 329 SER A C 1
ATOM 2467 O O . SER A 1 329 ? 6.940 -2.222 30.253 1.00 97.44 329 SER A O 1
ATOM 2469 N N . TYR A 1 330 ? 5.973 -2.637 28.248 1.00 96.38 330 TYR A N 1
ATOM 2470 C CA . TYR A 1 330 ? 4.763 -3.316 28.689 1.00 96.38 330 TYR A CA 1
ATOM 2471 C C . TYR A 1 330 ? 4.846 -4.820 28.418 1.00 96.38 330 TYR A C 1
ATOM 2473 O O . TYR A 1 330 ? 4.707 -5.636 29.327 1.00 96.38 330 TYR A O 1
ATOM 2481 N N . VAL A 1 331 ? 5.115 -5.169 27.158 1.00 95.50 331 VAL A N 1
ATOM 2482 C CA . VAL A 1 331 ? 5.197 -6.541 26.652 1.00 95.50 331 VAL A CA 1
ATOM 2483 C C . VAL A 1 331 ? 6.492 -6.691 25.865 1.00 95.50 331 VAL A C 1
ATOM 2485 O O . VAL A 1 331 ? 6.937 -5.766 25.183 1.00 95.50 331 VAL A O 1
ATOM 2488 N N . SER A 1 332 ? 7.106 -7.866 25.954 1.00 95.31 332 SER A N 1
ATOM 2489 C CA . SER A 1 332 ? 8.216 -8.262 25.096 1.00 95.31 332 SER A CA 1
ATOM 2490 C C . SER A 1 332 ? 8.023 -9.689 24.602 1.00 95.31 332 SER A C 1
ATOM 2492 O O . SER A 1 332 ? 7.496 -10.548 25.312 1.00 95.31 332 SER A O 1
ATOM 2494 N N . THR A 1 333 ? 8.442 -9.947 23.368 1.00 95.38 333 THR A N 1
ATOM 2495 C CA . THR A 1 333 ? 8.421 -11.290 22.787 1.00 95.38 333 THR A CA 1
ATOM 2496 C C . THR A 1 333 ? 9.729 -12.024 23.069 1.00 95.38 333 THR A C 1
ATOM 2498 O O . THR A 1 333 ? 10.766 -11.422 23.365 1.00 95.38 333 THR A O 1
ATOM 2501 N N . ASN A 1 334 ? 9.703 -13.348 22.909 1.00 94.75 334 ASN A N 1
ATOM 2502 C CA . ASN A 1 334 ? 10.936 -14.100 22.691 1.00 94.75 334 ASN A CA 1
ATOM 2503 C C . ASN A 1 334 ? 11.556 -13.720 21.338 1.00 94.75 334 ASN A C 1
ATOM 2505 O O . ASN A 1 334 ? 10.891 -13.141 20.473 1.00 94.75 334 ASN A O 1
ATOM 2509 N N . GLN A 1 335 ? 12.819 -14.100 21.157 1.00 96.25 335 GLN A N 1
ATOM 2510 C CA . GLN A 1 335 ? 13.502 -13.975 19.877 1.00 96.25 335 GLN A CA 1
ATOM 2511 C C . GLN A 1 335 ? 12.788 -14.779 18.782 1.00 96.25 335 GLN A C 1
ATOM 2513 O O . GLN A 1 335 ? 12.384 -15.922 19.007 1.00 96.25 335 GLN A O 1
ATOM 2518 N N . THR A 1 336 ? 12.654 -14.190 17.599 1.00 96.69 336 THR A N 1
ATOM 2519 C CA . THR A 1 336 ? 11.927 -14.762 16.464 1.00 96.69 336 THR A CA 1
ATOM 2520 C C . THR A 1 336 ? 12.479 -14.254 15.126 1.00 96.69 336 THR A C 1
ATOM 2522 O O . THR A 1 336 ? 13.369 -13.409 15.094 1.00 96.69 336 THR A O 1
ATOM 2525 N N . THR A 1 337 ? 11.978 -14.821 14.029 1.00 96.19 337 THR A N 1
ATOM 2526 C CA . THR A 1 337 ? 12.261 -14.441 12.625 1.00 96.19 337 THR A CA 1
ATOM 2527 C C . THR A 1 337 ? 10.977 -14.361 11.793 1.00 96.19 337 THR A C 1
ATOM 2529 O O . THR A 1 337 ? 11.025 -14.314 10.567 1.00 96.19 337 THR A O 1
ATOM 2532 N N . VAL A 1 338 ? 9.815 -14.419 12.454 1.00 96.44 338 VAL A N 1
ATOM 2533 C CA . VAL A 1 338 ? 8.516 -14.339 11.778 1.00 96.44 338 VAL A CA 1
ATOM 2534 C C . VAL A 1 338 ? 8.319 -12.955 11.163 1.00 96.44 338 VAL A C 1
ATOM 2536 O O . VAL A 1 338 ? 8.933 -11.983 11.590 1.00 96.44 338 VAL A O 1
ATOM 2539 N N . THR A 1 339 ? 7.453 -12.880 10.163 1.00 95.06 339 THR A N 1
ATOM 2540 C CA . THR A 1 339 ? 7.080 -11.629 9.491 1.00 95.06 339 THR A CA 1
ATOM 2541 C C . THR A 1 339 ? 5.804 -11.017 10.058 1.00 95.06 339 THR A C 1
ATOM 2543 O O . THR A 1 339 ? 5.517 -9.875 9.751 1.00 95.06 339 THR A O 1
ATOM 2546 N N . THR A 1 340 ? 5.052 -11.739 10.896 1.00 96.69 340 THR A N 1
ATOM 2547 C CA . THR A 1 340 ? 3.813 -11.241 11.512 1.00 96.69 340 THR A CA 1
ATOM 2548 C C . THR A 1 340 ? 3.745 -11.658 12.978 1.00 96.69 340 THR A C 1
ATOM 2550 O O . THR A 1 340 ? 4.011 -12.817 13.324 1.00 96.69 340 THR A O 1
ATOM 2553 N N . LEU A 1 341 ? 3.379 -10.717 13.846 1.00 96.19 341 LEU A N 1
ATOM 2554 C CA . LEU A 1 341 ? 3.183 -10.904 15.281 1.00 96.19 341 LEU A CA 1
ATOM 2555 C C . LEU A 1 341 ? 1.820 -10.359 15.701 1.00 96.19 341 LEU A C 1
ATOM 2557 O O . LEU A 1 341 ? 1.485 -9.230 15.370 1.00 96.19 341 LEU A O 1
ATOM 2561 N N . ASN A 1 342 ? 1.096 -11.127 16.515 1.00 95.38 342 ASN A N 1
ATOM 2562 C CA . ASN A 1 342 ? -0.135 -10.679 17.161 1.00 95.38 342 ASN A CA 1
ATOM 2563 C C . ASN A 1 342 ? 0.097 -10.571 18.666 1.00 95.38 342 ASN A C 1
ATOM 2565 O O . ASN A 1 342 ? 0.607 -11.510 19.288 1.00 95.38 342 ASN A O 1
ATOM 2569 N N . VAL A 1 343 ? -0.256 -9.426 19.245 1.00 93.81 343 VAL A N 1
ATOM 2570 C CA . VAL A 1 343 ? -0.123 -9.159 20.679 1.00 93.81 343 VAL A CA 1
ATOM 2571 C C . VAL A 1 343 ? -1.457 -8.700 21.243 1.00 93.81 343 VAL A C 1
ATOM 2573 O O . VAL A 1 343 ? -2.029 -7.726 20.769 1.00 93.81 343 VAL A O 1
ATOM 2576 N N . ASN A 1 344 ? -1.924 -9.389 22.281 1.00 92.25 344 ASN A N 1
ATOM 2577 C CA . ASN A 1 344 ? -3.199 -9.129 22.943 1.00 92.25 344 ASN A CA 1
ATOM 2578 C C . ASN A 1 344 ? -3.004 -8.530 24.344 1.00 92.25 344 ASN A C 1
ATOM 2580 O O . ASN A 1 344 ? -1.895 -8.533 24.890 1.00 92.25 344 ASN A O 1
ATOM 2584 N N . ALA A 1 345 ? -4.118 -8.133 24.955 1.00 89.31 345 ALA A N 1
ATOM 2585 C CA . ALA A 1 345 ? -4.233 -7.597 26.305 1.00 89.31 345 ALA A CA 1
ATOM 2586 C C . ALA A 1 345 ? -3.484 -6.272 26.512 1.00 89.31 345 ALA A C 1
ATOM 2588 O O . ALA A 1 345 ? -2.790 -6.105 27.518 1.00 89.31 345 ALA A O 1
ATOM 2589 N N . LEU A 1 346 ? -3.607 -5.336 25.571 1.00 91.19 346 LEU A N 1
ATOM 2590 C CA . LEU A 1 346 ? -3.040 -3.996 25.701 1.00 91.19 346 LEU A CA 1
ATOM 2591 C C . LEU A 1 346 ? -3.941 -3.116 26.578 1.00 91.19 346 LEU A C 1
ATOM 2593 O O . LEU A 1 346 ? -5.132 -3.350 26.756 1.00 91.19 346 LEU A O 1
ATOM 2597 N N . LEU A 1 347 ? -3.353 -2.122 27.241 1.00 90.81 347 LEU A N 1
ATOM 2598 C CA . LEU A 1 347 ? -4.121 -1.237 28.111 1.00 90.81 347 LEU A CA 1
ATOM 2599 C C . LEU A 1 347 ? -4.825 -0.163 27.274 1.00 90.81 347 LEU A C 1
ATOM 2601 O O . LEU A 1 347 ? -4.206 0.419 26.378 1.00 90.81 347 LEU A O 1
ATOM 2605 N N . PRO A 1 348 ? -6.084 0.168 27.599 1.00 91.31 348 PRO A N 1
ATOM 2606 C CA . PRO A 1 348 ? -6.788 1.242 26.924 1.00 91.31 348 PRO A CA 1
ATOM 2607 C C . PRO A 1 348 ? -6.141 2.603 27.192 1.00 91.31 348 PRO A C 1
ATOM 2609 O O . PRO A 1 348 ? -5.602 2.870 28.268 1.00 91.31 348 PRO A O 1
ATOM 2612 N N . ASN A 1 349 ? -6.297 3.499 26.223 1.00 90.44 349 ASN A N 1
ATOM 2613 C CA . ASN A 1 349 ? -5.913 4.906 26.243 1.00 90.44 349 ASN A CA 1
ATOM 2614 C C . ASN A 1 349 ? -4.415 5.136 26.515 1.00 90.44 349 ASN A C 1
ATOM 2616 O O . ASN A 1 349 ? -4.037 6.122 27.151 1.00 90.44 349 ASN A O 1
ATOM 2620 N N . ILE A 1 350 ? -3.569 4.222 26.030 1.00 92.25 350 ILE A N 1
ATOM 2621 C CA . ILE A 1 350 ? -2.109 4.342 26.030 1.00 92.25 350 ILE A CA 1
ATOM 2622 C C . ILE A 1 350 ? -1.611 4.492 24.590 1.00 92.25 350 ILE A C 1
ATOM 2624 O O . ILE A 1 350 ? -2.054 3.772 23.696 1.00 92.25 350 ILE A O 1
ATOM 2628 N N . ASP A 1 351 ? -0.662 5.408 24.400 1.00 95.06 351 ASP A N 1
ATOM 2629 C CA . ASP A 1 351 ? 0.073 5.598 23.151 1.00 95.06 351 ASP A CA 1
ATOM 2630 C C . ASP A 1 351 ? 1.274 4.648 23.118 1.00 95.06 351 ASP A C 1
ATOM 2632 O O . ASP A 1 351 ? 2.335 4.925 23.691 1.00 95.06 351 ASP A O 1
ATOM 2636 N N . TYR A 1 352 ? 1.084 3.493 22.486 1.00 96.75 352 TYR A N 1
ATOM 2637 C CA . TYR A 1 352 ? 2.102 2.456 22.403 1.00 96.75 352 TYR A CA 1
ATOM 2638 C C . TYR A 1 352 ? 3.094 2.700 21.270 1.00 96.75 352 TYR A C 1
ATOM 2640 O O . TYR A 1 352 ? 2.732 3.133 20.184 1.00 96.75 352 TYR A O 1
ATOM 2648 N N . PHE A 1 353 ? 4.345 2.340 21.515 1.00 97.75 353 PHE A N 1
ATOM 2649 C CA . PHE A 1 353 ? 5.416 2.261 20.534 1.00 97.75 353 PHE A CA 1
ATOM 2650 C C . PHE A 1 353 ? 5.911 0.821 20.474 1.00 97.75 353 PHE A C 1
ATOM 2652 O O . PHE A 1 353 ? 6.087 0.167 21.510 1.00 97.75 353 PHE A O 1
ATOM 2659 N N . VAL A 1 354 ? 6.138 0.342 19.259 1.00 98.12 354 VAL A N 1
ATOM 2660 C CA . VAL A 1 354 ? 6.667 -0.983 18.952 1.00 98.12 354 VAL A CA 1
ATOM 2661 C C . VAL A 1 354 ? 8.133 -0.824 18.592 1.00 98.12 354 VAL A C 1
ATOM 2663 O O . VAL A 1 354 ? 8.468 0.006 17.760 1.00 98.12 354 VAL A O 1
ATOM 2666 N N . ARG A 1 355 ? 9.011 -1.616 19.204 1.00 97.88 355 ARG A N 1
ATOM 2667 C CA . ARG A 1 355 ? 10.431 -1.694 18.852 1.00 97.88 355 ARG A CA 1
ATOM 2668 C C . ARG A 1 355 ? 10.779 -3.080 18.364 1.00 97.88 355 ARG A C 1
ATOM 2670 O O . ARG A 1 355 ? 10.502 -4.058 19.061 1.00 97.88 355 ARG A O 1
ATOM 2677 N N . VAL A 1 356 ? 11.498 -3.146 17.257 1.00 97.62 356 VAL A N 1
ATOM 2678 C CA . VAL A 1 356 ? 12.173 -4.355 16.790 1.00 97.62 356 VAL A CA 1
ATOM 2679 C C . VAL A 1 356 ? 13.654 -4.215 17.103 1.00 97.62 356 VAL A C 1
ATOM 2681 O O . VAL A 1 356 ? 14.282 -3.216 16.756 1.00 97.62 356 VAL A O 1
ATOM 2684 N N . VAL A 1 357 ? 14.211 -5.173 17.851 1.00 97.44 357 VAL A N 1
ATOM 2685 C CA . VAL A 1 357 ? 15.543 -5.012 18.452 1.00 97.44 357 VAL A CA 1
ATOM 2686 C C . VAL A 1 357 ? 16.438 -6.242 18.312 1.00 97.44 357 VAL A C 1
ATOM 2688 O O . VAL A 1 357 ? 15.981 -7.387 18.396 1.00 97.44 357 VAL A O 1
ATOM 2691 N N . ASP A 1 358 ? 17.748 -6.002 18.245 1.00 96.44 358 ASP A N 1
ATOM 2692 C CA . ASP A 1 358 ? 18.770 -6.959 18.661 1.00 96.44 358 ASP A CA 1
ATOM 2693 C C . ASP A 1 358 ? 18.662 -7.154 20.178 1.00 96.44 358 ASP A C 1
ATOM 2695 O O . ASP A 1 358 ? 19.085 -6.314 20.982 1.00 96.44 358 ASP A O 1
ATOM 2699 N N . SER A 1 359 ? 18.121 -8.303 20.582 1.00 95.00 359 SER A N 1
ATOM 2700 C CA . SER A 1 359 ? 17.906 -8.626 21.992 1.00 95.00 359 SER A CA 1
ATOM 2701 C C . SER A 1 359 ? 19.182 -8.581 22.840 1.00 95.00 359 SER A C 1
ATOM 2703 O O . SER A 1 359 ? 19.098 -8.333 24.039 1.00 95.00 359 SER A O 1
ATOM 2705 N N . THR A 1 360 ? 20.367 -8.830 22.282 1.00 94.81 360 THR A N 1
ATOM 2706 C CA . THR A 1 360 ? 21.605 -8.803 23.074 1.00 94.81 360 THR A CA 1
ATOM 2707 C C . THR A 1 360 ? 22.060 -7.368 23.297 1.00 94.81 360 THR A C 1
ATOM 2709 O O . THR A 1 360 ? 22.331 -6.965 24.431 1.00 94.81 360 THR A O 1
ATOM 2712 N N . ALA A 1 361 ? 22.138 -6.581 22.224 1.00 96.19 361 ALA A N 1
ATOM 2713 C CA . ALA A 1 361 ? 22.585 -5.195 22.305 1.00 96.19 361 ALA A CA 1
ATOM 2714 C C . ALA A 1 361 ? 21.607 -4.328 23.114 1.00 96.19 361 ALA A C 1
ATOM 2716 O O . ALA A 1 361 ? 22.044 -3.558 23.975 1.00 96.19 361 ALA A O 1
ATOM 2717 N N . TYR A 1 362 ? 20.301 -4.516 22.908 1.00 97.44 362 TYR A N 1
ATOM 2718 C CA . TYR A 1 362 ? 19.262 -3.722 23.557 1.00 97.44 362 TYR A CA 1
ATOM 2719 C C . TYR A 1 362 ? 19.228 -3.895 25.072 1.00 97.44 362 TYR A C 1
ATOM 2721 O O . TYR A 1 362 ? 19.282 -2.911 25.816 1.00 97.44 362 TYR A O 1
ATOM 2729 N N . TYR A 1 363 ? 19.200 -5.140 25.552 1.00 96.69 363 TYR A N 1
ATOM 2730 C CA . TYR A 1 363 ? 19.157 -5.396 26.990 1.00 96.69 363 TYR A CA 1
ATOM 2731 C C . TYR A 1 363 ? 20.471 -4.982 27.665 1.00 96.69 363 TYR A C 1
ATOM 2733 O O . TYR A 1 363 ? 20.434 -4.396 28.743 1.00 96.69 363 TYR A O 1
ATOM 2741 N N . ASN A 1 364 ? 21.631 -5.179 27.025 1.00 97.12 364 ASN A N 1
ATOM 2742 C CA . ASN A 1 364 ? 22.907 -4.677 27.554 1.00 97.12 364 ASN A CA 1
ATOM 2743 C C . ASN A 1 364 ? 22.922 -3.144 27.676 1.00 97.12 364 ASN A C 1
ATOM 2745 O O . ASN A 1 364 ? 23.395 -2.610 28.681 1.00 97.12 364 ASN A O 1
ATOM 2749 N N . GLY A 1 365 ? 22.376 -2.439 26.680 1.00 95.50 365 GLY A N 1
ATOM 2750 C CA . GLY A 1 365 ? 22.257 -0.981 26.685 1.00 95.50 365 GLY A CA 1
ATOM 2751 C C . GLY A 1 365 ? 21.316 -0.442 27.766 1.00 95.50 365 GLY A C 1
ATOM 2752 O O . GLY A 1 365 ? 21.516 0.676 28.236 1.00 95.50 365 GLY A O 1
ATOM 2753 N N . ASN A 1 366 ? 20.333 -1.237 28.192 1.00 96.44 366 ASN A N 1
ATOM 2754 C CA . ASN A 1 366 ? 19.292 -0.855 29.149 1.00 96.44 366 ASN A CA 1
ATOM 2755 C C . ASN A 1 366 ? 19.425 -1.578 30.505 1.00 96.44 366 ASN A C 1
ATOM 2757 O O . ASN A 1 366 ? 18.442 -1.860 31.189 1.00 96.44 366 ASN A O 1
ATOM 2761 N N . GLY A 1 367 ? 20.658 -1.887 30.925 1.00 94.31 367 GLY A N 1
ATOM 2762 C CA . GLY A 1 367 ? 20.935 -2.413 32.270 1.00 94.31 367 GLY A CA 1
ATOM 2763 C C . GLY A 1 367 ? 20.388 -3.822 32.532 1.00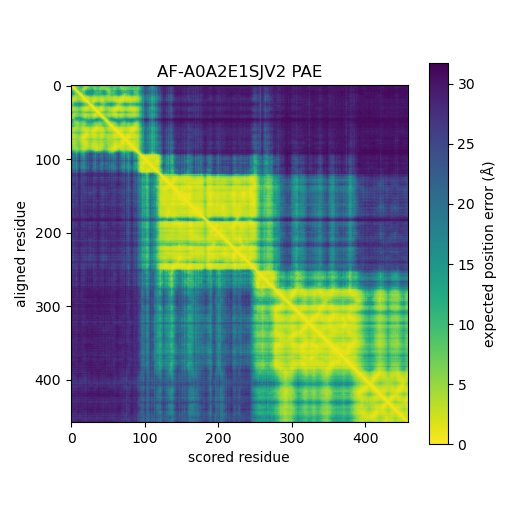 94.31 367 GLY A C 1
ATOM 2764 O O . GLY A 1 367 ? 20.164 -4.190 33.683 1.00 94.31 367 GLY A O 1
ATOM 2765 N N . GLY A 1 368 ? 20.170 -4.604 31.474 1.00 94.06 368 GLY A N 1
ATOM 2766 C CA . GLY A 1 368 ? 19.636 -5.964 31.511 1.00 94.06 368 GLY A CA 1
ATOM 2767 C C . GLY A 1 368 ? 18.109 -6.051 31.477 1.00 94.06 368 GLY A C 1
ATOM 2768 O O . GLY A 1 368 ? 17.583 -7.157 31.573 1.00 94.06 368 GLY A O 1
ATOM 2769 N N . GLY A 1 369 ? 17.397 -4.925 31.352 1.00 95.00 369 GLY A N 1
ATOM 2770 C CA . GLY A 1 369 ? 15.934 -4.875 31.289 1.00 95.00 369 GLY A CA 1
ATOM 2771 C C . GLY A 1 369 ? 15.391 -4.380 29.941 1.00 95.00 369 GLY A C 1
ATOM 2772 O O . GLY A 1 369 ? 16.138 -3.804 29.151 1.00 95.00 369 GLY A O 1
ATOM 2773 N N . PRO A 1 370 ? 14.082 -4.570 29.679 1.00 95.94 370 PRO A N 1
ATOM 2774 C CA . PRO A 1 370 ? 13.440 -4.118 28.443 1.00 95.94 370 PRO A CA 1
ATOM 2775 C C . PRO A 1 370 ? 13.071 -2.618 28.449 1.00 95.94 370 PRO A C 1
ATOM 2777 O O . PRO A 1 370 ? 12.680 -2.069 27.418 1.00 95.94 370 PRO A O 1
ATOM 2780 N N . SER A 1 371 ? 13.199 -1.952 29.600 1.00 97.38 371 SER A N 1
ATOM 2781 C CA . SER A 1 371 ? 12.914 -0.526 29.798 1.00 97.38 371 SER A CA 1
ATOM 2782 C C . SER A 1 371 ? 14.205 0.264 29.991 1.00 97.38 371 SER A C 1
ATOM 2784 O O . SER A 1 371 ? 15.114 -0.198 30.680 1.00 97.38 371 SER A O 1
ATOM 2786 N N . GLY A 1 372 ? 14.261 1.482 29.459 1.00 95.81 372 GLY A N 1
ATOM 2787 C CA . GLY A 1 372 ? 15.395 2.382 29.637 1.00 95.81 372 GLY A CA 1
ATOM 2788 C C . GLY A 1 372 ? 15.450 3.492 28.590 1.00 95.81 372 GLY A C 1
ATOM 2789 O O . GLY A 1 372 ? 14.493 3.728 27.856 1.00 95.81 372 GLY A O 1
ATOM 2790 N N . SER A 1 373 ? 16.568 4.216 28.561 1.00 95.62 373 SER A N 1
ATOM 2791 C CA . SER A 1 373 ? 16.784 5.364 27.669 1.00 95.62 373 SER A CA 1
ATOM 2792 C C . SER A 1 373 ? 17.815 5.103 26.571 1.00 95.62 373 SER A C 1
ATOM 2794 O O . SER A 1 373 ? 18.121 6.002 25.793 1.00 95.62 373 SER A O 1
ATOM 2796 N N . SER A 1 374 ? 18.418 3.912 26.536 1.00 96.69 374 SER A N 1
ATOM 2797 C CA . SER A 1 374 ? 19.386 3.567 25.500 1.00 96.69 374 SER A CA 1
ATOM 2798 C C . SER A 1 374 ? 18.664 3.116 24.238 1.00 96.69 374 SER A C 1
ATOM 2800 O O . SER A 1 374 ? 17.762 2.280 24.297 1.00 96.69 374 SER A O 1
ATOM 2802 N N . THR A 1 375 ? 19.109 3.638 23.099 1.00 95.94 375 THR A N 1
ATOM 2803 C CA . THR A 1 375 ? 18.653 3.237 21.762 1.00 95.94 375 THR A CA 1
ATOM 2804 C C . THR A 1 375 ? 19.530 2.150 21.140 1.00 95.94 375 THR A C 1
ATOM 2806 O O . THR A 1 375 ? 19.316 1.749 20.000 1.00 95.94 375 THR A O 1
ATOM 2809 N N . ALA A 1 376 ? 20.542 1.664 21.868 1.00 94.94 376 ALA A N 1
ATOM 2810 C CA . ALA A 1 376 ? 21.431 0.625 21.368 1.00 94.94 376 ALA A CA 1
ATOM 2811 C C . ALA A 1 376 ? 20.640 -0.640 21.011 1.00 94.94 376 ALA A C 1
ATOM 2813 O O . ALA A 1 376 ? 19.815 -1.095 21.797 1.00 94.94 376 ALA A O 1
ATOM 2814 N N . GLY A 1 377 ? 20.918 -1.220 19.844 1.00 93.75 377 GLY A N 1
ATOM 2815 C CA . GLY A 1 377 ? 20.269 -2.451 19.396 1.00 93.75 377 GLY A CA 1
ATOM 2816 C C . GLY A 1 377 ? 18.830 -2.287 18.913 1.00 93.75 377 GLY A C 1
ATOM 2817 O O . GLY A 1 377 ? 18.227 -3.299 18.589 1.00 93.75 377 GLY A O 1
ATOM 2818 N N . ILE A 1 378 ? 18.274 -1.075 18.853 1.00 96.44 378 ILE A N 1
ATOM 2819 C CA . ILE A 1 378 ? 17.009 -0.844 18.145 1.00 96.44 378 ILE A CA 1
ATOM 2820 C C . ILE A 1 378 ? 17.297 -0.908 16.645 1.00 96.44 378 ILE A C 1
ATOM 2822 O O . ILE A 1 378 ? 18.168 -0.180 16.168 1.00 96.44 378 ILE A O 1
ATOM 2826 N N . TYR A 1 379 ? 16.612 -1.807 15.940 1.00 94.31 379 TYR A N 1
ATOM 2827 C CA . TYR A 1 379 ? 16.603 -1.830 14.480 1.00 94.31 379 TYR A CA 1
ATOM 2828 C C . TYR A 1 379 ? 15.607 -0.802 13.959 1.00 94.31 379 TYR A C 1
ATOM 2830 O O . TYR A 1 379 ? 15.999 0.054 13.174 1.00 94.31 379 TYR A O 1
ATOM 2838 N N . ASP A 1 380 ? 14.384 -0.839 14.489 1.00 95.00 380 ASP A N 1
ATOM 2839 C CA . ASP A 1 380 ? 13.313 0.076 14.113 1.00 95.00 380 ASP A CA 1
ATOM 2840 C C . ASP A 1 380 ? 12.322 0.319 15.275 1.00 95.00 380 ASP A C 1
ATOM 2842 O O . ASP A 1 380 ? 12.230 -0.479 16.221 1.00 95.00 380 ASP A O 1
ATOM 2846 N N . GLU A 1 381 ? 11.621 1.454 15.230 1.00 96.12 381 GLU A N 1
ATOM 2847 C CA . GLU A 1 381 ? 10.575 1.865 16.165 1.00 96.12 381 GLU A CA 1
ATOM 2848 C C . GLU A 1 381 ? 9.379 2.490 15.429 1.00 96.12 381 GLU A C 1
ATOM 2850 O O . GLU A 1 381 ? 9.514 3.513 14.762 1.00 96.12 381 GLU A O 1
ATOM 2855 N N . PHE A 1 382 ? 8.183 1.946 15.661 1.00 96.38 382 PHE A N 1
ATOM 2856 C CA . PHE A 1 382 ? 6.935 2.407 15.056 1.00 96.38 382 PHE A CA 1
ATOM 2857 C C . PHE A 1 382 ? 5.932 2.861 16.124 1.00 96.38 382 PHE A C 1
ATOM 2859 O O . PHE A 1 382 ? 5.735 2.191 17.142 1.00 96.38 382 PHE A O 1
ATOM 2866 N N . GLY A 1 383 ? 5.267 3.994 15.895 1.00 94.44 383 GLY A N 1
ATOM 2867 C CA . GLY A 1 383 ? 4.216 4.517 16.768 1.00 94.44 383 GLY A CA 1
ATOM 2868 C C . GLY A 1 383 ? 4.136 6.050 16.787 1.00 94.44 383 GLY A C 1
ATOM 2869 O O . GLY A 1 383 ? 4.900 6.723 16.094 1.00 94.44 383 GLY A O 1
ATOM 2870 N N . PRO A 1 384 ? 3.231 6.627 17.598 1.00 95.44 384 PRO A N 1
ATOM 2871 C CA . PRO A 1 384 ? 2.371 5.944 18.566 1.00 95.44 384 PRO A CA 1
ATOM 2872 C C . PRO A 1 384 ? 1.170 5.215 17.939 1.00 95.44 384 PRO A C 1
ATOM 2874 O O . PRO A 1 384 ? 0.626 5.649 16.927 1.00 95.44 384 PRO A O 1
ATOM 2877 N N . ILE A 1 385 ? 0.719 4.145 18.594 1.00 95.00 385 ILE A N 1
ATOM 2878 C CA . ILE A 1 385 ? -0.514 3.402 18.302 1.00 95.00 385 ILE A CA 1
ATOM 2879 C C . ILE A 1 385 ? -1.412 3.478 19.535 1.00 95.00 385 ILE A C 1
ATOM 2881 O O . ILE A 1 385 ? -1.054 2.978 20.604 1.00 95.00 385 ILE A O 1
ATOM 2885 N N . THR A 1 386 ? -2.582 4.093 19.392 1.00 91.12 386 THR A N 1
ATOM 2886 C CA . THR A 1 386 ? -3.504 4.322 20.510 1.00 91.12 386 THR A CA 1
ATOM 2887 C C . THR A 1 386 ? -4.622 3.281 20.524 1.00 91.12 386 THR A C 1
ATOM 2889 O O . THR A 1 386 ? -5.371 3.144 19.558 1.00 91.12 386 THR A O 1
ATOM 2892 N N . PHE A 1 387 ? -4.792 2.594 21.655 1.00 88.25 387 PHE A N 1
ATOM 2893 C CA . PHE A 1 387 ? -5.936 1.709 21.899 1.00 88.25 387 PHE A CA 1
ATOM 2894 C C . PHE A 1 387 ? -7.073 2.494 22.549 1.00 88.25 387 PHE A C 1
ATOM 2896 O O . PHE A 1 387 ? -7.070 2.699 23.757 1.00 88.25 387 PHE A O 1
ATOM 2903 N N . SER A 1 388 ? -8.047 2.968 21.774 1.00 88.00 388 SER A N 1
ATOM 2904 C CA . SER A 1 388 ? -9.194 3.688 22.339 1.00 88.00 388 SER A CA 1
ATOM 2905 C C . SER A 1 388 ? -10.223 2.735 22.940 1.00 88.00 388 SER A C 1
ATOM 2907 O O . SER A 1 388 ? -10.600 1.744 22.314 1.00 88.00 388 SER A O 1
ATOM 2909 N N . GLU A 1 389 ? -10.742 3.085 24.111 1.00 88.56 389 GLU A N 1
ATOM 2910 C CA . GLU A 1 389 ? -11.851 2.379 24.749 1.00 88.56 389 GLU A CA 1
ATOM 2911 C C . GLU A 1 389 ? -13.192 3.068 24.446 1.00 88.56 389 GLU A C 1
ATOM 2913 O O . GLU A 1 389 ? -13.253 4.303 24.435 1.00 88.56 389 GLU A O 1
ATOM 2918 N N . PRO A 1 390 ? -14.285 2.319 24.213 1.00 90.94 390 PRO A N 1
ATOM 2919 C CA . PRO A 1 390 ? -15.606 2.915 24.080 1.00 90.94 390 PRO A CA 1
ATOM 2920 C C . PRO A 1 390 ? -16.079 3.501 25.416 1.00 90.94 390 PRO A C 1
ATOM 2922 O O . PRO A 1 390 ? -15.632 3.106 26.492 1.00 90.94 390 PRO A O 1
ATOM 2925 N N . ALA A 1 391 ? -17.041 4.424 25.363 1.00 91.81 391 ALA A N 1
ATOM 2926 C CA . ALA A 1 391 ? -17.692 4.919 26.575 1.00 91.81 391 ALA A CA 1
ATOM 2927 C C . ALA A 1 391 ? -18.351 3.767 27.359 1.00 91.81 391 ALA A C 1
ATOM 2929 O O . ALA A 1 391 ? -18.765 2.769 26.769 1.00 91.81 391 ALA A O 1
ATOM 2930 N N . GLU A 1 392 ? -18.481 3.916 28.678 1.00 91.88 392 GLU A N 1
ATOM 2931 C CA . GLU A 1 392 ? -19.162 2.933 29.526 1.00 91.88 392 GLU A CA 1
ATOM 2932 C C . GLU A 1 392 ? -20.576 2.642 29.004 1.00 91.88 392 GLU A C 1
ATOM 2934 O O . GLU A 1 392 ? -21.318 3.562 28.652 1.00 91.88 392 GLU A O 1
ATOM 2939 N N . LEU A 1 393 ? -20.933 1.356 28.920 1.00 91.88 393 LEU A N 1
ATOM 2940 C CA . LEU A 1 393 ? -22.254 0.947 28.459 1.00 91.88 393 LEU A CA 1
ATOM 2941 C C . LEU A 1 393 ? -23.281 1.262 29.548 1.00 91.88 393 LEU A C 1
ATOM 2943 O O . LEU A 1 393 ? -23.242 0.695 30.637 1.00 91.88 393 LEU A O 1
ATOM 2947 N N . VAL A 1 394 ? -24.219 2.148 29.232 1.00 92.94 394 VAL A N 1
ATOM 2948 C CA . VAL A 1 394 ? -25.302 2.559 30.125 1.00 92.94 394 VAL A CA 1
ATOM 2949 C C . VAL A 1 394 ? -26.635 2.244 29.464 1.00 92.94 394 VAL A C 1
ATOM 2951 O O . VAL A 1 394 ? -26.967 2.796 28.413 1.00 92.94 394 VAL A O 1
ATOM 2954 N N . ALA A 1 395 ? -27.410 1.383 30.116 1.00 93.38 395 ALA A N 1
ATOM 2955 C CA . ALA A 1 395 ? -28.803 1.103 29.802 1.00 93.38 395 ALA A CA 1
ATOM 2956 C C . ALA A 1 395 ? -29.710 1.899 30.751 1.00 93.38 395 ALA A C 1
ATOM 2958 O O . ALA A 1 395 ? -29.514 1.897 31.966 1.00 93.38 395 ALA A O 1
ATOM 2959 N N . SER A 1 396 ? -30.704 2.594 30.204 1.00 93.88 396 SER A N 1
ATOM 2960 C CA . SER A 1 396 ? -31.681 3.356 30.987 1.00 93.88 396 SER A CA 1
ATOM 2961 C C . SER A 1 396 ? -33.088 3.131 30.457 1.00 93.88 396 SER A C 1
ATOM 2963 O O . SER A 1 396 ? -33.289 3.090 29.243 1.00 93.88 396 SER A O 1
ATOM 2965 N N . THR A 1 397 ? -34.060 2.988 31.358 1.00 93.25 397 THR A N 1
ATOM 2966 C CA . THR A 1 397 ? -35.471 2.841 30.994 1.00 93.25 397 THR A CA 1
ATOM 2967 C C . THR A 1 397 ? -36.259 4.104 31.312 1.00 93.25 397 THR A C 1
ATOM 2969 O O . THR A 1 397 ? -35.919 4.881 32.209 1.00 93.25 397 THR A O 1
ATOM 2972 N N . SER A 1 398 ? -37.333 4.328 30.561 1.00 94.12 398 SER A N 1
ATOM 2973 C CA . SER A 1 398 ? -38.294 5.393 30.827 1.00 94.12 398 SER A CA 1
ATOM 2974 C C . SER A 1 398 ? -39.719 4.886 30.654 1.00 94.12 398 SER A C 1
ATOM 2976 O O . SER A 1 398 ? -40.026 4.139 29.725 1.00 94.12 398 SER A O 1
ATOM 2978 N N . ILE A 1 399 ? -40.599 5.287 31.572 1.00 95.00 399 ILE A N 1
ATOM 2979 C CA . ILE A 1 399 ? -42.000 4.869 31.558 1.00 95.00 399 ILE A CA 1
ATOM 2980 C C . ILE A 1 399 ? -42.740 5.642 30.467 1.00 95.00 399 ILE A C 1
ATOM 2982 O O . ILE A 1 399 ? -42.820 6.871 30.519 1.00 95.00 399 ILE A O 1
ATOM 2986 N N . VAL A 1 400 ? -43.348 4.914 29.531 1.00 96.06 400 VAL A N 1
ATOM 2987 C CA . VAL A 1 400 ? -44.227 5.472 28.492 1.00 96.06 400 VAL A CA 1
ATOM 2988 C C . VAL A 1 400 ? -45.684 5.409 28.947 1.00 96.06 400 VAL A C 1
ATOM 2990 O O . VAL A 1 400 ? -46.435 6.374 28.801 1.00 96.06 400 VAL A O 1
ATOM 2993 N N . SER A 1 401 ? -46.102 4.280 29.528 1.00 95.56 401 SER A N 1
ATOM 2994 C CA . SER A 1 401 ? -47.447 4.104 30.086 1.00 95.56 401 SER A CA 1
ATOM 2995 C C . SER A 1 401 ? -47.479 3.039 31.185 1.00 95.56 401 SER A C 1
ATOM 2997 O O . SER A 1 401 ? -46.620 2.163 31.240 1.00 95.56 401 SER A O 1
ATOM 2999 N N . SER A 1 402 ? -48.482 3.100 32.066 1.00 94.62 402 SER A N 1
ATOM 3000 C CA . SER A 1 402 ? -48.626 2.182 33.206 1.00 94.62 402 SER A CA 1
ATOM 3001 C C . SER A 1 402 ? -49.972 1.460 33.189 1.00 94.62 402 SER A C 1
ATOM 3003 O O . SER A 1 402 ? -50.975 2.015 32.737 1.00 94.62 402 SER A O 1
ATOM 3005 N N . ASN A 1 403 ? -50.010 0.260 33.767 1.00 92.69 403 ASN A N 1
ATOM 3006 C CA . ASN A 1 403 ? -51.242 -0.486 34.023 1.00 92.69 403 ASN A CA 1
ATOM 3007 C C . ASN A 1 403 ? -52.121 0.276 35.031 1.00 92.69 403 ASN A C 1
ATOM 3009 O O . ASN A 1 403 ? -51.627 0.711 36.071 1.00 92.69 403 ASN A O 1
ATOM 3013 N N . GLN A 1 404 ? -53.408 0.465 34.724 1.00 93.69 404 GLN A N 1
ATOM 3014 C CA . GLN A 1 404 ? -54.321 1.298 35.525 1.00 93.69 404 GLN A CA 1
ATOM 3015 C C . GLN A 1 404 ? -55.284 0.461 36.377 1.00 93.69 404 GLN A C 1
ATOM 3017 O O . GLN A 1 404 ? -55.807 0.940 37.383 1.00 93.69 404 GLN A O 1
ATOM 3022 N N . CYS A 1 405 ? -55.534 -0.782 35.974 1.00 93.94 405 CYS A N 1
ATOM 3023 C CA . CYS A 1 405 ? -56.439 -1.725 36.614 1.00 93.94 405 CYS A CA 1
ATOM 3024 C C . CYS A 1 405 ? -55.780 -3.100 36.798 1.00 93.94 405 CYS A C 1
ATOM 3026 O O . CYS A 1 405 ? -54.816 -3.471 36.128 1.00 93.94 405 CYS A O 1
ATOM 3028 N N . THR A 1 406 ? -56.311 -3.889 37.735 1.00 91.75 406 THR A N 1
ATOM 3029 C CA . THR A 1 406 ? -55.870 -5.274 37.943 1.00 91.75 406 THR A CA 1
ATOM 3030 C C . THR A 1 406 ? -56.150 -6.116 36.700 1.00 91.75 406 THR A C 1
ATOM 3032 O O . THR A 1 406 ? -57.293 -6.199 36.259 1.00 91.75 406 THR A O 1
ATOM 3035 N N . GLY A 1 407 ? -55.115 -6.788 36.193 1.00 89.62 407 GLY A N 1
ATOM 3036 C CA . GLY A 1 407 ? -55.194 -7.627 34.994 1.00 89.62 407 GLY A CA 1
ATOM 3037 C C . GLY A 1 407 ? -54.848 -6.904 33.691 1.00 89.62 407 GLY A C 1
ATOM 3038 O O . GLY A 1 407 ? -54.849 -7.547 32.645 1.00 89.62 407 GLY A O 1
ATOM 3039 N N . ASP A 1 408 ? -54.531 -5.608 33.743 1.00 93.94 408 ASP A N 1
ATOM 3040 C CA . ASP A 1 408 ? -54.049 -4.877 32.575 1.00 93.94 408 ASP A CA 1
ATOM 3041 C C . ASP A 1 408 ? -52.677 -5.392 32.112 1.00 93.94 408 ASP A C 1
ATOM 3043 O O . ASP A 1 408 ? -51.807 -5.739 32.918 1.00 93.94 408 ASP A O 1
ATOM 3047 N N . CYS A 1 409 ? -52.490 -5.370 30.795 1.00 94.56 409 CYS A N 1
ATOM 3048 C CA . CYS A 1 409 ? -51.218 -5.592 30.115 1.00 94.56 409 CYS A CA 1
ATOM 3049 C C . CYS A 1 409 ? -51.026 -4.510 29.052 1.00 94.56 409 CYS A C 1
ATOM 3051 O O . CYS A 1 409 ? -50.907 -4.805 27.867 1.00 94.56 409 CYS A O 1
ATOM 3053 N N . ILE A 1 410 ? -51.127 -3.246 29.464 1.00 93.94 410 ILE A N 1
ATOM 3054 C CA . ILE A 1 410 ? -51.055 -2.082 28.568 1.00 93.94 410 ILE A CA 1
ATOM 3055 C C . ILE A 1 410 ? -49.839 -1.203 28.845 1.00 93.94 410 ILE A C 1
ATOM 3057 O O . ILE A 1 410 ? -49.625 -0.244 28.112 1.00 93.94 410 ILE A O 1
ATOM 3061 N N . ALA A 1 411 ? -49.068 -1.497 29.896 1.00 94.88 411 ALA A N 1
ATOM 3062 C CA . ALA A 1 411 ? -47.874 -0.737 30.221 1.00 94.88 411 ALA A CA 1
ATOM 3063 C C . ALA A 1 411 ? -46.832 -0.838 29.098 1.00 94.88 411 ALA A C 1
ATOM 3065 O O . ALA A 1 411 ? -46.742 -1.842 28.382 1.00 94.88 411 ALA A O 1
ATOM 3066 N N . ALA A 1 412 ? -46.053 0.229 28.960 1.00 95.38 412 ALA A N 1
ATOM 3067 C CA . ALA A 1 412 ? -44.988 0.336 27.981 1.00 95.38 412 ALA A CA 1
ATOM 3068 C C . ALA A 1 412 ? -43.820 1.121 28.573 1.00 95.38 412 ALA A C 1
ATOM 3070 O O . ALA A 1 412 ? -44.031 2.115 29.278 1.00 95.38 412 ALA A O 1
ATOM 3071 N N . GLU A 1 413 ? -42.609 0.686 28.255 1.00 95.38 413 GLU A N 1
ATOM 3072 C CA . GLU A 1 413 ? -41.360 1.322 28.666 1.00 95.38 413 GLU A CA 1
ATOM 3073 C C . GLU A 1 413 ? -40.390 1.364 27.487 1.00 95.38 413 GLU A C 1
ATOM 3075 O O . GLU A 1 413 ? -40.356 0.439 26.677 1.00 95.38 413 GLU A O 1
ATOM 3080 N N . ASP A 1 414 ? -39.590 2.422 27.411 1.00 95.12 414 ASP A N 1
ATOM 3081 C CA . ASP A 1 414 ? -38.529 2.559 26.416 1.00 95.12 414 ASP A CA 1
ATOM 3082 C C . ASP A 1 414 ? -37.167 2.357 27.080 1.00 95.12 414 ASP A C 1
ATOM 3084 O O . ASP A 1 414 ? -36.844 3.045 28.050 1.00 95.12 414 ASP A O 1
ATOM 3088 N N . LEU A 1 415 ? -36.358 1.454 26.529 1.00 96.00 415 LEU A N 1
ATOM 3089 C CA . LEU A 1 415 ? -34.942 1.274 26.837 1.00 96.00 415 LEU A CA 1
ATOM 3090 C C . LEU A 1 415 ? -34.098 2.116 25.881 1.00 96.00 415 LEU A C 1
ATOM 3092 O O . LEU A 1 415 ? -34.262 2.032 24.665 1.00 96.00 415 LEU A O 1
ATOM 3096 N N . THR A 1 416 ? -33.157 2.880 26.428 1.00 95.75 416 THR A N 1
ATOM 3097 C CA . THR A 1 416 ? -32.089 3.554 25.681 1.00 95.75 416 THR A CA 1
ATOM 3098 C C . THR A 1 416 ? -30.738 3.046 26.165 1.00 95.75 416 THR A C 1
ATOM 3100 O O . THR A 1 416 ? -30.448 3.089 27.362 1.00 95.75 416 THR A O 1
ATOM 3103 N N . ILE A 1 417 ? -29.915 2.587 25.226 1.00 95.25 417 ILE A N 1
ATOM 3104 C CA . ILE A 1 417 ? -28.553 2.104 25.440 1.00 95.25 417 ILE A CA 1
ATOM 3105 C C . ILE A 1 417 ? -27.588 3.163 24.897 1.00 95.25 417 ILE A C 1
ATOM 3107 O O . ILE A 1 417 ? -27.748 3.659 23.783 1.00 95.25 417 ILE A O 1
ATOM 3111 N N . THR A 1 418 ? -26.585 3.528 25.687 1.00 93.62 418 THR A N 1
ATOM 3112 C CA . THR A 1 418 ? -25.504 4.443 25.292 1.00 93.62 418 THR A CA 1
ATOM 3113 C C . THR A 1 418 ? -24.153 3.836 25.660 1.00 93.62 418 THR A C 1
ATOM 3115 O O . THR A 1 418 ? -24.093 2.994 26.551 1.00 93.62 418 THR A O 1
ATOM 3118 N N . GLY A 1 419 ? -23.077 4.230 24.974 1.00 91.50 419 GLY A N 1
ATOM 3119 C CA . GLY A 1 419 ? -21.742 3.651 25.178 1.00 91.50 419 GLY A CA 1
ATOM 3120 C C . GLY A 1 419 ? -21.587 2.227 24.632 1.00 91.50 419 GLY A C 1
ATOM 3121 O O . GLY A 1 419 ? -22.429 1.744 23.876 1.00 91.50 419 GLY A O 1
ATOM 3122 N N . GLY A 1 420 ? -20.481 1.564 24.965 1.00 90.38 420 GLY A N 1
ATOM 3123 C CA . GLY A 1 420 ? -20.073 0.289 24.373 1.00 90.38 420 GLY A CA 1
ATOM 3124 C C . GLY A 1 420 ? -19.916 0.356 22.849 1.00 90.38 420 GLY A C 1
ATOM 3125 O O . GLY A 1 420 ? -19.797 1.432 22.260 1.00 90.38 420 GLY A O 1
ATOM 3126 N N . THR A 1 421 ? -19.938 -0.809 22.206 1.00 90.94 421 THR A N 1
ATOM 3127 C CA . THR A 1 421 ? -19.986 -0.932 20.745 1.00 90.94 421 THR A CA 1
ATOM 3128 C C . THR A 1 421 ? -21.236 -1.699 20.321 1.00 90.94 421 THR A C 1
ATOM 3130 O O . THR A 1 421 ? -21.730 -2.567 21.037 1.00 90.94 421 THR A O 1
ATOM 3133 N N . MET A 1 422 ? -21.786 -1.322 19.171 1.00 90.88 422 MET A N 1
ATOM 3134 C CA . MET A 1 422 ? -22.946 -1.972 18.556 1.00 90.88 422 MET A CA 1
ATOM 3135 C C . MET A 1 422 ? -22.510 -3.155 17.674 1.00 90.88 422 MET A C 1
ATOM 3137 O O . MET A 1 422 ? -21.382 -3.143 17.177 1.00 90.88 422 MET A O 1
ATOM 3141 N N . PRO A 1 423 ? -23.393 -4.136 17.403 1.00 94.00 423 PRO A N 1
ATOM 3142 C CA . PRO A 1 423 ? -24.794 -4.241 17.835 1.00 94.00 423 PRO A CA 1
ATOM 3143 C C . PRO A 1 423 ? -24.957 -4.644 19.308 1.00 94.00 423 PRO A C 1
ATOM 3145 O O . PRO A 1 423 ? -24.130 -5.361 19.860 1.00 94.00 423 PRO A O 1
ATOM 3148 N N . TYR A 1 424 ? -26.057 -4.208 19.931 1.00 93.25 424 TYR A N 1
ATOM 3149 C CA . TYR A 1 424 ? -26.372 -4.543 21.322 1.00 93.25 424 TYR A CA 1
ATOM 3150 C C . TYR A 1 424 ? -27.262 -5.783 21.440 1.00 93.25 424 TYR A C 1
ATOM 3152 O O . TYR A 1 424 ? -28.151 -6.015 20.616 1.00 93.25 424 TYR A O 1
ATOM 3160 N N . SER A 1 425 ? -27.078 -6.521 22.531 1.00 93.69 425 SER A N 1
ATOM 3161 C CA . SER A 1 425 ? -27.960 -7.602 22.968 1.00 93.69 425 SER A CA 1
ATOM 3162 C C . SER A 1 425 ? -28.175 -7.534 24.476 1.00 93.69 425 SER A C 1
ATOM 3164 O O . SER A 1 425 ? -27.248 -7.177 25.201 1.00 93.69 425 SER A O 1
ATOM 3166 N N . PHE A 1 426 ? -29.363 -7.901 24.945 1.00 93.94 426 PHE A N 1
ATOM 3167 C CA . PHE A 1 426 ? -29.700 -7.938 26.371 1.00 93.94 426 PHE A CA 1
ATOM 3168 C C . PHE A 1 426 ? -30.707 -9.054 26.666 1.00 93.94 426 PHE A C 1
ATOM 3170 O O . PHE A 1 426 ? -31.449 -9.477 25.776 1.00 93.94 426 PHE A O 1
ATOM 3177 N N . ASP A 1 427 ? -30.734 -9.532 27.908 1.00 95.06 427 ASP A N 1
ATOM 3178 C CA . ASP A 1 427 ? -31.643 -10.584 28.359 1.00 95.06 427 ASP A CA 1
ATOM 3179 C C . ASP A 1 427 ? -32.779 -9.977 29.174 1.00 95.06 427 ASP A C 1
ATOM 3181 O O . ASP A 1 427 ? -32.550 -9.201 30.082 1.00 95.06 427 ASP A O 1
ATOM 3185 N N . ILE A 1 428 ? -34.018 -10.362 28.885 1.00 93.25 428 ILE A N 1
ATOM 3186 C CA . ILE A 1 428 ? -35.191 -9.913 29.638 1.00 93.25 428 ILE A CA 1
ATOM 3187 C C . ILE A 1 428 ? -35.670 -11.087 30.480 1.00 93.25 428 ILE A C 1
ATOM 3189 O O . ILE A 1 428 ? -36.125 -12.093 29.929 1.00 93.25 428 ILE A O 1
ATOM 3193 N N . THR A 1 429 ? -35.589 -10.972 31.803 1.00 94.31 429 THR A N 1
ATOM 3194 C CA . THR A 1 429 ? -36.038 -12.009 32.739 1.00 94.31 429 THR A CA 1
ATOM 3195 C C . THR A 1 429 ? -37.309 -11.579 33.459 1.00 94.31 429 THR A C 1
ATOM 3197 O O . THR A 1 429 ? -37.385 -10.494 34.024 1.00 94.31 429 THR A O 1
ATOM 3200 N N . SER A 1 430 ? -38.310 -12.456 33.453 1.00 93.38 430 SER A N 1
ATOM 3201 C CA . SER A 1 430 ? -39.606 -12.266 34.115 1.00 93.38 430 SER A CA 1
ATOM 3202 C C . SER A 1 430 ? -40.056 -13.561 34.796 1.00 93.38 430 SER A C 1
ATOM 3204 O O . SER A 1 430 ? -39.395 -14.600 34.685 1.00 93.38 430 SER A O 1
ATOM 3206 N N . SER A 1 431 ? -41.219 -13.557 35.453 1.00 90.81 431 SER A N 1
ATOM 3207 C CA . SER A 1 431 ? -41.810 -14.786 36.003 1.00 90.81 431 SER A CA 1
ATOM 3208 C C . SER A 1 431 ? -42.117 -15.844 34.930 1.00 90.81 431 SER A C 1
ATOM 3210 O O . SER A 1 431 ? -42.189 -17.036 35.239 1.00 90.81 431 SER A O 1
ATOM 3212 N N . GLY A 1 432 ? -42.260 -15.426 33.667 1.00 87.94 432 GLY A N 1
ATOM 3213 C CA . GLY A 1 432 ? -42.476 -16.298 32.512 1.00 87.94 432 GLY A CA 1
ATOM 3214 C C . GLY A 1 432 ? -41.207 -16.938 31.937 1.00 87.94 432 GLY A C 1
ATOM 3215 O O . GLY A 1 432 ? -41.320 -17.797 31.063 1.00 87.94 432 GLY A O 1
ATOM 3216 N N . GLY A 1 433 ? -40.019 -16.551 32.417 1.00 92.19 433 GLY A N 1
ATOM 3217 C CA . GLY A 1 433 ? -38.719 -17.014 31.926 1.00 92.19 433 GLY A CA 1
ATOM 3218 C C . GLY A 1 433 ? -37.831 -15.881 31.406 1.00 92.19 433 GLY A C 1
ATOM 3219 O O . GLY A 1 433 ? -38.151 -14.701 31.566 1.00 92.19 433 GLY A O 1
ATOM 3220 N N . THR A 1 434 ? -36.713 -16.264 30.785 1.00 94.69 434 THR A N 1
ATOM 3221 C CA . THR A 1 434 ? -35.719 -15.349 30.204 1.00 94.69 434 THR A CA 1
ATOM 3222 C C . THR A 1 434 ? -35.761 -15.408 28.679 1.00 94.69 434 THR A C 1
ATOM 3224 O O . THR A 1 434 ? -35.812 -16.497 28.101 1.00 94.69 434 THR A O 1
ATOM 3227 N N . SER A 1 435 ? -35.713 -14.249 28.026 1.00 92.56 435 SER A N 1
ATOM 3228 C CA . SER A 1 435 ? -35.608 -14.123 26.570 1.00 92.56 435 SER A CA 1
ATOM 3229 C C . SER A 1 435 ? -34.514 -13.137 26.177 1.00 92.56 435 SER A C 1
ATOM 3231 O O . SER A 1 435 ? -34.516 -12.013 26.668 1.00 92.56 435 SER A O 1
ATOM 3233 N N . THR A 1 436 ? -33.644 -13.519 25.246 1.00 95.50 436 THR A N 1
ATOM 3234 C CA . THR A 1 436 ? -32.605 -12.637 24.698 1.00 95.50 436 THR A CA 1
ATOM 3235 C C . THR A 1 436 ? -33.155 -11.788 23.559 1.00 95.50 436 THR A C 1
ATOM 3237 O O . THR A 1 436 ? -33.739 -12.314 22.606 1.00 95.50 436 THR A O 1
ATOM 3240 N N . GLN A 1 437 ? -32.915 -10.482 23.622 1.00 95.38 437 GLN A N 1
ATOM 3241 C CA . GLN A 1 437 ? -33.200 -9.539 22.553 1.00 95.38 437 GLN A CA 1
ATOM 3242 C C . GLN A 1 437 ? -31.896 -9.094 21.890 1.00 95.38 437 GLN A C 1
ATOM 3244 O O . GLN A 1 437 ? -30.975 -8.625 22.551 1.00 95.38 437 GLN A O 1
ATOM 3249 N N . ASN A 1 438 ? -31.847 -9.195 20.562 1.00 95.75 438 ASN A N 1
ATOM 3250 C CA . ASN A 1 438 ? -30.751 -8.671 19.747 1.00 95.75 438 ASN A CA 1
ATOM 3251 C C . ASN A 1 438 ? -31.250 -7.453 18.970 1.00 95.75 438 ASN A C 1
ATOM 3253 O O . ASN A 1 438 ? -32.311 -7.518 18.339 1.00 95.75 438 ASN A O 1
ATOM 3257 N N . LEU A 1 439 ? -30.509 -6.350 19.018 1.00 95.06 439 LEU A N 1
ATOM 3258 C CA . LEU A 1 439 ? -30.804 -5.151 18.242 1.00 95.06 439 LEU A CA 1
ATOM 3259 C C . LEU A 1 439 ? -30.035 -5.172 16.921 1.00 95.06 439 LEU A C 1
ATOM 3261 O O . LEU A 1 439 ? -28.931 -5.707 16.823 1.00 95.06 439 LEU A O 1
ATOM 3265 N N . ALA A 1 440 ? -30.633 -4.585 15.886 1.00 94.44 440 ALA A N 1
ATOM 3266 C CA . ALA A 1 440 ? -29.940 -4.393 14.620 1.00 94.44 440 ALA A CA 1
ATOM 3267 C C . ALA A 1 440 ? -28.781 -3.395 14.786 1.00 94.44 440 ALA A C 1
ATOM 3269 O O . ALA A 1 440 ? -28.805 -2.529 15.663 1.00 94.44 440 ALA A O 1
ATOM 3270 N N . ASN A 1 441 ? -27.775 -3.490 13.916 1.00 93.31 441 ASN A N 1
ATOM 3271 C CA . ASN A 1 441 ? -26.667 -2.540 13.923 1.00 93.31 441 ASN A CA 1
ATOM 3272 C C . ASN A 1 441 ? -27.181 -1.098 13.731 1.00 93.31 441 ASN A C 1
ATOM 3274 O O . ASN A 1 441 ? -28.063 -0.861 12.905 1.00 93.31 441 ASN A O 1
ATOM 3278 N N . GLY A 1 442 ? -26.650 -0.145 14.497 1.00 92.94 442 GLY A N 1
ATOM 3279 C CA . GLY A 1 442 ? -27.122 1.246 14.506 1.00 92.94 442 GLY A CA 1
ATOM 3280 C C . GLY A 1 442 ? -28.352 1.519 15.380 1.00 92.94 442 GLY A C 1
ATOM 3281 O O . GLY A 1 442 ? -28.728 2.680 15.531 1.00 92.94 442 GLY A O 1
ATOM 3282 N N . VAL A 1 443 ? -28.977 0.495 15.970 1.00 95.81 443 VAL A N 1
ATOM 3283 C CA . VAL A 1 443 ? -30.144 0.658 16.850 1.00 95.81 443 VAL A CA 1
ATOM 3284 C C . VAL A 1 443 ? -29.700 0.670 18.311 1.00 95.81 443 VAL A C 1
ATOM 3286 O O . VAL A 1 443 ? -29.105 -0.289 18.795 1.00 95.81 443 VAL A O 1
ATOM 3289 N N . SER A 1 444 ? -30.019 1.754 19.019 1.00 95.62 444 SER A N 1
ATOM 3290 C CA . SER A 1 444 ? -29.651 1.977 20.424 1.00 95.62 444 SER A CA 1
ATOM 3291 C C . SER A 1 444 ? -30.852 2.090 21.368 1.00 95.62 444 SER A C 1
ATOM 3293 O O . SER A 1 444 ? -30.690 2.424 22.540 1.00 95.62 444 SER A O 1
ATOM 3295 N N . SER A 1 445 ? -32.063 1.821 20.882 1.00 95.19 445 SER A N 1
ATOM 3296 C CA . SER A 1 445 ? -33.280 1.849 21.691 1.00 95.19 445 SER A CA 1
ATOM 3297 C C . SER A 1 445 ? -34.192 0.659 21.415 1.00 95.19 445 SER A C 1
ATOM 3299 O O . SER A 1 445 ? -34.153 0.057 20.339 1.00 95.19 445 SER A O 1
ATOM 3301 N N . TYR A 1 446 ? -35.019 0.314 22.402 1.00 96.38 446 TYR A N 1
ATOM 3302 C CA . TYR A 1 446 ? -36.016 -0.747 22.300 1.00 96.38 446 TYR A CA 1
ATOM 3303 C C . TYR A 1 446 ? -37.267 -0.392 23.104 1.00 96.38 446 TYR A C 1
ATOM 3305 O O . TYR A 1 446 ? -37.164 -0.012 24.268 1.00 96.38 446 TYR A O 1
ATOM 3313 N N . SER A 1 447 ? -38.444 -0.540 22.497 1.00 95.56 447 SER A N 1
ATOM 3314 C CA . SER A 1 447 ? -39.724 -0.273 23.158 1.00 95.56 447 SER A CA 1
ATOM 3315 C C . SER A 1 447 ? -40.384 -1.574 23.596 1.00 95.56 447 SER A C 1
ATOM 3317 O O . SER A 1 447 ? -40.745 -2.418 22.771 1.00 95.56 447 SER A O 1
ATOM 3319 N N . PHE A 1 448 ? -40.604 -1.710 24.897 1.00 94.00 448 PHE A N 1
ATOM 3320 C CA . PHE A 1 448 ? -41.431 -2.760 25.468 1.00 94.00 448 PHE A CA 1
ATOM 3321 C C . PHE A 1 448 ? -42.893 -2.329 25.424 1.00 94.00 448 PHE A C 1
ATOM 3323 O O . PHE A 1 448 ? -43.249 -1.254 25.903 1.00 94.00 448 PHE A O 1
ATOM 3330 N N . ILE A 1 449 ? -43.754 -3.178 24.872 1.00 94.44 449 ILE A N 1
ATOM 3331 C CA . ILE A 1 449 ? -45.196 -2.932 24.784 1.00 94.44 449 ILE A CA 1
ATOM 3332 C C . ILE A 1 449 ? -45.973 -4.102 25.373 1.00 94.44 449 ILE A C 1
ATOM 3334 O O . ILE A 1 449 ? -45.511 -5.242 25.360 1.00 94.44 449 ILE A O 1
ATOM 3338 N N . ASN A 1 450 ? -47.194 -3.820 25.822 1.00 94.06 450 ASN A N 1
ATOM 3339 C CA . ASN A 1 450 ? -48.117 -4.798 26.395 1.00 94.06 450 ASN A CA 1
ATOM 3340 C C . ASN A 1 450 ? -47.584 -5.497 27.660 1.00 94.06 450 ASN A C 1
ATOM 3342 O O . ASN A 1 450 ? -47.830 -6.686 27.873 1.00 94.06 450 ASN A O 1
ATOM 3346 N N . LEU A 1 451 ? -46.852 -4.770 28.506 1.00 93.62 451 LEU A N 1
ATOM 3347 C CA . LEU A 1 451 ? -46.304 -5.314 29.745 1.00 93.62 451 LEU A CA 1
ATOM 3348 C C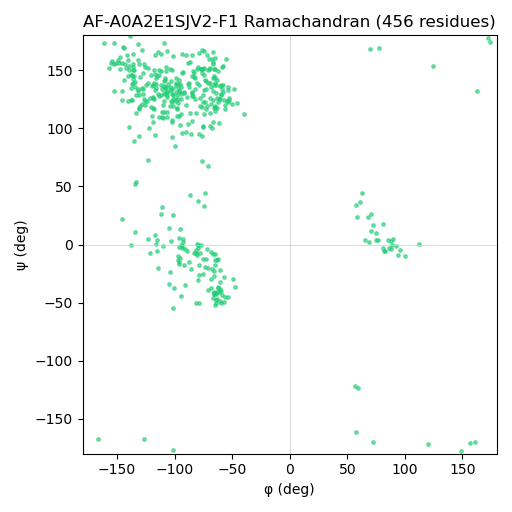 . LEU A 1 451 ? -47.423 -5.547 30.773 1.00 93.62 451 LEU A C 1
ATOM 3350 O O . LEU A 1 451 ? -48.111 -4.617 31.206 1.00 93.62 451 LEU A O 1
ATOM 3354 N N . CYS A 1 452 ? -47.600 -6.803 31.183 1.00 94.62 452 CYS A N 1
ATOM 3355 C CA . CYS A 1 452 ? -48.452 -7.185 32.311 1.00 94.62 452 CYS A CA 1
ATOM 3356 C C . CYS A 1 452 ? -47.763 -6.876 33.649 1.00 94.62 452 CYS A C 1
ATOM 3358 O O . CYS A 1 452 ? -46.560 -6.627 33.689 1.00 94.62 452 CYS A O 1
ATOM 3360 N N . ALA A 1 453 ? -48.511 -6.935 34.753 1.00 92.88 453 ALA A N 1
ATOM 3361 C CA . ALA A 1 453 ? -47.944 -6.823 36.098 1.00 92.88 453 ALA A CA 1
ATOM 3362 C C . ALA A 1 453 ? -46.942 -7.961 36.390 1.00 92.88 453 ALA A C 1
ATOM 3364 O O . ALA A 1 453 ? -47.351 -9.093 36.642 1.00 92.88 453 ALA A O 1
ATOM 3365 N N . ASP A 1 454 ? -45.651 -7.637 36.368 1.00 92.31 454 ASP A N 1
ATOM 3366 C CA . ASP A 1 454 ? -44.529 -8.512 36.721 1.00 92.31 454 ASP A CA 1
ATOM 3367 C C . ASP A 1 454 ? -43.283 -7.654 37.023 1.00 92.31 454 ASP A C 1
ATOM 3369 O O . ASP A 1 454 ? -43.308 -6.436 36.830 1.00 92.31 454 ASP A O 1
ATOM 3373 N N . ASN A 1 455 ? -42.204 -8.280 37.493 1.00 91.50 455 ASN A N 1
ATOM 3374 C CA . ASN A 1 455 ? -40.880 -7.673 37.554 1.00 91.50 455 ASN A CA 1
ATOM 3375 C C . ASN A 1 455 ? -40.055 -8.124 36.343 1.00 91.50 455 ASN A C 1
ATOM 3377 O O . ASN A 1 455 ? -39.775 -9.315 36.207 1.00 91.50 455 ASN A O 1
ATOM 3381 N N . TYR A 1 456 ? -39.667 -7.174 35.493 1.00 91.12 456 TYR A N 1
ATOM 3382 C CA . TYR A 1 456 ? -38.823 -7.416 34.324 1.00 91.12 456 TYR A CA 1
ATOM 3383 C C . TYR A 1 456 ? -37.406 -6.921 34.631 1.00 91.12 456 TYR A C 1
ATOM 3385 O O . TYR A 1 456 ? -37.225 -5.743 34.931 1.00 91.12 456 TYR A O 1
ATOM 3393 N N . ASP A 1 457 ? -36.432 -7.826 34.596 1.00 91.12 457 ASP A N 1
ATOM 3394 C CA . ASP A 1 457 ? -35.002 -7.541 34.780 1.00 91.12 457 ASP A CA 1
ATOM 3395 C C . ASP A 1 457 ? -34.307 -7.553 33.411 1.00 91.12 457 ASP A C 1
ATOM 3397 O O . ASP A 1 457 ? -34.601 -8.452 32.614 1.00 91.12 457 ASP A O 1
ATOM 3401 N N . ILE A 1 458 ? -33.465 -6.553 33.127 1.00 88.25 458 ILE A N 1
ATOM 3402 C CA . ILE A 1 458 ? -32.823 -6.305 31.817 1.00 88.25 458 ILE A CA 1
ATOM 3403 C C . ILE A 1 458 ? -31.304 -6.358 31.953 1.00 88.25 458 ILE A C 1
ATOM 3405 O O . ILE A 1 458 ? -30.789 -5.671 32.866 1.00 88.25 458 ILE A O 1
#

pLDDT: mean 86.41, std 11.04, range [53.44, 98.19]

Radius of gyration: 35.73 Å; Cα contacts (8 Å, |Δi|>4): 1072; chains: 1; bounding box: 79×84×80 Å

Mean predicted aligned error: 17.89 Å

Solvent-accessible surface area (backbone atoms only — not comparable to full-atom values): 25146 Å² total; per-residue (Å²): 117,26,44,43,38,36,32,47,46,88,58,95,87,66,67,48,34,38,38,38,30,33,60,48,73,64,51,99,61,12,32,38,33,36,47,36,93,89,55,68,49,74,51,56,57,84,57,78,59,83,47,65,44,63,74,77,46,50,25,38,32,44,50,32,76,65,28,45,44,37,34,24,50,78,85,40,83,65,47,70,66,54,69,70,40,74,50,50,30,59,76,68,64,86,33,70,26,13,59,48,87,84,26,80,58,43,32,94,76,28,78,38,69,64,80,66,57,39,67,80,80,70,66,91,49,92,68,43,45,81,56,51,71,60,94,74,24,33,32,30,37,40,80,56,63,44,33,52,69,56,30,42,54,52,23,46,76,70,74,26,33,37,31,76,66,67,40,72,68,53,47,53,50,50,26,59,56,71,58,42,69,71,71,66,72,75,28,28,37,36,33,37,48,36,85,56,69,38,32,79,88,66,50,73,61,81,46,87,56,70,36,93,83,49,69,97,48,77,76,22,33,28,26,41,40,25,70,59,27,29,38,66,24,51,54,77,26,76,74,46,95,84,42,27,20,32,28,27,30,34,61,41,58,26,13,55,48,83,86,28,79,55,44,30,94,74,25,82,38,66,65,79,66,52,36,36,95,51,45,37,73,71,45,73,48,76,74,32,67,34,54,33,56,91,39,32,74,68,17,28,37,38,37,36,38,44,57,17,93,70,66,50,71,30,21,45,38,34,23,32,63,92,44,93,72,36,41,42,55,78,48,71,55,70,77,42,64,71,47,66,47,80,49,61,54,58,67,67,76,38,58,31,33,41,31,37,21,36,62,66,48,28,22,62,50,23,81,70,38,86,37,39,64,56,70,46,35,55,61,32,76,51,70,75,46,69,40,65,61,36,50,65,66,44,78,47,75,45,84,73,43,70,60,88,55,93,89,38,42,63,11,25,36,39,38,42,52,43,53,33,54,79,55,42,71,50,48,42,35,40,94,92,46,74,48,78,47,76,45,56,75,91,49,48,64,50,78,48,69,55,42,51,92,72,67,79,45,113

Nearest PDB structures (foldseek):
  6py1-assembly1_A  TM=7.664E-01  e=9.250E-07  Homo sapiens
  2ox9-assembly4_D  TM=7.568E-01  e=2.057E-06  Mus musculus
  4ezm-assembly3_K  TM=7.875E-01  e=3.898E-06  Homo sapiens
  4j6l-assembly1_A  TM=7.674E-01  e=5.661E-06  Homo sapiens
  4j6l-assembly3_C  TM=7.579E-01  e=7.793E-06  Homo sapiens

Foldseek 3Di:
DFKEKEFLAPDPPGWIKMKDKDPADLDPAWWKKWAWPVDIDTGRDHDYDYDYDDAFTKTFIAGHDRIWIFMDTNRHTLDTDDHGDMAGGVGDRQDEFCCDPQFPRHDPPHPHHPVNGHHLVLDDDPQWDFLDDDDQKTKIWGNDFAFLVVLQVVQVVRQWGFADQADPVSLVVVLVSQVQDPDDGAKAFHQDFFPDQAGPVGHGRNDFFADPPADGDGGFTWIQDSNSHIHTDHRGQVVDPRHHIGMTMNGQEDQCDPQFPGHDPSRPHYPLNGADPAKEWPDKAWPAAQQADVRQQPTKIKTFIDAHPPQDKWKKFKFAPPDPLKTDTDDIDDIDRDGMDMDGRDDAFGFMKMFIFDPVQCCVQAVNDNIGRDPTGTPYMDTRYHRHHKDHKDKDKDWPDDDDDAPFQFTKMKIFIDIGADDDKDWKQWPVGIDIDTDDGPDGMDMDGRHHPIDIDD

Secondary structure (DSSP, 8-state):
-EEEEEESSSSTTPPEEEEEEES--SSTTS-EEEEESS-EEEE-SS----EEPPTT-EEEEEE-TT-EEEEEETTEEEE-PPTT-EEESS-----BS---TTSTT--TT--B--S-------PPPTTEEEEEEETTEEEEEESS---HHHHHHHHHHTT-EEB---SHHHHHHHHHHHT--SSS--EEEEEEETT-SB-TTS-B-----B-TT----TT-EEEE-TTS-EEEE-TT-TT-SS-EEEEEEEE-BSB--TTSTTB-TT-SB--S----SS-EEEEEEEEE---STT-GGG-EEEEEEE--SSPPPBEEEEEEEEETTEEEEEEEPPSB--SEEEEE-PPTT-EEEEEEE-HHHHHHHTTTSS-BS--TTEEEEEEEEE-PPPPPPEEEEEEEE---STT---EEEEEEEESS-SSPEEEEEETTEEEEEEPPTT--EEEEEEE-SS--B-

Sequence (458 aa):
MYSLDLKAQCNSGETEINFVASGVSGGWSDYALLMGTASSYLINNPGSNIECITNGLCYTVTLTGSAVLEVYQGGVLVATPTNGQTICFPFVASNPGCTDPIADNYDALATIDDGSCIYNNCNSISGFTYIGTIGSCCYYEYNDTTTWTAANVLCISNGGTLVSINTSLESDSLNLLLGNNNTGGNQHWINLIDGSSTWENGDPLLFTNYDVSYSAVNGDYMFLQNNGFWDNSPNDGSQSNDGIYPLMEICLSGCTDPLANNYDPTAITDDGSCLYTYPDIDSAFVSQPIICYGGFLTDEMQIDINQTNSPSIYSCIIGWYPLPGIFTSYVSTNQTTVTTLNVNALLPNIDYFVRVVDSTAYYNGNGGGPSGSSTAGIYDEFGPITFSEPAELVASTSIVSSNQCTGDCIAAEDLTITGGTMPYSFDITSSGGTSTQNLANGVSSYSFINLCADNYDI